Protein 7TRV (pdb70)

Nearest PDB structures (foldseek):
  7trv-assembly1_B  TM=1.006E+00  e=5.480E-13  Yersinia pestis CO92
  4ihs-assembly1_B  TM=8.352E-01  e=1.329E-05  Acinetobacter baylyi ADP1
  3fzv-assembly1_C  TM=8.743E-01  e=2.623E-04  Pseudomonas aeruginosa PAO1
  5ydw-assembly1_A-2  TM=8.391E-01  e=1.365E-03  Salmonella enterica subsp. enterica serovar Typhimurium
  2esn-assembly1_D  TM=8.215E-01  e=4.015E-03  Pseudomonas aeruginosa

B-factor: mean 32.83, std 7.2, range [18.84, 69.79]

InterPro domains:
  IPR000847 LysR, HTH, N-terminal domain [PF00126] (4-63)
  IPR000847 LysR, HTH, N-terminal domain [PS50931] (1-59)
  IPR005119 LysR, substrate-binding [PF03466] (88-295)
  IPR036388 Winged helix-like DNA-binding domain superfamily [G3DSA:1.10.10.10] (1-88)
  IPR036390 Winged helix DNA-binding domain superfamily [SSF46785] (3-83)
  IPR058163 LysR-type transcriptional regulator, proteobacterial-type [PTHR30537] (1-297)

Solvent-accessible surface area: 17957 Å² total

Radius of gyration: 26.77 Å; Cα contacts (8 Å, |Δi|>4): 425; chains: 4; bounding box: 44×93×49 Å

Organism: Yersinia pestis (NCBI:txid632)

Structure (mmCIF, N/CA/C/O backbone):
data_7TRV
#
_entry.id   7TRV
#
_cell.length_a   30.943
_cell.length_b   146.270
_cell.length_c   33.701
_cell.angle_alpha   90.000
_cell.angle_beta   90.205
_cell.angle_gamma   90.000
#
_symmetry.space_group_name_H-M   'P 1 21 1'
#
loop_
_entity.id
_entity.type
_entity.pdbx_description
1 polymer 'LysR-family transcriptional regulatory protein'
2 non-polymer 'SULFATE ION'
3 non-polymer 'CHLORIDE ION'
4 non-polymer GLYCEROL
5 non-polymer 'FORMIC ACID'
6 water water
#
loop_
_atom_site.group_PDB
_atom_site.id
_atom_site.type_symbol
_atom_site.label_atom_id
_atom_site.label_alt_id
_atom_site.label_comp_id
_atom_site.label_asym_id
_atom_site.label_entity_id
_atom_site.label_seq_id
_atom_site.pdbx_PDB_ins_code
_atom_site.Cartn_x
_atom_site.Cartn_y
_atom_site.Cartn_z
_atom_site.occupancy
_atom_site.B_iso_or_equiv
_atom_site.auth_seq_id
_atom_site.auth_comp_id
_atom_site.auth_asym_id
_atom_site.auth_atom_id
_atom_site.pdbx_PDB_model_num
ATOM 1 N N . SER A 1 1 ? -6.89154 -1.57674 2.61516 1.000 35.83949 -2 SER A N 1
ATOM 2 C CA . SER A 1 1 ? -5.81738 -0.97769 3.39758 1.000 36.46576 -2 SER A CA 1
ATOM 3 C C . SER A 1 1 ? -4.91668 -2.04497 4.01031 1.000 38.74983 -2 SER A C 1
ATOM 4 O O . SER A 1 1 ? -5.30723 -3.20611 4.13513 1.000 41.31502 -2 SER A O 1
ATOM 7 N N . ASN A 1 2 ? -3.70826 -1.64243 4.39674 1.000 35.30236 -1 ASN A N 1
ATOM 8 C CA . ASN A 1 2 ? -2.75522 -2.52923 5.05603 1.000 34.37087 -1 ASN A CA 1
ATOM 9 C C . ASN A 1 2 ? -2.23335 -1.83038 6.30304 1.000 33.37195 -1 ASN A C 1
ATOM 10 O O . ASN A 1 2 ? -1.40906 -0.91486 6.20762 1.000 31.57249 -1 ASN A O 1
ATOM 15 N N . ALA A 1 3 ? -2.70834 -2.26798 7.47060 1.000 32.01590 0 ALA A N 1
ATOM 16 C CA . ALA A 1 3 ? -2.26677 -1.69359 8.73454 1.000 30.53529 0 ALA A CA 1
ATOM 17 C C . ALA A 1 3 ? -0.78548 -1.91601 8.99913 1.000 33.61693 0 ALA A C 1
ATOM 18 O O . ALA A 1 3 ? -0.23488 -1.28089 9.90564 1.000 33.01737 0 ALA A O 1
ATOM 28 N N . HIS A 1 5 ? 1.81923 -1.46064 6.81273 1.000 29.86506 2 HIS A N 1
ATOM 29 C CA . HIS A 1 5 ? 2.66323 -0.88229 5.77067 1.000 32.77218 2 HIS A CA 1
ATOM 30 C C . HIS A 1 5 ? 3.99965 -0.41720 6.33618 1.000 31.48761 2 HIS A C 1
ATOM 31 O O . HIS A 1 5 ? 5.06335 -0.76575 5.81189 1.000 34.18383 2 HIS A O 1
ATOM 38 N N . ASP A 1 6 ? 3.96373 0.38003 7.40184 1.000 29.67082 3 ASP A N 1
ATOM 39 C CA . ASP A 1 6 ? 5.18679 0.85115 8.04790 1.000 29.52241 3 ASP A CA 1
ATOM 40 C C . ASP A 1 6 ? 4.79836 1.36618 9.42529 1.000 29.79360 3 ASP A C 1
ATOM 41 O O . ASP A 1 6 ? 4.13979 2.40490 9.53235 1.000 31.67966 3 ASP A O 1
ATOM 46 N N . LEU A 1 7 ? 5.20970 0.64624 10.46922 1.000 28.38663 4 LEU A N 1
ATOM 47 C CA . LEU A 1 7 ? 4.84593 1.03519 11.82473 1.000 27.82664 4 LEU A CA 1
ATOM 48 C C . LEU A 1 7 ? 5.56709 2.29176 12.28133 1.000 27.87975 4 LEU A C 1
ATOM 49 O O . LEU A 1 7 ? 5.07912 2.97263 13.18877 1.000 27.54393 4 LEU A O 1
ATOM 54 N N . ASN A 1 8 ? 6.71260 2.61304 11.67776 1.000 27.66599 5 ASN A N 1
ATOM 55 C CA . ASN A 1 8 ? 7.42234 3.82985 12.05280 1.000 28.80097 5 ASN A CA 1
ATOM 56 C C . ASN A 1 8 ? 6.61644 5.07629 11.71412 1.000 27.89435 5 ASN A C 1
ATOM 57 O O . ASN A 1 8 ? 6.70920 6.08292 12.42493 1.000 28.06147 5 ASN A O 1
ATOM 62 N N . ASP A 1 9 ? 5.81848 5.02803 10.64254 1.000 28.64990 6 ASP A N 1
ATOM 63 C CA . ASP A 1 9 ? 4.95688 6.15887 10.30750 1.000 27.77028 6 ASP A CA 1
ATOM 64 C C . ASP A 1 9 ? 4.02337 6.50337 11.46055 1.000 27.00704 6 ASP A C 1
ATOM 65 O O . ASP A 1 9 ? 3.82512 7.68179 11.77720 1.000 28.89103 6 ASP A O 1
ATOM 70 N N . LEU A 1 10 ? 3.43818 5.48974 12.10051 1.000 26.97942 7 LEU A N 1
ATOM 71 C CA . LEU A 1 10 ? 2.57881 5.74953 13.25161 1.000 29.47104 7 LEU A CA 1
ATOM 72 C C . LEU A 1 10 ? 3.37830 6.31624 14.41652 1.000 27.99665 7 LEU A C 1
ATOM 73 O O . LEU A 1 10 ? 2.87591 7.15345 15.17568 1.000 27.30542 7 LEU A O 1
ATOM 78 N N . TYR A 1 11 ? 4.62377 5.86833 14.57139 1.000 28.02981 8 TYR A N 1
ATOM 79 C CA . TYR A 1 11 ? 5.48544 6.39932 15.62080 1.000 29.16608 8 TYR A CA 1
ATOM 80 C C . TYR A 1 11 ? 5.77747 7.87669 15.38995 1.000 28.78622 8 TYR A C 1
ATOM 81 O O . TYR A 1 11 ? 5.62457 8.70302 16.29775 1.000 26.88245 8 TYR A O 1
ATOM 90 N N . TYR A 1 12 ? 6.18145 8.22916 14.16622 1.000 30.14605 9 TYR A N 1
ATOM 91 C CA . TYR A 1 12 ? 6.53745 9.61378 13.86796 1.000 29.78391 9 TYR A CA 1
ATOM 92 C C . TYR A 1 12 ? 5.33954 10.54088 14.02963 1.000 28.03778 9 TYR A C 1
ATOM 93 O O . TYR A 1 12 ? 5.45878 11.62511 14.61184 1.000 27.17362 9 TYR A O 1
ATOM 102 N N . TYR A 1 13 ? 4.17677 10.12999 13.51847 1.000 28.51682 10 TYR A N 1
ATOM 103 C CA . TYR A 1 13 ? 2.97994 10.95726 13.62534 1.000 27.13383 10 TYR A CA 1
ATOM 104 C C . TYR A 1 13 ? 2.64344 11.24999 15.08111 1.000 27.18630 10 TYR A C 1
ATOM 105 O O . TYR A 1 13 ? 2.40900 12.40352 15.45527 1.000 27.46258 10 TYR A O 1
ATOM 114 N N . ALA A 1 14 ? 2.62861 10.21503 15.92290 1.000 27.06182 11 ALA A N 1
ATOM 115 C CA . ALA A 1 14 ? 2.31283 10.42032 17.33183 1.000 27.23469 11 ALA A CA 1
ATOM 116 C C . ALA A 1 14 ? 3.35302 11.29045 18.02185 1.000 27.60566 11 ALA A C 1
ATOM 117 O O . ALA A 1 14 ? 3.02296 12.02655 18.95813 1.000 27.62424 11 ALA A O 1
ATOM 119 N N . GLU A 1 15 ? 4.60857 11.22681 17.57843 1.000 27.81577 12 GLU A N 1
ATOM 120 C CA . GLU A 1 15 ? 5.64193 12.03843 18.20895 1.000 27.76205 12 GLU A CA 1
ATOM 121 C C . GLU A 1 15 ? 5.56217 13.49664 17.76735 1.000 29.60459 12 GLU A C 1
ATOM 122 O O . GLU A 1 15 ? 5.73511 14.40204 18.59044 1.000 31.07112 12 GLU A O 1
ATOM 128 N N . VAL A 1 16 ? 5.29902 13.74647 16.48143 1.000 27.70745 13 VAL A N 1
ATOM 129 C CA . VAL A 1 16 ? 5.10831 15.12002 16.01882 1.000 28.07866 13 VAL A CA 1
ATOM 130 C C . VAL A 1 16 ? 3.93938 15.76620 16.75105 1.000 29.21486 13 VAL A C 1
ATOM 131 O O . VAL A 1 16 ? 4.00829 16.93266 17.15873 1.000 30.40767 13 VAL A O 1
ATOM 135 N N . VAL A 1 17 ? 2.85031 15.01574 16.93206 1.000 28.22203 14 VAL A N 1
ATOM 136 C CA . VAL A 1 17 ? 1.71161 15.51082 17.70148 1.000 29.76134 14 VAL A CA 1
ATOM 137 C C . VAL A 1 17 ? 2.12902 15.79769 19.13694 1.000 30.30733 14 VAL A C 1
ATOM 138 O O . VAL A 1 17 ? 1.86628 16.87833 19.67925 1.000 30.26941 14 VAL A O 1
ATOM 142 N N . GLU A 1 18 ? 2.79363 14.82877 19.76869 1.000 29.12957 15 GLU A N 1
ATOM 143 C CA . GLU A 1 18 ? 3.14887 14.94750 21.17750 1.000 30.32104 15 GLU A CA 1
ATOM 144 C C . GLU A 1 18 ? 4.03755 16.15746 21.44363 1.000 29.68568 15 GLU A C 1
ATOM 145 O O . GLU A 1 18 ? 3.95653 16.76026 22.51994 1.000 29.54201 15 GLU A O 1
ATOM 151 N N . HIS A 1 19 ? 4.87426 16.54259 20.47989 1.000 29.02927 16 HIS A N 1
ATOM 152 C CA . HIS A 1 19 ? 5.85233 17.60219 20.69145 1.000 29.47101 16 HIS A CA 1
ATOM 153 C C . HIS A 1 19 ? 5.54627 18.86333 19.88868 1.000 29.89325 16 HIS A C 1
ATOM 154 O O . HIS A 1 19 ? 6.44134 19.68525 19.66807 1.000 30.27145 16 HIS A O 1
ATOM 161 N N . GLY A 1 20 ? 4.30077 19.03431 19.45280 1.000 29.95502 17 GLY A N 1
ATOM 162 C CA . GLY A 1 20 ? 3.87272 20.30778 18.89714 1.000 30.55257 17 GLY A CA 1
ATOM 163 C C . GLY A 1 20 ? 4.53098 20.69659 17.59399 1.000 30.57676 17 GLY A C 1
ATOM 164 O O . GLY A 1 20 ? 4.75291 21.88879 17.35228 1.000 31.21224 17 GLY A O 1
ATOM 165 N N . GLY A 1 21 ? 4.85619 19.73015 16.74874 1.000 30.00147 18 GLY A N 1
ATOM 166 C CA . GLY A 1 21 ? 5.35078 20.01844 15.41967 1.000 30.07993 18 GLY A CA 1
ATOM 167 C C . GLY A 1 21 ? 6.68608 19.35801 15.15248 1.000 30.03482 18 GLY A C 1
ATOM 168 O O . GLY A 1 21 ? 7.17958 18.53772 15.93093 1.000 29.49035 18 GLY A O 1
ATOM 169 N N . PHE A 1 22 ? 7.28468 19.74380 14.02530 1.000 30.87998 19 PHE A N 1
ATOM 170 C CA . PHE A 1 22 ? 8.49978 19.10318 13.54237 1.000 31.75544 19 PHE A CA 1
ATOM 171 C C . PHE A 1 22 ? 9.76299 19.60270 14.22929 1.000 32.24945 19 PHE A C 1
ATOM 172 O O . PHE A 1 22 ? 10.79519 18.92940 14.15412 1.000 33.57200 19 PHE A O 1
ATOM 180 N N . SER A 1 23 ? 9.71595 20.75975 14.88795 1.000 32.11885 20 SER A N 1
ATOM 181 C CA . SER A 1 23 ? 10.93008 21.30823 15.48273 1.000 32.98113 20 SER A CA 1
ATOM 182 C C . SER A 1 23 ? 11.38558 20.47288 16.67172 1.000 31.31579 20 SER A C 1
ATOM 183 O O . SER A 1 23 ? 12.55198 20.06904 16.74935 1.000 31.53541 20 SER A O 1
ATOM 186 N N . ALA A 1 24 ? 10.47915 20.20702 17.61372 1.000 30.96352 21 ALA A N 1
ATOM 187 C CA . ALA A 1 24 ? 10.84037 19.37571 18.75566 1.000 30.76075 21 ALA A CA 1
ATOM 188 C C . ALA A 1 24 ? 10.94048 17.90957 18.35714 1.000 32.04096 21 ALA A C 1
ATOM 189 O O . ALA A 1 24 ? 11.84709 17.19921 18.80783 1.000 31.73791 21 ALA A O 1
ATOM 191 N N . ALA A 1 25 ? 10.02798 17.44529 17.49804 1.000 32.59778 22 ALA A N 1
ATOM 192 C CA . ALA A 1 25 ? 10.01481 16.03707 17.11278 1.000 31.20203 22 ALA A CA 1
ATOM 193 C C . ALA A 1 25 ? 11.30990 15.63432 16.41929 1.000 31.92103 22 ALA A C 1
ATOM 194 O O . ALA A 1 25 ? 11.81358 14.52416 16.62913 1.000 32.63828 22 ALA A O 1
ATOM 196 N N . ALA A 1 26 ? 11.85950 16.51865 15.58227 1.000 30.21210 23 ALA A N 1
ATOM 197 C CA . ALA A 1 26 ? 13.12772 16.21839 14.92721 1.000 30.22755 23 ALA A CA 1
ATOM 198 C C . ALA A 1 26 ? 14.22542 15.97907 15.95101 1.000 30.66934 23 ALA A C 1
ATOM 199 O O . ALA A 1 26 ? 15.03456 15.05668 15.80365 1.000 32.90509 23 ALA A O 1
ATOM 201 N N . ARG A 1 27 ? 14.25571 16.78742 17.00764 1.000 30.96756 24 ARG A N 1
ATOM 202 C CA . ARG A 1 27 ? 15.28124 16.63210 18.02770 1.000 31.81512 24 ARG A CA 1
ATOM 203 C C . ARG A 1 27 ? 14.93778 15.52892 19.01806 1.000 32.83795 24 ARG A C 1
ATOM 204 O O . ARG A 1 27 ? 15.84338 14.92015 19.59860 1.000 34.11725 24 ARG A O 1
ATOM 212 N N . VAL A 1 28 ? 13.64895 15.25336 19.21852 1.000 31.96859 25 VAL A N 1
ATOM 213 C CA . VAL A 1 28 ? 13.25765 14.12095 20.05018 1.000 32.27035 25 VAL A CA 1
ATOM 214 C C . VAL A 1 28 ? 13.59653 12.80898 19.35361 1.000 34.22838 25 VAL A C 1
ATOM 215 O O . VAL A 1 28 ? 14.09289 11.86513 19.98098 1.000 34.60358 25 VAL A O 1
ATOM 219 N N . LEU A 1 29 ? 13.35186 12.73323 18.04672 1.000 33.37089 26 LEU A N 1
ATOM 220 C CA . LEU A 1 29 ? 13.56100 11.50936 17.28661 1.000 33.16589 26 LEU A CA 1
ATOM 221 C C . LEU A 1 29 ? 14.94694 11.41320 16.66478 1.000 31.64603 26 LEU A C 1
ATOM 222 O O . LEU A 1 29 ? 15.29237 10.35446 16.12905 1.000 31.45231 26 LEU A O 1
ATOM 227 N N . GLY A 1 30 ? 15.74260 12.47605 16.71977 1.000 31.79659 27 GLY A N 1
ATOM 228 C CA . GLY A 1 30 ? 17.03912 12.45072 16.06362 1.000 31.50560 27 GLY A CA 1
ATOM 229 C C . GLY A 1 30 ? 16.93759 12.26252 14.56698 1.000 31.93387 27 GLY A C 1
ATOM 230 O O . GLY A 1 30 ? 17.74317 11.53302 13.97552 1.000 31.91702 27 GLY A O 1
ATOM 231 N N . LEU A 1 31 ? 15.95765 12.89698 13.94140 1.000 30.92557 28 LEU A N 1
ATOM 232 C CA . LEU A 1 31 ? 15.68900 12.78969 12.51925 1.000 32.56604 28 LEU A CA 1
ATOM 233 C C . LEU A 1 31 ? 15.52610 14.18409 11.93951 1.000 33.82587 28 LEU A C 1
ATOM 234 O O . LEU A 1 31 ? 15.25484 15.13888 12.67502 1.000 35.14317 28 LEU A O 1
ATOM 239 N N . PRO A 1 32 ? 15.69427 14.34324 10.63019 1.000 31.92442 29 PRO A N 1
ATOM 240 C CA . PRO A 1 32 ? 15.49254 15.66055 10.02517 1.000 32.38150 29 PRO A CA 1
ATOM 241 C C . PRO A 1 32 ? 14.01768 15.99563 9.88642 1.000 31.55681 29 PRO A C 1
ATOM 242 O O . PRO A 1 32 ? 13.16660 15.12002 9.71772 1.000 30.31324 29 PRO A O 1
ATOM 246 N N . LYS A 1 33 ? 13.72560 17.29591 9.97007 1.000 32.00673 30 LYS A N 1
ATOM 247 C CA . LYS A 1 33 ? 12.36879 17.76854 9.71619 1.000 30.85155 30 LYS A CA 1
ATOM 248 C C . LYS A 1 33 ? 11.90036 17.36438 8.32518 1.000 30.72540 30 LYS A C 1
ATOM 249 O O . LYS A 1 33 ? 10.72425 17.03790 8.12674 1.000 32.44331 30 LYS A O 1
ATOM 255 N N . SER A 1 34 ? 12.81340 17.37024 7.35220 1.000 31.29625 31 SER A N 1
ATOM 256 C CA . SER A 1 34 ? 12.45546 17.01659 5.98308 1.000 31.30543 31 SER A CA 1
ATOM 257 C C . SER A 1 34 ? 11.88291 15.60574 5.90619 1.000 30.60349 31 SER A C 1
ATOM 258 O O . SER A 1 34 ? 10.85444 15.37595 5.25864 1.000 30.92241 31 SER A O 1
ATOM 261 N N . LYS A 1 35 ? 12.53406 14.64363 6.56597 1.000 31.65736 32 LYS A N 1
ATOM 262 C CA . LYS A 1 35 ? 12.02017 13.27717 6.55154 1.000 31.19893 32 LYS A CA 1
ATOM 263 C C . LYS A 1 35 ? 10.70988 13.17138 7.31984 1.000 30.23074 32 LYS A C 1
ATOM 264 O O . LYS A 1 35 ? 9.76287 12.52941 6.85294 1.000 30.55180 32 LYS A O 1
ATOM 270 N N . LEU A 1 36 ? 10.63856 13.78975 8.50127 1.000 29.11468 33 LEU A N 1
ATOM 271 C CA . LEU A 1 36 ? 9.41072 13.74200 9.28837 1.000 29.50468 33 LEU A CA 1
ATOM 272 C C . LEU A 1 36 ? 8.24389 14.35927 8.53108 1.000 28.59187 33 LEU A C 1
ATOM 273 O O . LEU A 1 36 ? 7.11935 13.84801 8.58366 1.000 28.23910 33 LEU A O 1
ATOM 278 N N . SER A 1 37 ? 8.49139 15.45930 7.81955 1.000 29.09124 34 SER A N 1
ATOM 279 C CA . SER A 1 37 ? 7.41777 16.10430 7.07448 1.000 29.23428 34 SER A CA 1
ATOM 280 C C . SER A 1 37 ? 6.97636 15.24911 5.89445 1.000 29.22059 34 SER A C 1
ATOM 281 O O . SER A 1 37 ? 5.77780 15.14569 5.61038 1.000 30.94025 34 SER A O 1
ATOM 284 N N . ARG A 1 38 ? 7.92703 14.62100 5.20138 1.000 29.24360 35 ARG A N 1
ATOM 285 C CA . ARG A 1 38 ? 7.57428 13.79145 4.05459 1.000 29.22497 35 ARG A CA 1
ATOM 286 C C . ARG A 1 38 ? 6.78151 12.56130 4.48238 1.000 29.87896 35 ARG A C 1
ATOM 287 O O . ARG A 1 38 ? 5.77307 12.21731 3.85419 1.000 30.53576 35 ARG A O 1
ATOM 295 N N . ARG A 1 39 ? 7.21250 11.89168 5.55474 1.000 28.86189 36 ARG A N 1
ATOM 296 C CA . ARG A 1 39 ? 6.53349 10.67083 5.97932 1.000 30.03995 36 ARG A CA 1
ATOM 297 C C . ARG A 1 39 ? 5.10134 10.95476 6.41358 1.000 28.91924 36 ARG A C 1
ATOM 298 O O . ARG A 1 39 ? 4.18481 10.19182 6.08785 1.000 27.66406 36 ARG A O 1
ATOM 306 N N . LEU A 1 40 ? 4.88618 12.04839 7.14669 1.000 28.81463 37 LEU A N 1
ATOM 307 C CA . LEU A 1 40 ? 3.53432 12.37551 7.58946 1.000 28.01032 37 LEU A CA 1
ATOM 308 C C . LEU A 1 40 ? 2.62969 12.70049 6.40756 1.000 28.12811 37 LEU A C 1
ATOM 309 O O . LEU A 1 40 ? 1.45091 12.32598 6.40026 1.000 28.16501 37 LEU A O 1
ATOM 314 N N . ALA A 1 41 ? 3.16335 13.38556 5.39414 1.000 28.47075 38 ALA A N 1
ATOM 315 C CA . ALA A 1 41 ? 2.37371 13.65296 4.19676 1.000 29.87297 38 ALA A CA 1
ATOM 316 C C . ALA A 1 41 ? 2.10260 12.37218 3.41835 1.000 29.33581 38 ALA A C 1
ATOM 317 O O . ALA A 1 41 ? 1.00916 12.19181 2.87046 1.000 28.97586 38 ALA A O 1
ATOM 319 N N . LEU A 1 42 ? 3.08786 11.47353 3.35275 1.000 30.30261 39 LEU A N 1
ATOM 320 C CA . LEU A 1 42 ? 2.87250 10.19439 2.68606 1.000 30.10834 39 LEU A CA 1
ATOM 321 C C . LEU A 1 42 ? 1.93500 9.29606 3.48289 1.000 28.19639 39 LEU A C 1
ATOM 322 O O . LEU A 1 42 ? 1.17410 8.52070 2.89296 1.000 28.34299 39 LEU A O 1
ATOM 327 N N . LEU A 1 43 ? 1.97924 9.37925 4.81553 1.000 29.20552 40 LEU A N 1
ATOM 328 C CA . LEU A 1 43 ? 1.03310 8.62921 5.63505 1.000 28.15720 40 LEU A CA 1
ATOM 329 C C . LEU A 1 43 ? -0.38958 9.12748 5.42168 1.000 28.39051 40 LEU A C 1
ATOM 330 O O . LEU A 1 43 ? -1.32904 8.32722 5.34572 1.000 29.40291 40 LEU A O 1
ATOM 335 N N . GLU A 1 44 ? -0.56641 10.44822 5.33029 1.000 28.77720 41 GLU A N 1
ATOM 336 C CA . GLU A 1 44 ? -1.87840 11.00090 5.01250 1.000 30.64315 41 GLU A CA 1
ATOM 337 C C . GLU A 1 44 ? -2.38155 10.48387 3.67286 1.000 31.54695 41 GLU A C 1
ATOM 338 O O . GLU A 1 44 ? -3.56565 10.15725 3.52801 1.000 31.98119 41 GLU A O 1
ATOM 344 N N . GLU A 1 45 ? -1.49152 10.39065 2.68393 1.000 30.16548 42 GLU A N 1
ATOM 345 C CA . GLU A 1 45 ? -1.91191 9.97604 1.35180 1.000 30.97894 42 GLU A CA 1
ATOM 346 C C . GLU A 1 45 ? -2.26305 8.49244 1.30371 1.000 32.33434 42 GLU A C 1
ATOM 347 O O . GLU A 1 45 ? -3.15800 8.09453 0.54880 1.000 32.83150 42 GLU A O 1
ATOM 353 N N . ARG A 1 46 ? -1.58119 7.65911 2.09398 1.000 32.23097 43 ARG A N 1
ATOM 354 C CA . ARG A 1 46 ? -1.93775 6.24348 2.13748 1.000 30.70940 43 ARG A CA 1
ATOM 355 C C . ARG A 1 46 ? -3.27172 6.03877 2.84517 1.000 31.23113 43 ARG A C 1
ATOM 356 O O . ARG A 1 46 ? -4.14416 5.31474 2.35115 1.000 29.69683 43 ARG A O 1
ATOM 364 N N . LEU A 1 47 ? -3.44849 6.67013 4.00840 1.000 30.86443 44 LEU A N 1
ATOM 365 C CA . LEU A 1 47 ? -4.71412 6.56527 4.72290 1.000 31.42082 44 LEU A CA 1
ATOM 366 C C . LEU A 1 47 ? -5.85978 7.21945 3.96378 1.000 35.50375 44 LEU A C 1
ATOM 367 O O . LEU A 1 47 ? -7.02072 6.86659 4.19514 1.000 32.86162 44 LEU A O 1
ATOM 372 N N . GLY A 1 48 ? -5.56292 8.15620 3.06653 1.000 34.08302 45 GLY A N 1
ATOM 373 C CA . GLY A 1 48 ? -6.60620 8.81289 2.30291 1.000 36.42728 45 GLY A CA 1
ATOM 374 C C . GLY A 1 48 ? -7.47631 9.74984 3.11013 1.000 38.10298 45 GLY A C 1
ATOM 375 O O . GLY A 1 48 ? -8.64580 9.95194 2.76591 1.000 38.63554 45 GLY A O 1
ATOM 376 N N . VAL A 1 49 ? -6.93975 10.32467 4.18403 1.000 34.71552 46 VAL A N 1
ATOM 377 C CA . VAL A 1 49 ? -7.66335 11.25155 5.03503 1.000 34.98934 46 VAL A CA 1
ATOM 378 C C . VAL A 1 49 ? -6.78447 12.47416 5.27814 1.000 31.71983 46 VAL A C 1
ATOM 379 O O . VAL A 1 49 ? -5.63530 12.53626 4.84525 1.000 33.12888 46 VAL A O 1
ATOM 383 N N . ARG A 1 50 ? -7.34594 13.45199 5.97591 1.000 31.87859 47 ARG A N 1
ATOM 384 C CA . ARG A 1 50 ? -6.64369 14.67546 6.34800 1.000 31.82207 47 ARG A CA 1
ATOM 385 C C . ARG A 1 50 ? -6.43945 14.63727 7.85753 1.000 31.49008 47 ARG A C 1
ATOM 386 O O . ARG A 1 50 ? -7.38117 14.84413 8.62777 1.000 32.06326 47 ARG A O 1
ATOM 394 N N . LEU A 1 51 ? -5.20813 14.35694 8.27579 1.000 30.66781 48 LEU A N 1
ATOM 395 C CA . LEU A 1 51 ? -4.89219 14.28097 9.69425 1.000 30.35333 48 LEU A CA 1
ATOM 396 C C . LEU A 1 51 ? -4.48832 15.62418 10.27891 1.000 30.60535 48 LEU A C 1
ATOM 397 O O . LEU A 1 51 ? -4.68751 15.85619 11.47644 1.000 30.84335 48 LEU A O 1
ATOM 402 N N . ILE A 1 52 ? -3.93339 16.51302 9.46147 1.000 31.71926 49 ILE A N 1
ATOM 403 C CA . ILE A 1 52 ? -3.25439 17.71282 9.93081 1.000 32.69320 49 ILE A CA 1
ATOM 404 C C . ILE A 1 52 ? -3.90802 18.93120 9.30416 1.000 32.24206 49 ILE A C 1
ATOM 405 O O . ILE A 1 52 ? -4.24798 18.92427 8.11457 1.000 32.18491 49 ILE A O 1
ATOM 410 N N A GLN A 1 53 ? -4.08537 19.97985 10.10500 0.252 34.50255 50 GLN A N 1
ATOM 411 N N B GLN A 1 53 ? -4.08856 19.97680 10.10468 0.748 34.50967 50 GLN A N 1
ATOM 412 C CA A GLN A 1 53 ? -4.60573 21.25320 9.62217 0.252 36.38466 50 GLN A CA 1
ATOM 413 C CA B GLN A 1 53 ? -4.60435 21.25134 9.62046 0.748 36.57533 50 GLN A CA 1
ATOM 414 C C A GLN A 1 53 ? -3.44301 22.07466 9.07694 0.252 37.86383 50 GLN A C 1
ATOM 415 C C B GLN A 1 53 ? -3.43899 22.06939 9.07689 0.748 38.51030 50 GLN A C 1
ATOM 416 O O A GLN A 1 53 ? -2.64157 22.61475 9.84559 0.252 38.78454 50 GLN A O 1
ATOM 417 O O B GLN A 1 53 ? -2.63252 22.60193 9.84597 0.748 38.77821 50 GLN A O 1
ATOM 428 N N . ARG A 1 54 ? -3.34908 22.16771 7.75090 1.000 39.46037 51 ARG A N 1
ATOM 429 C CA . ARG A 1 54 ? -2.29224 22.94270 7.11334 1.000 39.44208 51 ARG A CA 1
ATOM 430 C C . ARG A 1 54 ? -2.53054 24.44542 7.18648 1.000 46.48359 51 ARG A C 1
ATOM 431 O O . ARG A 1 54 ? -1.65346 25.21601 6.77997 1.000 46.40294 51 ARG A O 1
ATOM 439 N N . SER A 1 55 ? -3.68632 24.87597 7.69208 1.000 48.24313 52 SER A N 1
ATOM 440 C CA . SER A 1 55 ? -4.05311 26.28446 7.70476 1.000 50.89341 52 SER A CA 1
ATOM 441 C C . SER A 1 55 ? -3.68690 26.99396 9.00020 1.000 50.23582 52 SER A C 1
ATOM 442 O O . SER A 1 55 ? -3.65025 28.22866 9.02255 1.000 51.36747 52 SER A O 1
ATOM 445 N N . THR A 1 56 ? -3.41929 26.25608 10.07192 1.000 48.67188 53 THR A N 1
ATOM 446 C CA . THR A 1 56 ? -3.11820 26.88403 11.34677 1.000 45.69628 53 THR A CA 1
ATOM 447 C C . THR A 1 56 ? -1.67917 27.38887 11.37483 1.000 48.26588 53 THR A C 1
ATOM 448 O O . THR A 1 56 ? -0.80341 26.89570 10.65824 1.000 46.26946 53 THR A O 1
ATOM 452 N N . ARG A 1 57 ? -1.44563 28.39717 12.21900 1.000 48.08831 54 ARG A N 1
ATOM 453 C CA . ARG A 1 57 ? -0.09212 28.91097 12.40363 1.000 47.20013 54 ARG A CA 1
ATOM 454 C C . ARG A 1 57 ? 0.82918 27.83372 12.96266 1.000 46.55140 54 ARG A C 1
ATOM 455 O O . ARG A 1 57 ? 1.94794 27.64010 12.47368 1.000 48.66052 54 ARG A O 1
ATOM 463 N N . ARG A 1 58 ? 0.37688 27.12514 13.99093 1.000 44.37466 55 ARG A N 1
ATOM 464 C CA . ARG A 1 58 ? 1.12902 26.02723 14.57960 1.000 41.56108 55 ARG A CA 1
ATOM 465 C C . ARG A 1 58 ? 0.55427 24.68319 14.13591 1.000 41.56181 55 ARG A C 1
ATOM 466 O O . ARG A 1 58 ? -0.46044 24.60698 13.43694 1.000 41.13526 55 ARG A O 1
ATOM 474 N N . PHE A 1 59 ? 1.22336 23.61079 14.55925 1.000 38.04116 56 PHE A N 1
ATOM 475 C CA . PHE A 1 59 ? 0.78913 22.26613 14.20422 1.000 36.63628 56 PHE A CA 1
ATOM 476 C C . PHE A 1 59 ? -0.52093 21.93132 14.90836 1.000 36.23073 56 PHE A C 1
ATOM 477 O O . PHE A 1 59 ? -0.67371 22.17865 16.10815 1.000 38.62570 56 PHE A O 1
ATOM 485 N N . ALA A 1 60 ? -1.46766 21.36706 14.16027 1.000 36.03732 57 ALA A N 1
ATOM 486 C CA . ALA A 1 60 ? -2.77854 21.03901 14.70158 1.000 34.62211 57 ALA A CA 1
ATOM 487 C C . ALA A 1 60 ? -3.37287 19.88419 13.91165 1.000 34.18582 57 ALA A C 1
ATOM 488 O O . ALA A 1 60 ? -3.17030 19.77021 12.69928 1.000 33.35837 57 ALA A O 1
ATOM 490 N N . VAL A 1 61 ? -4.11768 19.03554 14.61131 1.000 31.93442 58 VAL A N 1
ATOM 491 C CA . VAL A 1 61 ? -4.70246 17.83986 14.02256 1.000 31.93929 58 VAL A CA 1
ATOM 492 C C . VAL A 1 61 ? -6.19773 18.04810 13.84221 1.000 32.56606 58 VAL A C 1
ATOM 493 O O . VAL A 1 61 ? -6.83296 18.83884 14.55009 1.000 33.39793 58 VAL A O 1
ATOM 497 N N . THR A 1 62 ? -6.75788 17.32887 12.87511 1.000 32.54816 59 THR A N 1
ATOM 498 C CA . THR A 1 62 ? -8.19389 17.31464 12.65792 1.000 33.50281 59 THR A CA 1
ATOM 499 C C . THR A 1 62 ? -8.86632 16.42931 13.70526 1.000 33.61515 59 THR A C 1
ATOM 500 O O . THR A 1 62 ? -8.20854 15.78281 14.52838 1.000 32.90231 59 THR A O 1
ATOM 504 N N . ASP A 1 63 ? -10.20206 16.40404 13.67958 1.000 32.95955 60 ASP A N 1
ATOM 505 C CA . ASP A 1 63 ? -10.93884 15.51377 14.57089 1.000 32.14993 60 ASP A CA 1
ATOM 506 C C . ASP A 1 63 ? -10.56055 14.06135 14.31412 1.000 31.65832 60 ASP A C 1
ATOM 507 O O . ASP A 1 63 ? -10.31807 13.29329 15.25263 1.000 32.48477 60 ASP A O 1
ATOM 512 N N . VAL A 1 64 ? -10.49968 13.66942 13.03960 1.000 30.88381 61 VAL A N 1
ATOM 513 C CA . VAL A 1 64 ? -9.99422 12.34419 12.69366 1.000 30.17595 61 VAL A CA 1
ATOM 514 C C . VAL A 1 64 ? -8.55120 12.19437 13.15214 1.000 30.77555 61 VAL A C 1
ATOM 515 O O . VAL A 1 64 ? -8.15665 11.14768 13.68140 1.000 32.39470 61 VAL A O 1
ATOM 519 N N . GLY A 1 65 ? -7.74474 13.24305 12.96881 1.000 31.56143 62 GLY A N 1
ATOM 520 C CA . GLY A 1 65 ? -6.35426 13.18184 13.38073 1.000 30.91243 62 GLY A CA 1
ATOM 521 C C . GLY A 1 65 ? -6.18023 12.91386 14.86242 1.000 31.53503 62 GLY A C 1
ATOM 522 O O . GLY A 1 65 ? -5.22627 12.24477 15.26671 1.000 32.45151 62 GLY A O 1
ATOM 523 N N A ARG A 1 66 ? -7.08611 13.44197 15.68863 0.367 30.96057 63 ARG A N 1
ATOM 524 N N B ARG A 1 66 ? -7.09613 13.41774 15.69039 0.633 30.93157 63 ARG A N 1
ATOM 525 C CA A ARG A 1 66 ? -7.01403 13.19606 17.12533 0.367 31.84731 63 ARG A CA 1
ATOM 526 C CA B ARG A 1 66 ? -6.98295 13.18148 17.12556 0.633 31.80684 63 ARG A CA 1
ATOM 527 C C A ARG A 1 66 ? -7.31654 11.73945 17.45093 0.367 32.84548 63 ARG A C 1
ATOM 528 C C B ARG A 1 66 ? -7.33269 11.74061 17.47667 0.633 32.85618 63 ARG A C 1
ATOM 529 O O A ARG A 1 66 ? -6.63064 11.12571 18.27729 0.367 32.37434 63 ARG A O 1
ATOM 530 O O B ARG A 1 66 ? -6.69373 11.13659 18.34599 0.633 32.30269 63 ARG A O 1
ATOM 545 N N . THR A 1 67 ? -8.34096 11.17089 16.81113 1.000 32.26974 64 THR A N 1
ATOM 546 C CA . THR A 1 67 ? -8.68381 9.77251 17.05282 1.000 32.45619 64 THR A CA 1
ATOM 547 C C . THR A 1 67 ? -7.55835 8.84723 16.60549 1.000 32.48444 64 THR A C 1
ATOM 548 O O . THR A 1 67 ? -7.18266 7.91640 17.32784 1.000 31.29937 64 THR A O 1
ATOM 552 N N . TYR A 1 68 ? -6.99704 9.10030 15.42195 1.000 31.78870 65 TYR A N 1
ATOM 553 C CA . TYR A 1 68 ? -5.90621 8.26953 14.92589 1.000 31.67021 65 TYR A CA 1
ATOM 554 C C . TYR A 1 68 ? -4.69049 8.34995 15.83874 1.000 29.56044 65 TYR A C 1
ATOM 555 O O . TYR A 1 68 ? -4.02292 7.33917 16.08346 1.000 30.49281 65 TYR A O 1
ATOM 564 N N . TYR A 1 69 ? -4.39298 9.54200 16.35974 1.000 29.14261 66 TYR A N 1
ATOM 565 C CA . TYR A 1 69 ? -3.23128 9.69969 17.22933 1.000 30.86982 66 TYR A CA 1
ATOM 566 C C . TYR A 1 69 ? -3.36889 8.86196 18.49317 1.000 30.68682 66 TYR A C 1
ATOM 567 O O . TYR A 1 69 ? -2.41591 8.19877 18.91764 1.000 31.89592 66 TYR A O 1
ATOM 576 N N . GLU A 1 70 ? -4.54638 8.89604 19.12149 1.000 29.45302 67 GLU A N 1
ATOM 577 C CA . GLU A 1 70 ? -4.73770 8.14623 20.35810 1.000 30.99136 67 GLU A CA 1
ATOM 578 C C . GLU A 1 70 ? -4.51483 6.65549 20.13385 1.000 29.92064 67 GLU A C 1
ATOM 579 O O . GLU A 1 70 ? -3.95030 5.96783 20.99286 1.000 28.43751 67 GLU A O 1
ATOM 585 N N . HIS A 1 71 ? -4.93495 6.14315 18.97460 1.000 29.72481 68 HIS A N 1
ATOM 586 C CA . HIS A 1 71 ? -4.60807 4.76869 18.61108 1.000 29.45243 68 HIS A CA 1
ATOM 587 C C . HIS A 1 71 ? -3.10725 4.59473 18.42750 1.000 29.53061 68 HIS A C 1
ATOM 588 O O . HIS A 1 71 ? -2.53550 3.58004 18.84419 1.000 30.65322 68 HIS A O 1
ATOM 595 N N . CYS A 1 72 ? -2.45331 5.57165 17.79411 1.000 30.39021 69 CYS A N 1
ATOM 596 C CA . CYS A 1 72 ? -1.00560 5.50563 17.63610 1.000 27.58894 69 CYS A CA 1
ATOM 597 C C . CYS A 1 72 ? -0.31028 5.51226 18.98901 1.000 28.59876 69 CYS A C 1
ATOM 598 O O . CYS A 1 72 ? 0.67452 4.79271 19.19471 1.000 28.66854 69 CYS A O 1
ATOM 601 N N . LYS A 1 73 ? -0.81560 6.31372 19.92809 1.000 27.52922 70 LYS A N 1
ATOM 602 C CA . LYS A 1 73 ? -0.20725 6.37154 21.25174 1.000 31.11990 70 LYS A CA 1
ATOM 603 C C . LYS A 1 73 ? -0.33287 5.03530 21.96980 1.000 29.86753 70 LYS A C 1
ATOM 604 O O . LYS A 1 73 ? 0.57746 4.62353 22.69852 1.000 28.75887 70 LYS A O 1
ATOM 610 N N . ALA A 1 74 ? -1.45209 4.33875 21.76797 1.000 29.68250 71 ALA A N 1
ATOM 611 C CA . ALA A 1 74 ? -1.61993 3.02032 22.36876 1.000 30.18301 71 ALA A CA 1
ATOM 612 C C . ALA A 1 74 ? -0.57947 2.04100 21.83986 1.000 30.62542 71 ALA A C 1
ATOM 613 O O . ALA A 1 74 ? 0.0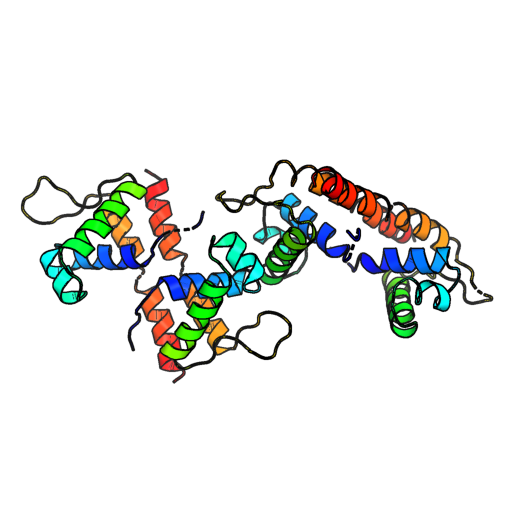4043 1.30007 22.61150 1.000 28.91841 71 ALA A O 1
ATOM 623 N N . ILE A 1 76 ? 2.32642 2.65792 20.61483 1.000 27.74033 73 ILE A N 1
ATOM 624 C CA . ILE A 1 76 ? 3.63715 3.02778 21.13953 1.000 27.44887 73 ILE A CA 1
ATOM 625 C C . ILE A 1 76 ? 3.80558 2.51668 22.56219 1.000 30.26474 73 ILE A C 1
ATOM 626 O O . ILE A 1 76 ? 4.86651 1.99512 22.92754 1.000 32.07310 73 ILE A O 1
ATOM 631 N N . GLU A 1 77 ? 2.76321 2.64949 23.38575 1.000 29.10619 74 GLU A N 1
ATOM 632 C CA . GLU A 1 77 ? 2.85381 2.17606 24.76243 1.000 30.01489 74 GLU A CA 1
ATOM 633 C C . GLU A 1 77 ? 3.15236 0.68284 24.81322 1.000 29.28795 74 GLU A C 1
ATOM 634 O O . GLU A 1 77 ? 3.91521 0.22327 25.67114 1.000 29.11346 74 GLU A O 1
ATOM 640 N N . GLU A 1 78 ? 2.57467 -0.08912 23.88991 1.000 28.61040 75 GLU A N 1
ATOM 641 C CA . GLU A 1 78 ? 2.86592 -1.51848 23.83866 1.000 30.53031 75 GLU A CA 1
ATOM 642 C C . GLU A 1 78 ? 4.31138 -1.77184 23.43150 1.000 29.85484 75 GLU A C 1
ATOM 643 O O . GLU A 1 78 ? 4.99248 -2.61463 24.02746 1.000 28.07774 75 GLU A O 1
ATOM 649 N N . ALA A 1 79 ? 4.79589 -1.05337 22.41641 1.000 28.93265 76 ALA A N 1
ATOM 650 C CA . ALA A 1 79 ? 6.17613 -1.23187 21.98378 1.000 28.26873 76 ALA A CA 1
ATOM 651 C C . ALA A 1 79 ? 7.15878 -0.87795 23.09178 1.000 29.83321 76 ALA A C 1
ATOM 652 O O . ALA A 1 79 ? 8.23820 -1.47508 23.17850 1.000 30.67404 76 ALA A O 1
ATOM 654 N N . ARG A 1 80 ? 6.80889 0.08334 23.94918 1.000 30.74278 77 ARG A N 1
ATOM 655 C CA . ARG A 1 80 ? 7.67403 0.38326 25.08348 1.000 31.81842 77 ARG A CA 1
ATOM 656 C C . ARG A 1 80 ? 7.58721 -0.70153 26.14678 1.000 29.93695 77 ARG A C 1
ATOM 657 O O . ARG A 1 80 ? 8.58372 -0.99002 26.81978 1.000 30.76934 77 ARG A O 1
ATOM 665 N N . ALA A 1 81 ? 6.40902 -1.30635 26.31915 1.000 30.14229 78 ALA A N 1
ATOM 666 C CA . ALA A 1 81 ? 6.29390 -2.42192 27.25025 1.000 31.76877 78 ALA A CA 1
ATOM 667 C C . ALA A 1 81 ? 7.12090 -3.61314 26.78497 1.000 31.80072 78 ALA A C 1
ATOM 668 O O . ALA A 1 81 ? 7.65823 -4.35818 27.61211 1.000 31.21831 78 ALA A O 1
ATOM 670 N N . ALA A 1 82 ? 7.23564 -3.80498 25.46865 1.000 29.34311 79 ALA A N 1
ATOM 671 C CA . ALA A 1 82 ? 8.09801 -4.85453 24.94021 1.000 30.68472 79 ALA A CA 1
ATOM 672 C C . ALA A 1 82 ? 9.55273 -4.59336 25.30284 1.000 33.20318 79 ALA A C 1
ATOM 673 O O . ALA A 1 82 ? 10.25456 -5.48630 25.79118 1.000 32.36610 79 ALA A O 1
ATOM 675 N N . GLN A 1 83 ? 10.02313 -3.36635 25.07001 1.000 32.40090 80 GLN A N 1
ATOM 676 C CA . GLN A 1 83 ? 11.39009 -3.02224 25.43690 1.000 32.57742 80 GLN A CA 1
ATOM 677 C C . GLN A 1 83 ? 11.59222 -3.07842 26.94564 1.000 36.01657 80 GLN A C 1
ATOM 678 O O . GLN A 1 83 ? 12.66792 -3.46648 27.41399 1.000 38.70217 80 GLN A O 1
ATOM 684 N N . GLU A 1 84 ? 10.57302 -2.70496 27.72309 1.000 35.33821 81 GLU A N 1
ATOM 685 C CA . GLU A 1 84 ? 10.73772 -2.66738 29.17158 1.000 38.01784 81 GLU A CA 1
ATOM 686 C C . GLU A 1 84 ? 10.85023 -4.06275 29.76653 1.000 39.23433 81 GLU A C 1
ATOM 687 O O . GLU A 1 84 ? 11.47444 -4.23168 30.81913 1.000 41.79328 81 GLU A O 1
ATOM 693 N N . SER A 1 85 ? 10.26040 -5.07119 29.12044 1.000 36.97065 82 SER A N 1
ATOM 694 C CA . SER A 1 85 ? 10.43218 -6.43474 29.60445 1.000 40.15374 82 SER A CA 1
ATOM 695 C C . SER A 1 85 ? 11.86550 -6.92065 29.43303 1.000 40.66037 82 SER A C 1
ATOM 696 O O . SER A 1 85 ? 12.27789 -7.85292 30.12977 1.000 40.99064 82 SER A O 1
ATOM 699 N N . ILE A 1 86 ? 12.63111 -6.30237 28.53763 1.000 40.04492 83 ILE A N 1
ATOM 700 C CA . ILE A 1 86 ? 14.04293 -6.63192 28.37238 1.000 42.73405 83 ILE A CA 1
ATOM 701 C C . ILE A 1 86 ? 14.90882 -5.86278 29.36038 1.000 48.36677 83 ILE A C 1
ATOM 702 O O . ILE A 1 86 ? 15.87540 -6.40660 29.90069 1.000 48.64216 83 ILE A O 1
ATOM 707 N N . ASP A 1 87 ? 14.56825 -4.59585 29.61354 1.000 45.90578 84 ASP A N 1
ATOM 708 C CA . ASP A 1 87 ? 15.34608 -3.75553 30.51654 1.000 49.07291 84 ASP A CA 1
ATOM 709 C C . ASP A 1 87 ? 15.39637 -4.30120 31.93755 1.000 55.38431 84 ASP A C 1
ATOM 710 O O . ASP A 1 87 ? 16.21764 -3.83284 32.73358 1.000 55.46316 84 ASP A O 1
ATOM 715 N N . LEU A 1 88 ? 14.54656 -5.27203 32.27596 1.000 56.99702 85 LEU A N 1
ATOM 716 C CA . LEU A 1 88 ? 14.62099 -5.91882 33.57868 1.000 58.63828 85 LEU A CA 1
ATOM 717 C C . LEU A 1 88 ? 15.77812 -6.90448 33.67835 1.000 60.40832 85 LEU A C 1
ATOM 718 O O . LEU A 1 88 ? 16.03406 -7.42362 34.77010 1.000 59.39167 85 LEU A O 1
ATOM 723 N N . THR A 1 89 ? 16.47650 -7.17258 32.57907 1.000 61.81375 86 THR A N 1
ATOM 724 C CA . THR A 1 89 ? 17.60240 -8.10009 32.58815 1.000 64.18762 86 THR A CA 1
ATOM 725 C C . THR A 1 89 ? 18.93276 -7.35285 32.54735 1.000 65.18921 86 THR A C 1
ATOM 726 O O . THR A 1 89 ? 19.22445 -6.53298 33.41874 1.000 64.56911 86 THR A O 1
ATOM 730 N N . ALA B 1 3 ? 14.92286 7.67949 21.92239 1.000 37.50538 0 ALA B N 1
ATOM 731 C CA . ALA B 1 3 ? 14.05687 7.35119 20.79466 1.000 42.46041 0 ALA B CA 1
ATOM 732 C C . ALA B 1 3 ? 13.95238 5.84265 20.59748 1.000 42.94617 0 ALA B C 1
ATOM 733 O O . ALA B 1 3 ? 14.68965 5.07130 21.21291 1.000 43.40415 0 ALA B O 1
ATOM 743 N N . HIS B 1 5 ? 13.63236 2.28727 18.00031 1.000 33.44371 2 HIS B N 1
ATOM 744 C CA . HIS B 1 5 ? 14.27093 1.72500 16.82178 1.000 33.07571 2 HIS B CA 1
ATOM 745 C C . HIS B 1 5 ? 13.19088 1.34067 15.80871 1.000 31.04916 2 HIS B C 1
ATOM 746 O O . HIS B 1 5 ? 12.07825 1.87229 15.84258 1.000 32.43020 2 HIS B O 1
ATOM 753 N N . ASP B 1 6 ? 13.50081 0.42040 14.89991 1.000 30.42325 3 ASP B N 1
ATOM 754 C CA . ASP B 1 6 ? 12.56208 0.04562 13.84845 1.000 28.31908 3 ASP B CA 1
ATOM 755 C C . ASP B 1 6 ? 11.43099 -0.78144 14.44519 1.000 29.46201 3 ASP B C 1
ATOM 756 O O . ASP B 1 6 ? 11.64571 -1.91606 14.88385 1.000 30.77323 3 ASP B O 1
ATOM 761 N N . LEU B 1 7 ? 10.21996 -0.21774 14.45336 1.000 28.61755 4 LEU B N 1
ATOM 762 C CA . LEU B 1 7 ? 9.07203 -0.92942 15.00260 1.000 28.57250 4 LEU B CA 1
ATOM 763 C C . LEU B 1 7 ? 8.66618 -2.12427 14.15063 1.000 28.34715 4 LEU B C 1
ATOM 764 O O . LEU B 1 7 ? 8.04321 -3.05633 14.67070 1.000 28.12380 4 LEU B O 1
ATOM 769 N N . ASN B 1 8 ? 9.00948 -2.12540 12.86079 1.000 28.48320 5 ASN B N 1
ATOM 770 C CA . ASN B 1 8 ? 8.63859 -3.24164 12.00033 1.000 28.38286 5 ASN B CA 1
ATOM 771 C C . ASN B 1 8 ? 9.31755 -4.54199 12.40983 1.000 27.64348 5 ASN B C 1
ATOM 772 O O . ASN B 1 8 ? 8.81769 -5.61808 12.06812 1.000 27.53743 5 ASN B O 1
ATOM 777 N N . ASP B 1 9 ? 10.44060 -4.47053 13.13096 1.000 27.55698 6 ASP B N 1
ATOM 778 C CA . ASP B 1 9 ? 11.12247 -5.68889 13.55841 1.000 27.49761 6 ASP B CA 1
ATOM 779 C C . ASP B 1 9 ? 10.29861 -6.44992 14.58822 1.000 28.96920 6 ASP B C 1
ATOM 780 O O . ASP B 1 9 ? 10.30181 -7.68638 14.60197 1.000 29.24580 6 ASP B O 1
ATOM 785 N N . LEU B 1 10 ? 9.59467 -5.72994 15.46598 1.000 27.56190 7 LEU B N 1
ATOM 786 C CA . LEU B 1 10 ? 8.72542 -6.39447 16.43011 1.000 27.93662 7 LEU B CA 1
ATOM 787 C C . LEU B 1 10 ? 7.57191 -7.09856 15.73085 1.000 29.04688 7 LEU B C 1
ATOM 788 O O . LEU B 1 10 ? 7.08883 -8.13286 16.20800 1.000 27.26380 7 LEU B O 1
ATOM 793 N N . TYR B 1 11 ? 7.12394 -6.55300 14.59865 1.000 28.11808 8 TYR B N 1
ATOM 794 C CA . TYR B 1 11 ? 6.11844 -7.22623 13.78489 1.000 27.84130 8 TYR B CA 1
ATOM 795 C C . TYR B 1 11 ? 6.71467 -8.42445 13.05670 1.000 27.40466 8 TYR B C 1
ATOM 796 O O . TYR B 1 11 ? 6.07430 -9.47762 12.95307 1.000 27.30029 8 TYR B O 1
ATOM 805 N N . TYR B 1 12 ? 7.94122 -8.28290 12.54735 1.000 28.33053 9 TYR B N 1
ATOM 806 C CA . TYR B 1 12 ? 8.62581 -9.42069 11.94256 1.000 26.78630 9 TYR B CA 1
ATOM 807 C C . TYR B 1 12 ? 8.81594 -10.54329 12.95226 1.000 26.26295 9 TYR B C 1
ATOM 808 O O . TYR B 1 12 ? 8.59487 -11.71811 12.63617 1.000 26.22149 9 TYR B O 1
ATOM 817 N N . TYR B 1 13 ? 9.22245 -10.19689 14.17608 1.000 26.01810 10 TYR B N 1
ATOM 818 C CA . TYR B 1 13 ? 9.46561 -11.21091 15.19588 1.000 27.09018 10 TYR B CA 1
ATOM 819 C C . TYR B 1 13 ? 8.20058 -11.99473 15.51686 1.000 28.13854 10 TYR B C 1
ATOM 820 O O . TYR B 1 13 ? 8.24489 -13.22055 15.67695 1.000 27.71955 10 TYR B O 1
ATOM 829 N N . ALA B 1 14 ? 7.06304 -11.30614 15.62100 1.000 27.61846 11 ALA B N 1
ATOM 830 C CA . ALA B 1 14 ? 5.81560 -12.00040 15.91647 1.000 26.80293 11 ALA B CA 1
ATOM 831 C C . ALA B 1 14 ? 5.46207 -12.98984 14.81326 1.000 27.46574 11 ALA B C 1
ATOM 832 O O . ALA B 1 14 ? 5.00318 -14.10210 15.09376 1.000 29.57813 11 ALA B O 1
ATOM 834 N N . GLU B 1 15 ? 5.68507 -12.61125 13.55180 1.000 26.83265 12 GLU B N 1
ATOM 835 C CA . GLU B 1 15 ? 5.37130 -13.51412 12.44901 1.000 27.17906 12 GLU B CA 1
ATOM 836 C C . GLU B 1 15 ? 6.29491 -14.72553 12.44314 1.000 28.17034 12 GLU B C 1
ATOM 837 O O . GLU B 1 15 ? 5.85539 -15.84421 12.15433 1.000 28.62163 12 GLU B O 1
ATOM 843 N N . VAL B 1 16 ? 7.57703 -14.52520 12.75454 1.000 27.52455 13 VAL B N 1
ATOM 844 C CA . VAL B 1 16 ? 8.49463 -15.65564 12.85979 1.000 28.40065 13 VAL B CA 1
ATOM 845 C C . VAL B 1 16 ? 8.02160 -16.62180 13.93678 1.000 29.90016 13 VAL B C 1
ATOM 846 O O . VAL B 1 16 ? 8.07579 -17.84539 13.76279 1.000 31.97051 13 VAL B O 1
ATOM 850 N N . VAL B 1 17 ? 7.53671 -16.08879 15.05948 1.000 28.54869 14 VAL B N 1
ATOM 851 C CA . VAL B 1 17 ? 7.09673 -16.93916 16.16148 1.000 29.72513 14 VAL B CA 1
ATOM 852 C C . VAL B 1 17 ? 5.81792 -17.67834 15.78944 1.000 31.45548 14 VAL B C 1
ATOM 853 O O . VAL B 1 17 ? 5.71913 -18.90134 15.94644 1.000 31.39163 14 VAL B O 1
ATOM 857 N N . GLU B 1 18 ? 4.81955 -16.94815 15.28893 1.000 30.24843 15 GLU B N 1
ATOM 858 C CA . GLU B 1 18 ? 3.54262 -17.57347 14.96340 1.000 30.20685 15 GLU B CA 1
ATOM 859 C C . GLU B 1 18 ? 3.67541 -18.57552 13.82441 1.000 30.27795 15 GLU B C 1
ATOM 860 O O . GLU B 1 18 ? 2.97305 -19.59183 13.81246 1.000 33.39937 15 GLU B O 1
ATOM 866 N N . HIS B 1 19 ? 4.56497 -18.31735 12.86707 1.000 30.63349 16 HIS B N 1
ATOM 867 C CA . HIS B 1 19 ? 4.77462 -19.26009 11.77678 1.000 32.02234 16 HIS B CA 1
ATOM 868 C C . HIS B 1 19 ? 5.75128 -20.36844 12.13364 1.000 31.26018 16 HIS B C 1
ATOM 869 O O . HIS B 1 19 ? 5.79437 -21.38526 11.43456 1.000 32.41603 16 HIS B O 1
ATOM 876 N N . GLY B 1 20 ? 6.53142 -20.19742 13.19321 1.000 32.12800 17 GLY B N 1
ATOM 877 C CA . GLY B 1 20 ? 7.45022 -21.23812 13.61552 1.000 33.34522 17 GLY B CA 1
ATOM 878 C C . GLY B 1 20 ? 8.67855 -21.39251 12.74526 1.000 34.25846 17 GLY B C 1
ATOM 879 O O . GLY B 1 20 ? 9.10095 -22.52249 12.47410 1.000 32.73055 17 GLY B O 1
ATOM 880 N N . GLY B 1 21 ? 9.26139 -20.29618 12.30245 1.000 34.46232 18 GLY B N 1
ATOM 881 C CA . GLY B 1 21 ? 10.48637 -20.36225 11.53174 1.000 34.51788 18 GLY B CA 1
ATOM 882 C C . GLY B 1 21 ? 10.59151 -19.21994 10.54782 1.000 31.30499 18 GLY B C 1
ATOM 883 O O . GLY B 1 21 ? 9.61740 -18.55414 10.20457 1.000 32.00083 18 GLY B O 1
ATOM 884 N N . PHE B 1 22 ? 11.81981 -18.99904 10.07512 1.000 31.90914 19 PHE B N 1
ATOM 885 C CA . PHE B 1 22 ? 12.07763 -17.90232 9.15005 1.000 31.35076 19 PHE B CA 1
ATOM 886 C C . PHE B 1 22 ? 11.46111 -18.16803 7.78312 1.000 33.06637 19 PHE B C 1
ATOM 887 O O . PHE B 1 22 ? 10.95088 -17.24379 7.13993 1.000 34.76217 19 PHE B O 1
ATOM 895 N N . SER B 1 23 ? 11.49811 -19.42186 7.32404 1.000 33.32384 20 SER B N 1
ATOM 896 C CA . SER B 1 23 ? 11.02992 -19.73725 5.97709 1.000 35.19886 20 SER B CA 1
ATOM 897 C C . SER B 1 23 ? 9.55786 -19.38392 5.80807 1.000 37.61259 20 SER B C 1
ATOM 898 O O . SER B 1 23 ? 9.18138 -18.67285 4.86951 1.000 39.76960 20 SER B O 1
ATOM 901 N N . ALA B 1 24 ? 8.70964 -19.86802 6.71632 1.000 37.65302 21 ALA B N 1
ATOM 902 C CA . ALA B 1 24 ? 7.28014 -19.59818 6.61251 1.000 38.37910 21 ALA B CA 1
ATOM 903 C C . ALA B 1 24 ? 6.99376 -18.10796 6.73693 1.000 39.49976 21 ALA B C 1
ATOM 904 O O . ALA B 1 24 ? 6.27504 -17.53098 5.91304 1.000 40.26614 21 ALA B O 1
ATOM 906 N N . ALA B 1 25 ? 7.56006 -17.46504 7.76123 1.000 35.73593 22 ALA B N 1
ATOM 907 C CA . ALA B 1 25 ? 7.32269 -16.04103 7.96454 1.000 35.24567 22 ALA B CA 1
ATOM 908 C C . ALA B 1 25 ? 7.80010 -15.21512 6.77848 1.000 39.43553 22 ALA B C 1
ATOM 909 O O . ALA B 1 25 ? 7.19381 -14.18867 6.45563 1.000 41.40466 22 ALA B O 1
ATOM 911 N N . ALA B 1 26 ? 8.87180 -15.64798 6.11107 1.000 39.99152 23 ALA B N 1
ATOM 912 C CA . ALA B 1 26 ? 9.37428 -14.90068 4.96360 1.000 41.03912 23 ALA B CA 1
ATOM 913 C C . ALA B 1 26 ? 8.40681 -14.94917 3.78858 1.000 44.75887 23 ALA B C 1
ATOM 914 O O . ALA B 1 26 ? 8.37652 -14.01906 2.97491 1.000 47.41064 23 ALA B O 1
ATOM 916 N N A ARG B 1 27 ? 7.60522 -16.00985 3.68503 0.326 43.81612 24 ARG B N 1
ATOM 917 N N B ARG B 1 27 ? 7.61701 -16.01941 3.68051 0.674 43.80285 24 ARG B N 1
ATOM 918 C CA A ARG B 1 27 ? 6.67726 -16.12995 2.56558 0.326 44.15110 24 ARG B CA 1
ATOM 919 C CA B ARG B 1 27 ? 6.67303 -16.13862 2.57372 0.674 44.25219 24 ARG B CA 1
ATOM 920 C C A ARG B 1 27 ? 5.48047 -15.19803 2.72531 0.326 45.56299 24 ARG B C 1
ATOM 921 C C B ARG B 1 27 ? 5.50581 -15.17254 2.73900 0.674 45.59034 24 ARG B C 1
ATOM 922 O O A ARG B 1 27 ? 5.11079 -14.48528 1.78565 0.326 45.72085 24 ARG B O 1
ATOM 923 O O B ARG B 1 27 ? 5.18184 -14.41000 1.82074 0.674 45.73690 24 ARG B O 1
ATOM 938 N N . VAL B 1 28 ? 4.86292 -15.18702 3.90922 1.000 43.66385 25 VAL B N 1
ATOM 939 C CA . VAL B 1 28 ? 3.69261 -14.34430 4.12252 1.000 47.29585 25 VAL B CA 1
ATOM 940 C C . VAL B 1 28 ? 4.05977 -12.87037 4.23062 1.000 48.87954 25 VAL B C 1
ATOM 941 O O . VAL B 1 28 ? 3.20421 -12.00578 4.00749 1.000 52.75093 25 VAL B O 1
ATOM 945 N N . LEU B 1 29 ? 5.30779 -12.55482 4.56752 1.000 46.06297 26 LEU B N 1
ATOM 946 C CA . LEU B 1 29 ? 5.74933 -11.17027 4.63580 1.000 46.79324 26 LEU B CA 1
ATOM 947 C C . LEU B 1 29 ? 6.28709 -10.65457 3.30825 1.000 50.69224 26 LEU B C 1
ATOM 948 O O . LEU B 1 29 ? 6.52528 -9.44832 3.18120 1.000 51.46580 26 LEU B O 1
ATOM 953 N N . GLY B 1 30 ? 6.47593 -11.52893 2.32255 1.000 50.20955 27 GLY B N 1
ATOM 954 C CA . GLY B 1 30 ? 7.04546 -11.11417 1.05477 1.000 50.23043 27 GLY B CA 1
ATOM 955 C C . GLY B 1 30 ? 8.50036 -10.71453 1.13231 1.000 49.61243 27 GLY B C 1
ATOM 956 O O . GLY B 1 30 ? 8.95785 -9.90429 0.32094 1.000 51.90085 27 GLY B O 1
ATOM 957 N N . LEU B 1 31 ? 9.24324 -11.26505 2.09026 1.000 48.20362 28 LEU B N 1
ATOM 958 C CA . LEU B 1 31 ? 10.63555 -10.92796 2.32331 1.000 44.66815 28 LEU B CA 1
ATOM 959 C C . LEU B 1 31 ? 11.52676 -12.13747 2.07206 1.000 44.12019 28 LEU B C 1
ATOM 960 O O . LEU B 1 31 ? 11.07817 -13.28086 2.19966 1.000 42.94017 28 LEU B O 1
ATOM 965 N N . PRO B 1 32 ? 12.78730 -11.92115 1.70639 1.000 43.29230 29 PRO B N 1
ATOM 966 C CA . PRO B 1 32 ? 13.74459 -13.02919 1.68917 1.000 36.21762 29 PRO B CA 1
ATOM 967 C C . PRO B 1 32 ? 14.14220 -13.42148 3.10348 1.000 35.25147 29 PRO B C 1
ATOM 968 O O . PRO B 1 32 ? 14.05960 -12.63128 4.04650 1.000 35.97253 29 PRO B O 1
ATOM 972 N N . LYS B 1 33 ? 14.57118 -14.67842 3.24192 1.000 34.65675 30 LYS B N 1
ATOM 973 C CA . LYS B 1 33 ? 14.97881 -15.17912 4.55166 1.000 33.88071 30 LYS B CA 1
ATOM 974 C C . LYS B 1 33 ? 16.18585 -14.41713 5.08296 1.000 32.36086 30 LYS B C 1
ATOM 975 O O . LYS B 1 33 ? 16.29157 -14.16916 6.29023 1.000 30.41429 30 LYS B O 1
ATOM 981 N N . SER B 1 34 ? 17.10326 -14.03414 4.19225 1.000 32.56239 31 SER B N 1
ATOM 982 C CA . SER B 1 34 ? 18.29916 -13.30792 4.60706 1.000 32.78648 31 SER B CA 1
ATOM 983 C C . SER B 1 34 ? 17.93857 -11.99128 5.28533 1.000 30.79750 31 SER B C 1
ATOM 984 O O . SER B 1 34 ? 18.45115 -11.67568 6.36495 1.000 30.05027 31 SER B O 1
ATOM 987 N N . LYS B 1 35 ? 17.05736 -11.20627 4.66109 1.000 30.41181 32 LYS B N 1
ATOM 988 C CA . LYS B 1 35 ? 16.60193 -9.96477 5.27864 1.000 32.10874 32 LYS B CA 1
ATOM 989 C C . LYS B 1 35 ? 15.93661 -10.23617 6.62010 1.000 31.18082 32 LYS B C 1
ATOM 990 O O . LYS B 1 35 ? 16.22702 -9.56656 7.61867 1.000 29.92529 32 LYS B O 1
ATOM 996 N N . LEU B 1 36 ? 15.04137 -11.22595 6.65959 1.000 29.32666 33 LEU B N 1
ATOM 997 C CA . LEU B 1 36 ? 14.36186 -11.56944 7.90370 1.000 29.59095 33 LEU B CA 1
ATOM 998 C C . LEU B 1 36 ? 15.35497 -12.00684 8.97343 1.000 30.68304 33 LEU B C 1
ATOM 999 O O . LEU B 1 36 ? 15.24785 -11.60088 10.13681 1.000 29.89714 33 LEU B O 1
ATOM 1004 N N . SER B 1 37 ? 16.33148 -12.83432 8.59787 1.000 28.35103 34 SER B N 1
ATOM 1005 C CA . SER B 1 37 ? 17.35644 -13.24261 9.55095 1.000 30.44244 34 SER B CA 1
ATOM 1006 C C . SER B 1 37 ? 18.25114 -12.07628 9.95090 1.000 30.90093 34 SER B C 1
ATOM 1007 O O . SER B 1 37 ? 18.72573 -12.02507 11.09137 1.000 31.45709 34 SER B O 1
ATOM 1010 N N . ARG B 1 38 ? 18.49655 -11.13823 9.03239 1.000 30.37308 35 ARG B N 1
ATOM 1011 C CA . ARG B 1 38 ? 19.32503 -9.98296 9.35997 1.000 28.76387 35 ARG B CA 1
ATOM 1012 C C . ARG B 1 38 ? 18.66061 -9.11252 10.41629 1.000 30.43889 35 ARG B C 1
ATOM 1013 O O . ARG B 1 38 ? 19.32814 -8.60831 11.32768 1.000 29.34493 35 ARG B O 1
ATOM 1021 N N . ARG B 1 39 ? 17.34292 -8.93034 10.31345 1.000 27.75896 36 ARG B N 1
ATOM 1022 C CA . ARG B 1 39 ? 16.64442 -8.03743 11.23020 1.000 27.64494 36 ARG B CA 1
ATOM 1023 C C . ARG B 1 39 ? 16.61729 -8.60301 12.64418 1.000 28.94314 36 ARG B C 1
ATOM 1024 O O . ARG B 1 39 ? 16.86914 -7.88196 13.61720 1.000 28.79053 36 ARG B O 1
ATOM 1032 N N . LEU B 1 40 ? 16.30333 -9.89260 12.78070 1.000 28.65122 37 LEU B N 1
ATOM 1033 C CA . LEU B 1 40 ? 16.20330 -10.47597 14.11368 1.000 28.76965 37 LEU B CA 1
ATOM 1034 C C . LEU B 1 40 ? 17.57037 -10.61032 14.76685 1.000 27.56526 37 LEU B C 1
ATOM 1035 O O . LEU B 1 40 ? 17.68471 -10.49350 15.99279 1.000 26.15718 37 LEU B O 1
ATOM 1040 N N . ALA B 1 41 ? 18.61198 -10.85080 13.97041 1.000 28.99097 38 ALA B N 1
ATOM 1041 C CA . ALA B 1 41 ? 19.96764 -10.83351 14.50358 1.000 28.25144 38 ALA B CA 1
ATOM 1042 C C . ALA B 1 41 ? 20.27434 -9.48963 15.14872 1.000 29.09098 38 ALA B C 1
ATOM 1043 O O . ALA B 1 41 ? 20.72557 -9.42725 16.29834 1.000 29.21103 38 ALA B O 1
ATOM 1045 N N . LEU B 1 42 ? 20.01761 -8.39754 14.42257 1.000 27.06206 39 LEU B N 1
ATOM 1046 C CA . LEU B 1 42 ? 20.18286 -7.06849 14.99981 1.000 28.50261 39 LEU B CA 1
ATOM 1047 C C . LEU B 1 42 ? 19.28269 -6.87073 16.21232 1.000 29.92850 39 LEU B C 1
ATOM 1048 O O . LEU B 1 42 ? 19.67135 -6.18787 17.16719 1.000 27.89290 39 LEU B O 1
ATOM 1053 N N . LEU B 1 43 ? 18.08349 -7.46047 16.19523 1.000 27.76901 40 LEU B N 1
ATOM 1054 C CA . LEU B 1 43 ? 17.15528 -7.29292 17.30769 1.000 27.07862 40 LEU B CA 1
ATOM 1055 C C . LEU B 1 43 ? 17.69133 -7.95417 18.56961 1.000 27.66526 40 LEU B C 1
ATOM 1056 O O . LEU B 1 43 ? 17.76481 -7.32069 19.62856 1.000 26.36101 40 LEU B O 1
ATOM 1061 N N . GLU B 1 44 ? 18.07039 -9.23199 18.47606 1.000 27.82266 41 GLU B N 1
ATOM 1062 C CA . GLU B 1 44 ? 18.64654 -9.91365 19.62989 1.000 29.84526 41 GLU B CA 1
ATOM 1063 C C . GLU B 1 44 ? 19.89721 -9.20477 20.12861 1.000 28.50655 41 GLU B C 1
ATOM 1064 O O . GLU B 1 44 ? 20.14590 -9.16160 21.33898 1.000 27.67351 41 GLU B O 1
ATOM 1070 N N . GLU B 1 45 ? 20.68770 -8.63689 19.21642 1.000 28.31731 42 GLU B N 1
ATOM 1071 C CA . GLU B 1 45 ? 21.91456 -7.95985 19.61967 1.000 30.11958 42 GLU B CA 1
ATOM 1072 C C . GLU B 1 45 ? 21.61313 -6.71108 20.43760 1.000 30.11032 42 GLU B C 1
ATOM 1073 O O . GLU B 1 45 ? 22.15983 -6.53091 21.53157 1.000 33.94483 42 GLU B O 1
ATOM 1079 N N . ARG B 1 46 ? 20.74376 -5.83366 19.92941 1.000 28.36562 43 ARG B N 1
ATOM 1080 C CA . ARG B 1 46 ? 20.46743 -4.60554 20.66620 1.000 30.03303 43 ARG B CA 1
ATOM 1081 C C . ARG B 1 46 ? 19.71660 -4.88982 21.96051 1.000 29.53695 43 ARG B C 1
ATOM 1082 O O . ARG B 1 46 ? 19.90620 -4.17679 22.95191 1.000 31.04396 43 ARG B O 1
ATOM 1090 N N . LEU B 1 47 ? 18.88235 -5.93228 21.98073 1.000 29.48182 44 LEU B N 1
ATOM 1091 C CA . LEU B 1 47 ? 18.20520 -6.30666 23.21653 1.000 29.92629 44 LEU B CA 1
ATOM 1092 C C . LEU B 1 47 ? 19.16927 -6.93198 24.21445 1.000 28.27714 44 LEU B C 1
ATOM 1093 O O . LEU B 1 47 ? 18.97403 -6.80452 25.42813 1.000 27.62661 44 LEU B O 1
ATOM 1098 N N . GLY B 1 48 ? 20.21204 -7.59902 23.72975 1.000 31.62454 45 GLY B N 1
ATOM 1099 C CA . GLY B 1 48 ? 21.13229 -8.28331 24.60963 1.000 32.07589 45 GLY B CA 1
ATOM 1100 C C . GLY B 1 48 ? 20.61436 -9.58331 25.17299 1.000 32.06674 45 GLY B C 1
ATOM 1101 O O . GLY B 1 48 ? 21.18688 -10.09290 26.14187 1.000 32.48210 45 GLY B O 1
ATOM 1102 N N . VAL B 1 49 ? 19.53964 -10.13105 24.60643 1.000 31.96755 46 VAL B N 1
ATOM 1103 C CA . VAL B 1 49 ? 18.97473 -11.39943 25.04123 1.000 32.32713 46 VAL B CA 1
ATOM 1104 C C . VAL B 1 49 ? 18.73724 -12.26643 23.81416 1.000 31.73215 46 VAL B C 1
ATOM 1105 O O . VAL B 1 49 ? 18.57721 -11.77318 22.69580 1.000 31.68929 46 VAL B O 1
ATOM 1109 N N . ARG B 1 50 ? 18.72144 -13.57671 24.03499 1.000 32.09497 47 ARG B N 1
ATOM 1110 C CA . ARG B 1 50 ? 18.39297 -14.52457 22.98032 1.000 32.20770 47 ARG B CA 1
ATOM 1111 C C . ARG B 1 50 ? 16.88584 -14.74692 22.97684 1.000 33.17256 47 ARG B C 1
ATOM 1112 O O . ARG B 1 50 ? 16.30124 -15.10536 24.00560 1.000 34.69871 47 ARG B O 1
ATOM 1120 N N . LEU B 1 51 ? 16.25972 -14.52334 21.82366 1.000 33.20335 48 LEU B N 1
ATOM 1121 C CA . LEU B 1 51 ? 14.81897 -14.68105 21.67812 1.000 31.32990 48 LEU B CA 1
ATOM 1122 C C . LEU B 1 51 ? 14.43907 -16.07548 21.19530 1.000 31.77046 48 LEU B C 1
ATOM 1123 O O . LEU B 1 51 ? 13.55140 -16.71272 21.76743 1.000 32.48259 48 LEU B O 1
ATOM 1128 N N . ILE B 1 52 ? 15.10470 -16.56008 20.15736 1.000 32.13481 49 ILE B N 1
ATOM 1129 C CA . ILE B 1 52 ? 14.79831 -17.84788 19.54883 1.000 32.94702 49 ILE B CA 1
ATOM 1130 C C . ILE B 1 52 ? 15.84522 -18.86234 19.97675 1.000 35.14305 49 ILE B C 1
ATOM 1131 O O . ILE B 1 52 ? 17.04511 -18.56037 20.00809 1.000 34.51387 49 ILE B O 1
ATOM 1136 N N . GLN B 1 53 ? 15.39432 -20.06884 20.30565 1.000 36.25087 50 GLN B N 1
ATOM 1137 C CA . GLN B 1 53 ? 16.32159 -21.13787 20.63549 1.000 37.66687 50 GLN B CA 1
ATOM 1138 C C . GLN B 1 53 ? 17.05467 -21.61976 19.38828 1.000 39.47420 50 GLN B C 1
ATOM 1139 O O . GLN B 1 53 ? 16.51895 -21.60708 18.27598 1.000 41.94023 50 GLN B O 1
ATOM 1145 N N . ARG B 1 54 ? 18.30183 -22.04380 19.58698 1.000 41.43178 51 ARG B N 1
ATOM 1146 C CA . ARG B 1 54 ? 19.10436 -22.63068 18.52623 1.000 43.66346 51 ARG B CA 1
ATOM 1147 C C . ARG B 1 54 ? 19.38609 -24.10753 18.74474 1.000 50.18995 51 ARG B C 1
ATOM 1148 O O . ARG B 1 54 ? 19.97162 -24.74592 17.86442 1.000 52.84622 51 ARG B O 1
ATOM 1156 N N . SER B 1 55 ? 18.97303 -24.66866 19.88119 1.000 57.31837 52 SER B N 1
ATOM 1157 C CA . SER B 1 55 ? 19.25194 -26.07309 20.15386 1.000 58.52689 52 SER B CA 1
ATOM 1158 C C . SER B 1 55 ? 18.46136 -26.99008 19.22596 1.000 66.26540 52 SER B C 1
ATOM 1159 O O . SER B 1 55 ? 19.01012 -27.95697 18.68313 1.000 69.79478 52 SER B O 1
ATOM 1162 N N . THR B 1 56 ? 17.17764 -26.70490 19.03127 0.812 58.66317 53 THR B N 1
ATOM 1163 C CA . THR B 1 56 ? 16.32273 -27.52759 18.18125 0.812 61.09431 53 THR B CA 1
ATOM 1164 C C . THR B 1 56 ? 15.70621 -26.70025 17.05594 0.812 61.83281 53 THR B C 1
ATOM 1165 O O . THR B 1 56 ? 16.07199 -25.54221 16.85090 0.812 57.78369 53 THR B O 1
ATOM 1169 N N . PHE B 1 59 ? 12.15255 -25.28913 15.50026 1.000 56.35514 56 PHE B N 1
ATOM 1170 C CA . PHE B 1 59 ? 11.97884 -23.91078 15.94960 1.000 45.21956 56 PHE B CA 1
ATOM 1171 C C . PHE B 1 59 ? 11.42722 -23.86039 17.36592 1.000 42.06597 56 PHE B C 1
ATOM 1172 O O . PHE B 1 59 ? 10.46532 -24.55234 17.69613 1.000 44.59189 56 PHE B O 1
ATOM 1180 N N . ALA B 1 60 ? 12.03790 -23.02316 18.19731 1.000 42.22555 57 ALA B N 1
ATOM 1181 C CA . ALA B 1 60 ? 11.60262 -22.86215 19.57373 1.000 39.00459 57 ALA B CA 1
ATOM 1182 C C . ALA B 1 60 ? 12.02922 -21.48955 20.05933 1.000 38.00000 57 ALA B C 1
ATOM 1183 O O . ALA B 1 60 ? 13.10338 -21.00028 19.70198 1.000 37.18139 57 ALA B O 1
ATOM 1185 N N . VAL B 1 61 ? 11.18654 -20.88122 20.86305 1.000 34.35611 58 VAL B N 1
ATOM 1186 C CA . VAL B 1 61 ? 11.44334 -19.55415 21.39558 1.000 36.22352 58 VAL B CA 1
ATOM 1187 C C . VAL B 1 61 ? 11.89897 -19.69142 22.84183 1.000 34.64845 58 VAL B C 1
ATOM 1188 O O . VAL B 1 61 ? 11.53944 -20.64284 23.54720 1.000 33.98942 58 VAL B O 1
ATOM 1192 N N . THR B 1 62 ? 12.72770 -18.74902 23.27862 1.000 33.55509 59 THR B N 1
ATOM 1193 C CA . THR B 1 62 ? 13.22383 -18.74535 24.64360 1.000 33.20357 59 THR B CA 1
ATOM 1194 C C . THR B 1 62 ? 12.15579 -18.20210 25.59085 1.000 32.97050 59 THR B C 1
ATOM 1195 O O . THR B 1 62 ? 11.12896 -17.66581 25.16871 1.000 32.51513 59 THR B O 1
ATOM 1199 N N A ASP B 1 63 ? 12.40956 -18.34035 26.89475 0.582 33.37983 60 ASP B N 1
ATOM 1200 N N B ASP B 1 63 ? 12.40852 -18.36522 26.89253 0.418 33.39206 60 ASP B N 1
ATOM 1201 C CA A ASP B 1 63 ? 11.44365 -17.87386 27.88689 0.582 33.36056 60 ASP B CA 1
ATOM 1202 C CA B ASP B 1 63 ? 11.47330 -17.87841 27.90279 0.418 33.36966 60 ASP B CA 1
ATOM 1203 C C A ASP B 1 63 ? 11.22940 -16.36778 27.78666 0.582 32.62120 60 ASP B C 1
ATOM 1204 C C B ASP B 1 63 ? 11.23888 -16.38069 27.75458 0.418 32.61689 60 ASP B C 1
ATOM 1205 O O A ASP B 1 63 ? 10.08854 -15.89264 27.74707 0.582 32.35388 60 ASP B O 1
ATOM 1206 O O B ASP B 1 63 ? 10.09432 -15.92523 27.64727 0.418 32.33402 60 ASP B O 1
ATOM 1215 N N . VAL B 1 64 ? 12.31846 -15.59512 27.74643 1.000 32.50499 61 VAL B N 1
ATOM 1216 C CA . VAL B 1 64 ? 12.17974 -14.15675 27.57853 1.000 31.79988 61 VAL B CA 1
ATOM 1217 C C . VAL B 1 64 ? 11.73095 -13.82468 26.16128 1.000 31.23533 61 VAL B C 1
ATOM 1218 O O . VAL B 1 64 ? 11.10739 -12.78256 25.93649 1.000 31.23812 61 VAL B O 1
ATOM 1222 N N . GLY B 1 65 ? 12.00664 -14.70447 25.19752 1.000 31.32751 62 GLY B N 1
ATOM 1223 C CA . GLY B 1 65 ? 11.50558 -14.48913 23.85108 1.000 30.93093 62 GLY B CA 1
ATOM 1224 C C . GLY B 1 65 ? 9.99823 -14.63266 23.76133 1.000 31.88957 62 GLY B C 1
ATOM 1225 O O . GLY B 1 65 ? 9.33905 -13.89512 23.02327 1.000 30.38316 62 GLY B O 1
ATOM 1226 N N . ARG B 1 66 ? 9.43130 -15.58686 24.50455 1.000 31.79901 63 ARG B N 1
ATOM 1227 C CA . ARG B 1 66 ? 7.97878 -15.72222 24.54465 1.000 31.32121 63 ARG B CA 1
ATOM 1228 C C . ARG B 1 66 ? 7.33614 -14.52037 25.22505 1.000 31.56587 63 ARG B C 1
ATOM 1229 O O . ARG B 1 66 ? 6.31780 -14.00214 24.75256 1.000 30.70075 63 ARG B O 1
ATOM 1237 N N . THR B 1 67 ? 7.92009 -14.06485 26.33613 1.000 32.22537 64 THR B N 1
ATOM 1238 C CA . THR B 1 67 ? 7.40315 -12.88617 27.02338 1.000 31.02726 64 THR B CA 1
ATOM 1239 C C . THR B 1 67 ? 7.46263 -11.65634 26.12512 1.000 31.29326 64 THR B C 1
ATOM 1240 O O . THR B 1 67 ? 6.52341 -10.85263 26.09357 1.000 30.98532 64 THR B O 1
ATOM 1244 N N . TYR B 1 68 ? 8.55817 -11.49990 25.37973 1.000 30.92061 65 TYR B N 1
ATOM 1245 C CA . TYR B 1 68 ? 8.68863 -10.36897 24.46690 1.000 29.71539 65 TYR B CA 1
ATOM 1246 C C . TYR B 1 68 ? 7.66727 -10.44808 23.33894 1.000 29.42299 65 TYR B C 1
ATOM 1247 O O . TYR B 1 68 ? 7.14521 -9.41933 22.89385 1.000 29.13724 65 TYR B O 1
ATOM 1256 N N . TYR B 1 69 ? 7.36745 -11.66069 22.86592 1.000 31.17081 66 TYR B N 1
ATOM 1257 C CA . TYR B 1 69 ? 6.37548 -11.81563 21.80654 1.000 29.41729 66 TYR B CA 1
ATOM 1258 C C . TYR B 1 69 ? 4.99996 -11.35202 22.26416 1.000 29.97379 66 TYR B C 1
ATOM 1259 O O . TYR B 1 69 ? 4.24632 -10.75981 21.48227 1.000 29.10480 66 TYR B O 1
ATOM 1268 N N . GLU B 1 70 ? 4.65263 -11.62367 23.52600 1.000 30.28635 67 GLU B N 1
ATOM 1269 C CA . GLU B 1 70 ? 3.33836 -11.24775 24.03806 1.000 29.93402 67 GLU B CA 1
ATOM 1270 C C . GLU B 1 70 ? 3.08063 -9.75612 23.86612 1.000 31.24122 67 GLU B C 1
ATOM 1271 O O . GLU B 1 70 ? 1.94992 -9.34040 23.58466 1.000 29.43009 67 GLU B O 1
ATOM 1277 N N . HIS B 1 71 ? 4.11797 -8.93483 24.02152 1.000 29.34984 68 HIS B N 1
ATOM 1278 C CA . HIS B 1 71 ? 3.95103 -7.50229 23.81765 1.000 29.16080 68 HIS B CA 1
ATOM 1279 C C . HIS B 1 71 ? 3.91574 -7.14467 22.33666 1.000 28.76622 68 HIS B C 1
ATOM 1280 O O . HIS B 1 71 ? 3.16816 -6.24724 21.93335 1.000 28.66529 68 HIS B O 1
ATOM 1287 N N . CYS B 1 72 ? 4.72353 -7.82289 21.51594 1.000 28.70803 69 CYS B N 1
ATOM 1288 C CA . CYS B 1 72 ? 4.68032 -7.58650 20.07552 1.000 28.40556 69 CYS B CA 1
ATOM 1289 C C . CYS B 1 72 ? 3.30200 -7.89693 19.51370 1.000 28.37139 69 CYS B C 1
ATOM 1290 O O . CYS B 1 72 ? 2.81863 -7.20380 18.61130 1.000 28.22625 69 CYS B O 1
ATOM 1293 N N . LYS B 1 73 ? 2.65999 -8.94538 20.03208 1.000 28.58931 70 LYS B N 1
ATOM 1294 C CA . LYS B 1 73 ? 1.30185 -9.26816 19.61493 1.000 28.66136 70 LYS B CA 1
ATOM 1295 C C . LYS B 1 73 ? 0.34405 -8.13434 19.95133 1.000 28.60903 70 LYS B C 1
ATOM 1296 O O . LYS B 1 73 ? -0.47231 -7.73337 19.11446 1.000 28.97568 70 LYS B O 1
ATOM 1302 N N . ALA B 1 74 ? 0.44098 -7.59539 21.16958 1.000 28.75987 71 ALA B N 1
ATOM 1303 C CA . ALA B 1 74 ? -0.40673 -6.47334 21.55763 1.000 29.89196 71 ALA B CA 1
ATOM 1304 C C . ALA B 1 74 ? -0.11171 -5.23639 20.71721 1.000 29.77050 71 ALA B C 1
ATOM 1305 O O . ALA B 1 74 ? -1.02707 -4.47484 20.38597 1.000 29.15697 71 ALA B O 1
ATOM 1323 N N . ILE B 1 76 ? 0.89239 -5.16346 17.60722 1.000 28.11876 73 ILE B N 1
ATOM 1324 C CA . ILE B 1 76 ? 0.29977 -5.35502 16.28784 1.000 30.61643 73 ILE B CA 1
ATOM 1325 C C . ILE B 1 76 ? -1.20559 -5.12578 16.33974 1.000 31.05447 73 ILE B C 1
ATOM 1326 O O . ILE B 1 76 ? -1.79255 -4.53991 15.42104 1.000 30.87452 73 ILE B O 1
ATOM 1331 N N . GLU B 1 77 ? -1.85319 -5.57899 17.41444 1.000 28.31476 74 GLU B N 1
ATOM 1332 C CA . GLU B 1 77 ? -3.29203 -5.38434 17.54557 1.000 29.53000 74 GLU B CA 1
ATOM 1333 C C . GLU B 1 77 ? -3.64667 -3.90427 17.60188 1.000 29.26174 74 GLU B C 1
ATOM 1334 O O . GLU B 1 77 ? -4.61984 -3.46708 16.97586 1.000 29.72156 74 GLU B O 1
ATOM 1340 N N . GLU B 1 78 ? -2.86639 -3.11488 18.34318 1.000 29.56473 75 GLU B N 1
ATOM 1341 C CA . GLU B 1 78 ? -3.13151 -1.68330 18.40828 1.000 29.62447 75 GLU B CA 1
ATOM 1342 C C . GLU B 1 78 ? -2.83715 -1.00165 17.08021 1.000 28.71687 75 GLU B C 1
ATOM 1343 O O . GLU B 1 78 ? -3.51577 -0.03540 16.71605 1.000 30.60901 75 GLU B O 1
ATOM 1349 N N . ALA B 1 79 ? -1.83677 -1.48312 16.34391 1.000 28.47972 76 ALA B N 1
ATOM 1350 C CA . ALA B 1 79 ? -1.60642 -0.95352 15.00568 1.000 30.08529 76 ALA B CA 1
ATOM 1351 C C . ALA B 1 79 ? -2.77561 -1.28065 14.08680 1.000 28.53402 76 ALA B C 1
ATOM 1352 O O . ALA B 1 79 ? -3.17726 -0.45178 13.26228 1.000 28.72577 76 ALA B O 1
ATOM 1354 N N . ARG B 1 80 ? -3.34045 -2.48188 14.22216 1.000 28.44163 77 ARG B N 1
ATOM 1355 C CA . ARG B 1 80 ? -4.52332 -2.83321 13.44412 1.000 28.90763 77 ARG B CA 1
ATOM 1356 C C . ARG B 1 80 ? -5.71910 -1.97990 13.84772 1.000 28.78831 77 ARG B C 1
ATOM 1357 O O . ARG B 1 80 ? -6.52412 -1.58630 12.99614 1.000 28.96793 77 ARG B O 1
ATOM 1365 N N . ALA B 1 81 ? -5.84516 -1.67405 15.14074 1.000 28.87431 78 ALA B N 1
ATOM 1366 C CA . ALA B 1 81 ? -6.93375 -0.81594 15.59210 1.000 29.22066 78 ALA B CA 1
ATOM 1367 C C . ALA B 1 81 ? -6.78707 0.60395 15.06205 1.000 29.42452 78 ALA B C 1
ATOM 1368 O O . ALA B 1 81 ? -7.79283 1.27013 14.79284 1.000 29.75051 78 ALA B O 1
ATOM 1370 N N . ALA B 1 82 ? -5.55149 1.08184 14.90366 1.000 29.32831 79 ALA B N 1
ATOM 1371 C CA . ALA B 1 82 ? -5.33836 2.42192 14.36802 1.000 29.64825 79 ALA B CA 1
ATOM 1372 C C . ALA B 1 82 ? -5.84442 2.52646 12.93552 1.000 29.72835 79 ALA B C 1
ATOM 1373 O O . ALA B 1 82 ? -6.54074 3.48365 12.57813 1.000 30.22499 79 ALA B O 1
ATOM 1375 N N . GLN B 1 83 ? -5.49732 1.54791 12.09709 1.000 29.44286 80 GLN B N 1
ATOM 1376 C CA . GLN B 1 83 ? -5.96631 1.55501 10.71581 1.000 29.61424 80 GLN B CA 1
ATOM 1377 C C . GLN B 1 83 ? -7.48294 1.43528 10.64811 1.000 30.56619 80 GLN B C 1
ATOM 1378 O O . GLN B 1 83 ? -8.12457 2.04740 9.78553 1.000 32.49157 80 GLN B O 1
ATOM 1384 N N . GLU B 1 84 ? -8.07544 0.64966 11.55004 1.000 29.81015 81 GLU B N 1
ATOM 1385 C CA . GLU B 1 84 ? -9.52731 0.50841 11.55494 1.000 30.66875 81 GLU B CA 1
ATOM 1386 C C . GLU B 1 84 ? -10.20820 1.84307 11.82241 1.000 30.93956 81 GLU B C 1
ATOM 1387 O O . GLU B 1 84 ? -11.24415 2.14999 11.22101 1.000 32.27779 81 GLU B O 1
ATOM 1393 N N . SER B 1 85 ? -9.63209 2.65976 12.70845 1.000 31.88619 82 SER B N 1
ATOM 1394 C CA . SER B 1 85 ? -10.19009 3.98408 12.95268 1.000 30.97556 82 SER B CA 1
ATOM 1395 C C . SER B 1 85 ? -10.16579 4.85225 11.70119 1.000 31.95173 82 SER B C 1
ATOM 1396 O O . SER B 1 85 ? -10.94038 5.81099 11.61247 1.000 37.77363 82 SER B O 1
ATOM 1399 N N . ILE B 1 86 ? -9.30331 4.53895 10.73802 1.000 31.89878 83 ILE B N 1
ATOM 1400 C CA . ILE B 1 86 ? -9.31996 5.20923 9.44153 1.000 33.38564 83 ILE B CA 1
ATOM 1401 C C . ILE B 1 86 ? -10.32526 4.56087 8.50041 1.000 38.49079 83 ILE B C 1
ATOM 1402 O O . ILE B 1 86 ? -11.10442 5.24897 7.83494 1.000 37.47747 83 ILE B O 1
ATOM 1407 N N . ASP B 1 87 ? -10.31884 3.22536 8.43239 1.000 35.00412 84 ASP B N 1
ATOM 1408 C CA . ASP B 1 87 ? -11.24940 2.52347 7.55570 1.000 36.00468 84 ASP B CA 1
ATOM 1409 C C . ASP B 1 87 ? -12.69436 2.79931 7.94211 1.000 37.32597 84 ASP B C 1
ATOM 1410 O O . ASP B 1 87 ? -13.56831 2.86218 7.07071 1.000 41.37470 84 ASP B O 1
ATOM 1415 N N . LEU B 1 88 ? -12.96434 2.96940 9.23825 1.000 35.60670 85 LEU B N 1
ATOM 1416 C CA . LEU B 1 88 ? -14.30964 3.32899 9.67350 1.000 36.94272 85 LEU B CA 1
ATOM 1417 C C . LEU B 1 88 ? -14.68338 4.72892 9.20244 1.000 40.40385 85 LEU B C 1
ATOM 1418 O O . LEU B 1 88 ? -15.82653 4.96900 8.79697 1.000 42.39612 85 LEU B O 1
ATOM 1423 N N . THR B 1 89 ? -13.73126 5.66433 9.24336 1.000 40.51704 86 THR B N 1
ATOM 1424 C CA . THR B 1 89 ? -13.99526 7.01543 8.75781 1.000 42.37361 86 THR B CA 1
ATOM 1425 C C . THR B 1 89 ? -14.19052 7.03836 7.24601 1.000 47.04405 86 THR B C 1
ATOM 1426 O O . THR B 1 89 ? -14.91051 7.89798 6.72498 1.000 44.18578 86 THR B O 1
ATOM 1430 N N . ARG B 1 90 ? -13.57739 6.10325 6.52999 1.000 58.83946 87 ARG B N 1
ATOM 1431 C CA . ARG B 1 90 ? -13.71252 6.05573 5.08086 1.000 60.27808 87 ARG B CA 1
ATOM 1432 C C . ARG B 1 90 ? -14.46121 4.80459 4.63652 1.000 58.87142 87 ARG B C 1
ATOM 1433 O O . ARG B 1 90 ? -15.47332 4.89317 3.94139 1.000 60.34228 87 ARG B O 1
ATOM 1441 N N . SER C 1 1 ? 22.54729 39.10805 -14.07727 1.000 52.87312 -2 SER C N 1
ATOM 1442 C CA . SER C 1 1 ? 21.55511 38.37863 -13.29694 1.000 46.50811 -2 SER C CA 1
ATOM 1443 C C . SER C 1 1 ? 20.41225 39.29455 -12.86630 1.000 44.63364 -2 SER C C 1
ATOM 1444 O O . SER C 1 1 ? 20.55526 40.51738 -12.85263 1.000 48.03646 -2 SER C O 1
ATOM 1447 N N . ASN C 1 2 ? 19.27520 38.69234 -12.51650 1.000 41.65112 -1 ASN C N 1
ATOM 1448 C CA . ASN C 1 2 ? 18.09263 39.41653 -12.04746 1.000 38.39880 -1 ASN C CA 1
ATOM 1449 C C . ASN C 1 2 ? 17.65873 38.78185 -10.73000 1.000 36.50208 -1 ASN C C 1
ATOM 1450 O O . ASN C 1 2 ? 16.91312 37.79885 -10.71683 1.000 34.18872 -1 ASN C O 1
ATOM 1455 N N . ALA C 1 3 ? 18.12878 39.35243 -9.61972 1.000 37.90227 0 ALA C N 1
ATOM 1456 C CA . ALA C 1 3 ? 17.76664 38.83852 -8.30582 1.000 36.76433 0 ALA C CA 1
ATOM 1457 C C . ALA C 1 3 ? 16.29734 39.06316 -7.97985 1.000 39.23826 0 ALA C C 1
ATOM 1458 O O . ALA C 1 3 ? 15.75809 38.37760 -7.10433 1.000 38.73127 0 ALA C O 1
ATOM 1468 N N . HIS C 1 5 ? 13.62584 38.62070 -9.93532 1.000 32.25439 2 HIS C N 1
ATOM 1469 C CA . HIS C 1 5 ? 12.77549 37.99120 -10.94043 1.000 31.08760 2 HIS C CA 1
ATOM 1470 C C . HIS C 1 5 ? 11.42327 37.57433 -10.37465 1.000 28.78478 2 HIS C C 1
ATOM 1471 O O . HIS C 1 5 ? 10.38919 38.13024 -10.75622 1.000 31.52224 2 HIS C O 1
ATOM 1478 N N . ASP C 1 6 ? 11.41781 36.58781 -9.47828 1.000 27.45216 3 ASP C N 1
ATOM 1479 C CA . ASP C 1 6 ? 10.17839 36.10871 -8.86671 1.000 24.66163 3 ASP C CA 1
ATOM 1480 C C . ASP C 1 6 ? 10.55220 35.52676 -7.50748 1.000 24.79514 3 ASP C C 1
ATOM 1481 O O . ASP C 1 6 ? 11.02481 34.38991 -7.42709 1.000 24.86715 3 ASP C O 1
ATOM 1486 N N . LEU C 1 7 ? 10.33174 36.30927 -6.44995 1.000 24.91587 4 LEU C N 1
ATOM 1487 C CA . LEU C 1 7 ? 10.72432 35.88471 -5.11174 1.000 23.72458 4 LEU C CA 1
ATOM 1488 C C . LEU C 1 7 ? 9.97462 34.64739 -4.64774 1.000 23.56859 4 LEU C C 1
ATOM 1489 O O . LEU C 1 7 ? 10.46589 33.93660 -3.76452 1.000 23.33082 4 LEU C O 1
ATOM 1494 N N . ASN C 1 8 ? 8.79961 34.37409 -5.21827 1.000 24.56279 5 ASN C N 1
ATOM 1495 C CA . ASN C 1 8 ? 8.04627 33.19037 -4.82051 1.000 24.71846 5 ASN C CA 1
ATOM 1496 C C . ASN C 1 8 ? 8.78611 31.90740 -5.17528 1.000 24.19829 5 ASN C C 1
ATOM 1497 O O . ASN C 1 8 ? 8.66773 30.90793 -4.45804 1.000 24.43375 5 ASN C O 1
ATOM 1502 N N . ASP C 1 9 ? 9.55313 31.91495 -6.26974 1.000 24.55483 6 ASP C N 1
ATOM 1503 C CA . ASP C 1 9 ? 10.39911 30.76877 -6.58994 1.000 24.08297 6 ASP C CA 1
ATOM 1504 C C . ASP C 1 9 ? 11.32816 30.43155 -5.43218 1.000 23.00900 6 ASP C C 1
ATOM 1505 O O . ASP C 1 9 ? 11.54916 29.25475 -5.12419 1.000 25.22709 6 ASP C O 1
ATOM 1510 N N . LEU C 1 10 ? 11.88223 31.45318 -4.77853 1.000 23.39834 7 LEU C N 1
ATOM 1511 C CA . LEU C 1 10 ? 12.78654 31.21047 -3.65992 1.000 24.70518 7 LEU C CA 1
ATOM 1512 C C . LEU C 1 10 ? 12.03272 30.66727 -2.45259 1.000 23.74524 7 LEU C C 1
ATOM 1513 O O . LEU C 1 10 ? 12.55856 29.83140 -1.70821 1.000 21.85267 7 LEU C O 1
ATOM 1518 N N . TYR C 1 11 ? 10.80009 31.13196 -2.24387 1.000 23.03841 8 TYR C N 1
ATOM 1519 C CA . TYR C 1 11 ? 9.98559 30.61536 -1.15024 1.000 23.52295 8 TYR C CA 1
ATOM 1520 C C . TYR C 1 11 ? 9.55001 29.18082 -1.41792 1.000 24.95895 8 TYR C C 1
ATOM 1521 O O . TYR C 1 11 ? 9.49069 28.36021 -0.49389 1.000 23.45364 8 TYR C O 1
ATOM 1530 N N . TYR C 1 12 ? 9.24406 28.85936 -2.67660 1.000 24.02961 9 TYR C N 1
ATOM 1531 C CA . TYR C 1 12 ? 8.85049 27.49628 -3.01791 1.000 23.59988 9 TYR C CA 1
ATOM 1532 C C . TYR C 1 12 ? 10.02358 26.53726 -2.86421 1.000 24.64278 9 TYR C C 1
ATOM 1533 O O . TYR C 1 12 ? 9.88294 25.45612 -2.28133 1.000 22.95858 9 TYR C O 1
ATOM 1542 N N . TYR C 1 13 ? 11.19407 26.92484 -3.37638 1.000 22.52387 10 TYR C N 1
ATOM 1543 C CA . TYR C 1 13 ? 12.36753 26.06096 -3.30018 1.000 23.81026 10 TYR C CA 1
ATOM 1544 C C . TYR C 1 13 ? 12.71630 25.72729 -1.85557 1.000 22.16823 10 TYR C C 1
ATOM 1545 O O . TYR C 1 13 ? 12.97035 24.56595 -1.51955 1.000 21.53949 10 TYR C O 1
ATOM 1554 N N . ALA C 1 14 ? 12.72343 26.73551 -0.98208 1.000 23.13042 11 ALA C N 1
ATOM 1555 C CA . ALA C 1 14 ? 13.10891 26.50176 0.40521 1.000 22.39314 11 ALA C CA 1
ATOM 1556 C C . ALA C 1 14 ? 12.15757 25.53052 1.09152 1.000 23.95125 11 ALA C C 1
ATOM 1557 O O . ALA C 1 14 ? 12.59122 24.65963 1.85506 1.000 23.69827 11 ALA C O 1
ATOM 1559 N N . GLU C 1 15 ? 10.85626 25.65340 0.82392 1.000 24.01552 12 GLU C N 1
ATOM 1560 C CA . GLU C 1 15 ? 9.89232 24.80331 1.51254 1.000 23.20286 12 GLU C CA 1
ATOM 1561 C C . GLU C 1 15 ? 9.91990 23.36979 0.99572 1.000 25.42439 12 GLU C C 1
ATOM 1562 O O . GLU C 1 15 ? 9.66987 22.43647 1.76607 1.000 25.62449 12 GLU C O 1
ATOM 1568 N N . VAL C 1 16 ? 10.21342 23.16793 -0.29127 1.000 22.88048 13 VAL C N 1
ATOM 1569 C CA . VAL C 1 16 ? 10.41329 21.80869 -0.78761 1.000 24.70336 13 VAL C CA 1
ATOM 1570 C C . VAL C 1 16 ? 11.59334 21.15977 -0.07660 1.000 24.36105 13 VAL C C 1
ATOM 1571 O O . VAL C 1 16 ? 11.53170 19.99158 0.32661 1.000 25.34800 13 VAL C O 1
ATOM 1575 N N . VAL C 1 17 ? 12.68015 21.91269 0.10214 1.000 23.75045 14 VAL C N 1
ATOM 1576 C CA . VAL C 1 17 ? 13.85193 21.38300 0.79158 1.000 25.30110 14 VAL C CA 1
ATOM 1577 C C . VAL C 1 17 ? 13.54413 21.13835 2.26267 1.000 26.91154 14 VAL C C 1
ATOM 1578 O O . VAL C 1 17 ? 13.94285 20.11600 2.83439 1.000 27.57702 14 VAL C O 1
ATOM 1582 N N . GLU C 1 18 ? 12.83296 22.06998 2.89897 1.000 25.45893 15 GLU C N 1
ATOM 1583 C CA . GLU C 1 18 ? 12.58789 21.96085 4.33153 1.000 27.29791 15 GLU C CA 1
ATOM 1584 C C . GLU C 1 18 ? 11.66297 20.79565 4.66197 1.000 27.08961 15 GLU C C 1
ATOM 1585 O O . GLU C 1 18 ? 11.75369 20.22697 5.75585 1.000 28.27607 15 GLU C O 1
ATOM 1591 N N . HIS C 1 19 ? 10.78551 20.41127 3.73483 1.000 27.23119 16 HIS C N 1
ATOM 1592 C CA . HIS C 1 19 ? 9.79811 19.37059 3.99127 1.000 28.21338 16 HIS C CA 1
ATOM 1593 C C . HIS C 1 19 ? 10.07323 18.09269 3.20445 1.000 28.82066 16 HIS C C 1
ATOM 1594 O O . HIS C 1 19 ? 9.17480 17.26242 3.03864 1.000 26.70254 16 HIS C O 1
ATOM 1601 N N . GLY C 1 20 ? 11.30032 17.91791 2.72190 1.000 27.25835 17 GLY C N 1
ATOM 1602 C CA . GLY C 1 20 ? 11.72473 16.63361 2.20421 1.000 27.98836 17 GLY C CA 1
ATOM 1603 C C . GLY C 1 20 ? 11.17081 16.23809 0.85728 1.000 30.81988 17 GLY C C 1
ATOM 1604 O O . GLY C 1 20 ? 11.11638 15.04393 0.55233 1.000 32.26431 17 GLY C O 1
ATOM 1605 N N . GLY C 1 21 ? 10.76357 17.19602 0.03450 1.000 29.93854 18 GLY C N 1
ATOM 1606 C CA . GLY C 1 21 ? 10.30917 16.89340 -1.30213 1.000 29.76411 18 GLY C CA 1
ATOM 1607 C C . GLY C 1 21 ? 9.01610 17.60053 -1.61855 1.000 30.19442 18 GLY C C 1
ATOM 1608 O O . GLY C 1 21 ? 8.52537 18.43480 -0.85117 1.000 28.39721 18 GLY C O 1
ATOM 1609 N N . PHE C 1 22 ? 8.44713 17.25350 -2.77266 1.000 29.67971 19 PHE C N 1
ATOM 1610 C CA . PHE C 1 22 ? 7.23972 17.90233 -3.26201 1.000 32.55931 19 PHE C CA 1
ATOM 1611 C C . PHE C 1 22 ? 5.96444 17.35580 -2.63580 1.000 35.18317 19 PHE C C 1
ATOM 1612 O O . PHE C 1 22 ? 4.90014 17.95430 -2.82501 1.000 37.50919 19 PHE C O 1
ATOM 1620 N N . SER C 1 23 ? 6.03778 16.24664 -1.89969 1.000 37.98224 20 SER C N 1
ATOM 1621 C CA . SER C 1 23 ? 4.83763 15.69358 -1.28081 1.000 39.84102 20 SER C CA 1
ATOM 1622 C C . SER C 1 23 ? 4.33858 16.59388 -0.15786 1.000 38.47773 20 SER C C 1
ATOM 1623 O O . SER C 1 23 ? 3.22434 17.12683 -0.21940 1.000 38.62629 20 SER C O 1
ATOM 1626 N N . ALA C 1 24 ? 5.1539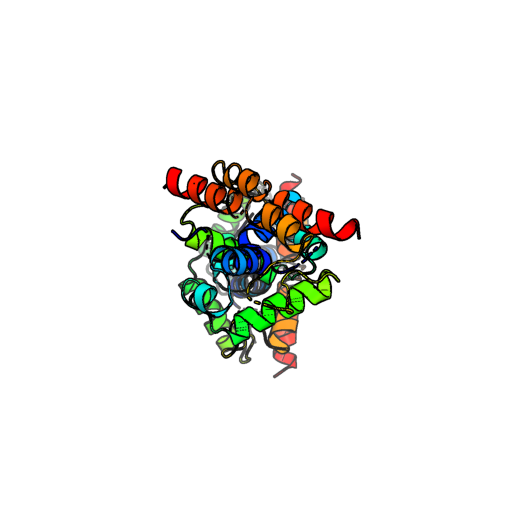7 16.77242 0.88413 1.000 33.96909 21 ALA C N 1
ATOM 1627 C CA . ALA C 1 24 ? 4.74250 17.61258 2.00230 1.000 33.85254 21 ALA C CA 1
ATOM 1628 C C . ALA C 1 24 ? 4.69063 19.08156 1.60968 1.000 34.71378 21 ALA C C 1
ATOM 1629 O O . ALA C 1 24 ? 3.87752 19.83821 2.15442 1.000 33.64916 21 ALA C O 1
ATOM 1631 N N . ALA C 1 25 ? 5.54360 19.50030 0.67078 1.000 32.57399 22 ALA C N 1
ATOM 1632 C CA . ALA C 1 25 ? 5.53302 20.89003 0.22817 1.000 31.26034 22 ALA C CA 1
ATOM 1633 C C . ALA C 1 25 ? 4.18578 21.26699 -0.37344 1.000 31.19855 22 ALA C C 1
ATOM 1634 O O . ALA C 1 25 ? 3.66170 22.35455 -0.10757 1.000 31.47840 22 ALA C O 1
ATOM 1636 N N . ALA C 1 26 ? 3.60736 20.37802 -1.18365 1.000 32.25946 23 ALA C N 1
ATOM 1637 C CA . ALA C 1 26 ? 2.30048 20.65520 -1.76824 1.000 31.64584 23 ALA C CA 1
ATOM 1638 C C . ALA C 1 26 ? 1.23774 20.81621 -0.68923 1.000 30.75145 23 ALA C C 1
ATOM 1639 O O . ALA C 1 26 ? 0.40738 21.72951 -0.75749 1.000 31.70689 23 ALA C O 1
ATOM 1641 N N . ARG C 1 27 ? 1.25567 19.94520 0.32271 1.000 29.23776 24 ARG C N 1
ATOM 1642 C CA . ARG C 1 27 ? 0.26472 20.03030 1.39118 1.000 31.97795 24 ARG C CA 1
ATOM 1643 C C . ARG C 1 27 ? 0.43964 21.30298 2.20952 1.000 32.34523 24 ARG C C 1
ATOM 1644 O O . ARG C 1 27 ? -0.54661 21.92447 2.62239 1.000 35.59610 24 ARG C O 1
ATOM 1652 N N . VAL C 1 28 ? 1.68508 21.70931 2.45089 1.000 30.95714 25 VAL C N 1
ATOM 1653 C CA . VAL C 1 28 ? 1.93220 22.88536 3.27841 1.000 30.36418 25 VAL C CA 1
ATOM 1654 C C . VAL C 1 28 ? 1.63392 24.16128 2.49925 1.000 32.71542 25 VAL C C 1
ATOM 1655 O O . VAL C 1 28 ? 0.95439 25.06828 2.99532 1.000 33.89799 25 VAL C O 1
ATOM 1659 N N . LEU C 1 29 ? 2.12778 24.24667 1.26467 1.000 31.19371 26 LEU C N 1
ATOM 1660 C CA . LEU C 1 29 ? 2.01244 25.46628 0.47545 1.000 30.84393 26 LEU C CA 1
ATOM 1661 C C . LEU C 1 29 ? 0.65131 25.63258 -0.18497 1.000 30.47774 26 LEU C C 1
ATOM 1662 O O . LEU C 1 29 ? 0.35559 26.72540 -0.68219 1.000 31.23749 26 LEU C O 1
ATOM 1667 N N . GLY C 1 30 ? -0.17746 24.59401 -0.20355 1.000 30.18209 27 GLY C N 1
ATOM 1668 C CA . GLY C 1 30 ? -1.44169 24.68510 -0.91446 1.000 27.92291 27 GLY C CA 1
ATOM 1669 C C . GLY C 1 30 ? -1.26064 24.88157 -2.40289 1.000 29.42175 27 GLY C C 1
ATOM 1670 O O . GLY C 1 30 ? -1.97476 25.68559 -3.01489 1.000 29.06852 27 GLY C O 1
ATOM 1671 N N . LEU C 1 31 ? -0.30662 24.16758 -2.99999 1.000 27.96267 28 LEU C N 1
ATOM 1672 C CA . LEU C 1 31 ? 0.01479 24.28240 -4.41226 1.000 28.98846 28 LEU C CA 1
ATOM 1673 C C . LEU C 1 31 ? 0.28263 22.89600 -4.97909 1.000 29.11730 28 LEU C C 1
ATOM 1674 O O . LEU C 1 31 ? 0.95723 22.08313 -4.33038 1.000 28.56784 28 LEU C O 1
ATOM 1679 N N . PRO C 1 32 ? -0.21125 22.60371 -6.18199 1.000 27.83690 29 PRO C N 1
ATOM 1680 C CA . PRO C 1 32 ? -0.00645 21.26886 -6.75353 1.000 28.13979 29 PRO C CA 1
ATOM 1681 C C . PRO C 1 32 ? 1.46787 20.98448 -6.99124 1.000 26.28140 29 PRO C C 1
ATOM 1682 O O . PRO C 1 32 ? 2.26548 21.88994 -7.24210 1.000 27.01184 29 PRO C O 1
ATOM 1686 N N . LYS C 1 33 ? 1.82200 19.69952 -6.89989 1.000 25.61408 30 LYS C N 1
ATOM 1687 C CA . LYS C 1 33 ? 3.20096 19.28530 -7.13915 1.000 25.24811 30 LYS C CA 1
ATOM 1688 C C . LYS C 1 33 ? 3.67342 19.70291 -8.52508 1.000 25.11429 30 LYS C C 1
ATOM 1689 O O . LYS C 1 33 ? 4.83474 20.08988 -8.70219 1.000 26.60910 30 LYS C O 1
ATOM 1695 N N . SER C 1 34 ? 2.78443 19.63223 -9.51934 1.000 25.00140 31 SER C N 1
ATOM 1696 C CA . SER C 1 34 ? 3.16321 19.97378 -10.88640 1.000 26.10808 31 SER C CA 1
ATOM 1697 C C . SER C 1 34 ? 3.69488 21.39743 -10.97757 1.000 25.73427 31 SER C C 1
ATOM 1698 O O . SER C 1 34 ? 4.71179 21.64669 -11.63582 1.000 28.02417 31 SER C O 1
ATOM 1701 N N . LYS C 1 35 ? 3.02509 22.34640 -10.31968 1.000 26.32672 32 LYS C N 1
ATOM 1702 C CA . LYS C 1 35 ? 3.50557 23.72407 -10.34229 1.000 25.58953 32 LYS C CA 1
ATOM 1703 C C . LYS C 1 35 ? 4.80524 23.86710 -9.56292 1.000 24.01568 32 LYS C C 1
ATOM 1704 O O . LYS C 1 35 ? 5.74012 24.53074 -10.02362 1.000 25.38021 32 LYS C O 1
ATOM 1710 N N . LEU C 1 36 ? 4.88003 23.25834 -8.37778 1.000 23.46423 33 LEU C N 1
ATOM 1711 C CA . LEU C 1 36 ? 6.10162 23.32900 -7.58215 1.000 25.10550 33 LEU C CA 1
ATOM 1712 C C . LEU C 1 36 ? 7.28311 22.73680 -8.33665 1.000 24.82702 33 LEU C C 1
ATOM 1713 O O . LEU C 1 36 ? 8.37240 23.32120 -8.36789 1.000 23.52784 33 LEU C O 1
ATOM 1718 N N . SER C 1 37 ? 7.08497 21.57263 -8.95490 1.000 24.20387 34 SER C N 1
ATOM 1719 C CA . SER C 1 37 ? 8.17399 20.94611 -9.69308 1.000 25.58483 34 SER C CA 1
ATOM 1720 C C . SER C 1 37 ? 8.57122 21.78385 -10.90091 1.000 25.77376 34 SER C C 1
ATOM 1721 O O . SER C 1 37 ? 9.76014 21.89685 -11.22044 1.000 27.47586 34 SER C O 1
ATOM 1724 N N . ARG C 1 38 ? 7.59348 22.38728 -11.57834 1.000 25.09254 35 ARG C N 1
ATOM 1725 C CA . ARG C 1 38 ? 7.91122 23.23071 -12.72469 1.000 26.27502 35 ARG C CA 1
ATOM 1726 C C . ARG C 1 38 ? 8.70707 24.46123 -12.30396 1.000 26.55210 35 ARG C C 1
ATOM 1727 O O . ARG C 1 38 ? 9.65730 24.85536 -12.99051 1.000 26.07019 35 ARG C O 1
ATOM 1735 N N . ARG C 1 39 ? 8.34592 25.07467 -11.17386 1.000 25.46731 36 ARG C N 1
ATOM 1736 C CA . ARG C 1 39 ? 9.02332 26.29829 -10.75429 1.000 25.67832 36 ARG C CA 1
ATOM 1737 C C . ARG C 1 39 ? 10.47958 26.02928 -10.39513 1.000 24.85092 36 ARG C C 1
ATOM 1738 O O . ARG C 1 39 ? 11.37892 26.76107 -10.82476 1.000 25.30493 36 ARG C O 1
ATOM 1746 N N . LEU C 1 40 ? 10.73413 24.98338 -9.60571 1.000 24.56557 37 LEU C N 1
ATOM 1747 C CA . LEU C 1 40 ? 12.11141 24.65857 -9.24907 1.000 24.11684 37 LEU C CA 1
ATOM 1748 C C . LEU C 1 40 ? 12.92286 24.26314 -10.47423 1.000 25.10058 37 LEU C C 1
ATOM 1749 O O . LEU C 1 40 ? 14.14149 24.46664 -10.50365 1.000 25.77495 37 LEU C O 1
ATOM 1754 N N . ALA C 1 41 ? 12.26820 23.71047 -11.49629 1.000 24.47436 38 ALA C N 1
ATOM 1755 C CA . ALA C 1 41 ? 12.96447 23.40393 -12.74064 1.000 27.13888 38 ALA C CA 1
ATOM 1756 C C . ALA C 1 41 ? 13.37097 24.67826 -13.46875 1.000 28.10580 38 ALA C C 1
ATOM 1757 O O . ALA C 1 41 ? 14.53641 24.84681 -13.84638 1.000 26.19262 38 ALA C O 1
ATOM 1759 N N . LEU C 1 42 ? 12.41682 25.58801 -13.67723 1.000 27.33613 39 LEU C N 1
ATOM 1760 C CA . LEU C 1 42 ? 12.72166 26.84515 -14.35018 1.000 27.43649 39 LEU C CA 1
ATOM 1761 C C . LEU C 1 42 ? 13.64737 27.72246 -13.51656 1.000 26.84268 39 LEU C C 1
ATOM 1762 O O . LEU C 1 42 ? 14.37691 28.55244 -14.07155 1.000 24.73004 39 LEU C O 1
ATOM 1767 N N . LEU C 1 43 ? 13.63090 27.55781 -12.19147 1.000 25.65345 40 LEU C N 1
ATOM 1768 C CA . LEU C 1 43 ? 14.53442 28.32205 -11.33809 1.000 23.78178 40 LEU C CA 1
ATOM 1769 C C . LEU C 1 43 ? 15.98572 27.94626 -11.60633 1.000 24.78713 40 LEU C C 1
ATOM 1770 O O . LEU C 1 43 ? 16.82594 28.81854 -11.85502 1.000 25.86458 40 LEU C O 1
ATOM 1775 N N . GLU C 1 44 ? 16.29869 26.64795 -11.56074 1.000 25.25017 41 GLU C N 1
ATOM 1776 C CA . GLU C 1 44 ? 17.65031 26.20008 -11.88483 1.000 26.59102 41 GLU C CA 1
ATOM 1777 C C . GLU C 1 44 ? 18.05244 26.63663 -13.28674 1.000 26.83356 41 GLU C C 1
ATOM 1778 O O . GLU C 1 44 ? 19.20909 27.00591 -13.52197 1.000 27.69020 41 GLU C O 1
ATOM 1784 N N . GLU C 1 45 ? 17.11165 26.59377 -14.23419 1.000 26.42235 42 GLU C N 1
ATOM 1785 C CA . GLU C 1 45 ? 17.40944 27.05690 -15.58512 1.000 27.33855 42 GLU C CA 1
ATOM 1786 C C . GLU C 1 45 ? 17.75899 28.53957 -15.59296 1.000 28.31090 42 GLU C C 1
ATOM 1787 O O . GLU C 1 45 ? 18.71232 28.95649 -16.26111 1.000 27.33365 42 GLU C O 1
ATOM 1793 N N . ARG C 1 46 ? 16.99815 29.35312 -14.85610 1.000 27.06304 43 ARG C N 1
ATOM 1794 C CA . ARG C 1 46 ? 17.31736 30.77375 -14.76921 1.000 26.89875 43 ARG C CA 1
ATOM 1795 C C . ARG C 1 46 ? 18.62046 30.99912 -14.01236 1.000 26.63088 43 ARG C C 1
ATOM 1796 O O . ARG C 1 46 ? 19.42436 31.85861 -14.39129 1.000 27.17345 43 ARG C O 1
ATOM 1804 N N . LEU C 1 47 ? 18.84995 30.23423 -12.94226 1.000 26.83838 44 LEU C N 1
ATOM 1805 C CA . LEU C 1 47 ? 20.08015 30.39213 -12.17451 1.000 26.78998 44 LEU C CA 1
ATOM 1806 C C . LEU C 1 47 ? 21.29280 29.86718 -12.93264 1.000 27.70788 44 LEU C C 1
ATOM 1807 O O . LEU C 1 47 ? 22.38990 30.42242 -12.80389 1.000 27.15044 44 LEU C O 1
ATOM 1812 N N . GLY C 1 48 ? 21.12177 28.80843 -13.72061 1.000 27.92147 45 GLY C N 1
ATOM 1813 C CA . GLY C 1 48 ? 22.23511 28.23955 -14.45224 1.000 27.18398 45 GLY C CA 1
ATOM 1814 C C . GLY C 1 48 ? 23.07705 27.25707 -13.67328 1.000 28.88090 45 GLY C C 1
ATOM 1815 O O . GLY C 1 48 ? 24.21316 26.97986 -14.07061 1.000 30.63078 45 GLY C O 1
ATOM 1816 N N . VAL C 1 49 ? 22.56110 26.72734 -12.56393 1.000 29.03153 46 VAL C N 1
ATOM 1817 C CA . VAL C 1 49 ? 23.25552 25.73351 -11.75516 1.000 27.84526 46 VAL C CA 1
ATOM 1818 C C . VAL C 1 49 ? 22.25726 24.65272 -11.36033 1.000 26.23880 46 VAL C C 1
ATOM 1819 O O . VAL C 1 49 ? 21.04482 24.80169 -11.52311 1.000 25.48231 46 VAL C O 1
ATOM 1823 N N . ARG C 1 50 ? 22.78357 23.55352 -10.83200 1.000 26.67486 47 ARG C N 1
ATOM 1824 C CA . ARG C 1 50 ? 21.96262 22.46732 -10.31778 1.000 26.39586 47 ARG C CA 1
ATOM 1825 C C . ARG C 1 50 ? 21.80293 22.63879 -8.81289 1.000 25.56913 47 ARG C C 1
ATOM 1826 O O . ARG C 1 50 ? 22.78690 22.58127 -8.06785 1.000 26.44833 47 ARG C O 1
ATOM 1834 N N . LEU C 1 51 ? 20.56771 22.85630 -8.37277 1.000 25.49243 48 LEU C N 1
ATOM 1835 C CA . LEU C 1 51 ? 20.26995 22.92683 -6.95002 1.000 26.98965 48 LEU C CA 1
ATOM 1836 C C . LEU C 1 51 ? 19.87785 21.57644 -6.37433 1.000 27.10180 48 LEU C C 1
ATOM 1837 O O . LEU C 1 51 ? 20.06086 21.34458 -5.17405 1.000 26.94838 48 LEU C O 1
ATOM 1842 N N . ILE C 1 52 ? 19.34588 20.68365 -7.20446 1.000 27.35233 49 ILE C N 1
ATOM 1843 C CA . ILE C 1 52 ? 18.76137 19.42654 -6.75927 1.000 27.54056 49 ILE C CA 1
ATOM 1844 C C . ILE C 1 52 ? 19.47527 18.27841 -7.45309 1.000 30.03792 49 ILE C C 1
ATOM 1845 O O . ILE C 1 52 ? 19.79779 18.36276 -8.64330 1.000 30.97320 49 ILE C O 1
ATOM 1850 N N . GLN C 1 53 ? 19.71138 17.20331 -6.70887 1.000 28.73087 50 GLN C N 1
ATOM 1851 C CA . GLN C 1 53 ? 20.22101 15.97422 -7.29475 1.000 32.61763 50 GLN C CA 1
ATOM 1852 C C . GLN C 1 53 ? 19.06829 15.20545 -7.92616 1.000 34.80910 50 GLN C C 1
ATOM 1853 O O . GLN C 1 53 ? 18.05453 14.94223 -7.27167 1.000 35.42417 50 GLN C O 1
ATOM 1859 N N . ARG C 1 54 ? 19.21996 14.85401 -9.19953 1.000 34.58852 51 ARG C N 1
ATOM 1860 C CA . ARG C 1 54 ? 18.17021 14.18509 -9.95497 1.000 37.82279 51 ARG C CA 1
ATOM 1861 C C . ARG C 1 54 ? 18.30255 12.66586 -9.94181 1.000 41.92997 51 ARG C C 1
ATOM 1862 O O . ARG C 1 54 ? 17.57214 11.98603 -10.67038 1.000 43.44645 51 ARG C O 1
ATOM 1870 N N . SER C 1 55 ? 19.20644 12.11861 -9.12879 1.000 41.18410 52 SER C N 1
ATOM 1871 C CA . SER C 1 55 ? 19.46129 10.68694 -9.10885 1.000 44.02966 52 SER C CA 1
ATOM 1872 C C . SER C 1 55 ? 19.15932 10.01847 -7.77643 1.000 42.14310 52 SER C C 1
ATOM 1873 O O . SER C 1 55 ? 19.11719 8.78462 -7.72432 1.000 42.97528 52 SER C O 1
ATOM 1876 N N . THR C 1 56 ? 18.94765 10.77972 -6.70848 1.000 43.59314 53 THR C N 1
ATOM 1877 C CA . THR C 1 56 ?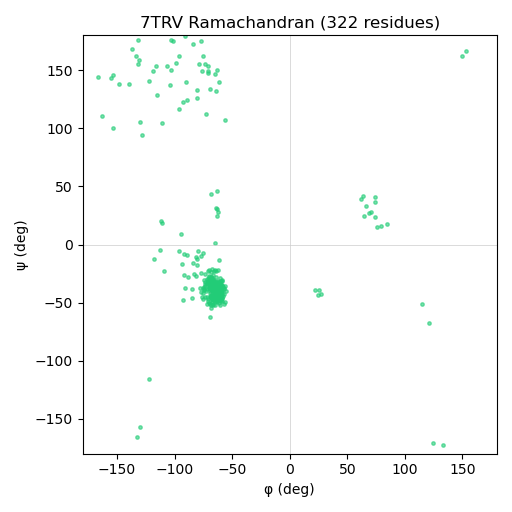 18.72842 10.18541 -5.40071 1.000 45.44516 53 THR C CA 1
ATOM 1878 C C . THR C 1 56 ? 17.32584 9.59035 -5.29913 1.000 47.82891 53 THR C C 1
ATOM 1879 O O . THR C 1 56 ? 16.42766 9.90018 -6.08690 1.000 45.73413 53 THR C O 1
ATOM 1883 N N . ARG C 1 57 ? 17.15043 8.71396 -4.30692 1.000 54.20150 54 ARG C N 1
ATOM 1884 C CA . ARG C 1 57 ? 15.83634 8.13118 -4.05722 1.000 51.31197 54 ARG C CA 1
ATOM 1885 C C . ARG C 1 57 ? 14.86399 9.18357 -3.54118 1.000 55.21514 54 ARG C C 1
ATOM 1886 O O . ARG C 1 57 ? 13.78235 9.37566 -4.10912 1.000 58.59721 54 ARG C O 1
ATOM 1894 N N . ARG C 1 58 ? 15.23010 9.87239 -2.46399 1.000 48.99295 55 ARG C N 1
ATOM 1895 C CA . ARG C 1 58 ? 14.42622 10.95482 -1.91804 1.000 42.24938 55 ARG C CA 1
ATOM 1896 C C . ARG C 1 58 ? 15.00574 12.30369 -2.33571 1.000 40.81601 55 ARG C C 1
ATOM 1897 O O . ARG C 1 58 ? 16.06320 12.38994 -2.96507 1.000 39.97319 55 ARG C O 1
ATOM 1905 N N . PHE C 1 59 ? 14.28751 13.36739 -1.98070 1.000 35.46815 56 PHE C N 1
ATOM 1906 C CA . PHE C 1 59 ? 14.69413 14.70987 -2.37630 1.000 35.25852 56 PHE C CA 1
ATOM 1907 C C . PHE C 1 59 ? 16.02677 15.07590 -1.73494 1.000 32.94040 56 PHE C C 1
ATOM 1908 O O . PHE C 1 59 ? 16.22213 14.89249 -0.53019 1.000 32.71220 56 PHE C O 1
ATOM 1916 N N . ALA C 1 60 ? 16.94642 15.59437 -2.54625 1.000 31.79802 57 ALA C N 1
ATOM 1917 C CA . ALA C 1 60 ? 18.28056 15.92935 -2.07026 1.000 31.80258 57 ALA C CA 1
ATOM 1918 C C . ALA C 1 60 ? 18.81472 17.11820 -2.85282 1.000 30.05274 57 ALA C C 1
ATOM 1919 O O . ALA C 1 60 ? 18.65321 17.19197 -4.07360 1.000 30.63522 57 ALA C O 1
ATOM 1921 N N . VAL C 1 61 ? 19.45596 18.03819 -2.14569 1.000 26.65553 58 VAL C N 1
ATOM 1922 C CA . VAL C 1 61 ? 20.00522 19.23228 -2.75656 1.000 27.41141 58 VAL C CA 1
ATOM 1923 C C . VAL C 1 61 ? 21.47788 19.00630 -3.06411 1.000 29.41233 58 VAL C C 1
ATOM 1924 O O . VAL C 1 61 ? 22.12586 18.10024 -2.53299 1.000 30.35279 58 VAL C O 1
ATOM 1928 N N . THR C 1 62 ? 22.01294 19.84282 -3.94625 1.000 28.03081 59 THR C N 1
ATOM 1929 C CA . THR C 1 62 ? 23.44366 19.87427 -4.18455 1.000 28.67239 59 THR C CA 1
ATOM 1930 C C . THR C 1 62 ? 24.12662 20.75945 -3.14453 1.000 28.94843 59 THR C C 1
ATOM 1931 O O . THR C 1 62 ? 23.47957 21.43027 -2.33552 1.000 27.97747 59 THR C O 1
ATOM 1935 N N . ASP C 1 63 ? 25.46143 20.75014 -3.16851 1.000 31.27076 60 ASP C N 1
ATOM 1936 C CA . ASP C 1 63 ? 26.21617 21.65377 -2.30664 1.000 31.28830 60 ASP C CA 1
ATOM 1937 C C . ASP C 1 63 ? 25.87150 23.10519 -2.61026 1.000 29.99817 60 ASP C C 1
ATOM 1938 O O . ASP C 1 63 ? 25.68276 23.91376 -1.69331 1.000 29.80632 60 ASP C O 1
ATOM 1943 N N . VAL C 1 64 ? 25.77813 23.45026 -3.89591 1.000 29.32378 61 VAL C N 1
ATOM 1944 C CA . VAL C 1 64 ? 25.29022 24.77016 -4.28058 1.000 28.31188 61 VAL C CA 1
ATOM 1945 C C . VAL C 1 64 ? 23.84529 24.94712 -3.83548 1.000 28.63952 61 VAL C C 1
ATOM 1946 O O . VAL C 1 64 ? 23.45753 26.01131 -3.33718 1.000 27.40457 61 VAL C O 1
ATOM 1950 N N . GLY C 1 65 ? 23.02915 23.90306 -3.99688 1.000 28.55615 62 GLY C N 1
ATOM 1951 C CA . GLY C 1 65 ? 21.64777 23.98045 -3.55922 1.000 27.94083 62 GLY C CA 1
ATOM 1952 C C . GLY C 1 65 ? 21.50791 24.22793 -2.07121 1.000 28.25450 62 GLY C C 1
ATOM 1953 O O . GLY C 1 65 ? 20.56183 24.88951 -1.63552 1.000 27.76064 62 GLY C O 1
ATOM 1954 N N . ARG C 1 66 ? 22.44470 23.71051 -1.27323 1.000 29.00385 63 ARG C N 1
ATOM 1955 C CA . ARG C 1 66 ? 22.38883 23.92043 0.16937 1.000 29.63057 63 ARG C CA 1
ATOM 1956 C C . ARG C 1 66 ? 22.63217 25.38364 0.51848 1.000 30.62148 63 ARG C C 1
ATOM 1957 O O . ARG C 1 66 ? 21.89475 25.97394 1.31718 1.000 28.71181 63 ARG C O 1
ATOM 1965 N N . THR C 1 67 ? 23.66977 25.98369 -0.07052 1.000 29.12245 64 THR C N 1
ATOM 1966 C CA . THR C 1 67 ? 23.95958 27.39359 0.17778 1.000 29.65734 64 THR C CA 1
ATOM 1967 C C . THR C 1 67 ? 22.78929 28.27573 -0.24209 1.000 27.98277 64 THR C C 1
ATOM 1968 O O . THR C 1 67 ? 22.36734 29.16669 0.50376 1.000 26.48982 64 THR C O 1
ATOM 1972 N N . TYR C 1 68 ? 22.24673 28.03219 -1.43668 1.000 27.22129 65 TYR C N 1
ATOM 1973 C CA . TYR C 1 68 ? 21.12051 28.82249 -1.92064 1.000 28.17928 65 TYR C CA 1
ATOM 1974 C C . TYR C 1 68 ? 19.90266 28.65323 -1.02129 1.000 27.49732 65 TYR C C 1
ATOM 1975 O O . TYR C 1 68 ? 19.15449 29.60964 -0.78708 1.000 27.89990 65 TYR C O 1
ATOM 1984 N N . TYR C 1 69 ? 19.69547 27.44288 -0.50007 1.000 26.78027 66 TYR C N 1
ATOM 1985 C CA . TYR C 1 69 ? 18.55434 27.19114 0.37309 1.000 27.46373 66 TYR C CA 1
ATOM 1986 C C . TYR C 1 69 ? 18.66699 27.97210 1.67561 1.000 28.20672 66 TYR C C 1
ATOM 1987 O O . TYR C 1 69 ? 17.66525 28.48712 2.18441 1.000 28.80352 66 TYR C O 1
ATOM 1996 N N . GLU C 1 70 ? 19.87518 28.07486 2.23035 1.000 28.04781 67 GLU C N 1
ATOM 1997 C CA . GLU C 1 70 ? 20.03761 28.79960 3.48466 1.000 27.93632 67 GLU C CA 1
ATOM 1998 C C . GLU C 1 70 ? 19.85098 30.29980 3.29345 1.000 29.20631 67 GLU C C 1
ATOM 1999 O O . GLU C 1 70 ? 19.44524 30.99547 4.23084 1.000 28.47009 67 GLU C O 1
ATOM 2005 N N . HIS C 1 71 ? 20.12794 30.81365 2.09213 1.000 27.96041 68 HIS C N 1
ATOM 2006 C CA . HIS C 1 71 ? 19.83105 32.21354 1.80474 1.000 27.22576 68 HIS C CA 1
ATOM 2007 C C . HIS C 1 71 ? 18.33561 32.42527 1.60346 1.000 28.98381 68 HIS C C 1
ATOM 2008 O O . HIS C 1 71 ? 17.78476 33.44781 2.02997 1.000 29.44643 68 HIS C O 1
ATOM 2015 N N . CYS C 1 72 ? 17.66475 31.47503 0.94572 1.000 27.52700 69 CYS C N 1
ATOM 2016 C CA . CYS C 1 72 ? 16.21568 31.56166 0.80015 1.000 26.18292 69 CYS C CA 1
ATOM 2017 C C . CYS C 1 72 ? 15.53271 31.61002 2.15882 1.000 28.60487 69 CYS C C 1
ATOM 2018 O O . CYS C 1 72 ? 14.60313 32.39831 2.36815 1.000 29.46320 69 CYS C O 1
ATOM 2021 N N . LYS C 1 73 ? 15.98890 30.77796 3.09710 1.000 28.30630 70 LYS C N 1
ATOM 2022 C CA . LYS C 1 73 ? 15.42757 30.79176 4.44352 1.000 29.56934 70 LYS C CA 1
ATOM 2023 C C . LYS C 1 73 ? 15.59172 32.15675 5.09872 1.000 29.72385 70 LYS C C 1
ATOM 2024 O O . LYS C 1 73 ? 14.66194 32.66339 5.73663 1.000 30.90763 70 LYS C O 1
ATOM 2030 N N . ALA C 1 74 ? 16.76616 32.77121 4.94653 1.000 29.46063 71 ALA C N 1
ATOM 2031 C CA . ALA C 1 74 ? 16.98744 34.09493 5.51991 1.000 30.15151 71 ALA C CA 1
ATOM 2032 C C . ALA C 1 74 ? 16.04141 35.12601 4.91874 1.000 30.22890 71 ALA C C 1
ATOM 2033 O O . ALA C 1 74 ? 15.58908 36.04296 5.61360 1.000 30.32156 71 ALA C O 1
ATOM 2043 N N . ILE C 1 76 ? 13.01970 34.40294 3.72000 1.000 29.08529 73 ILE C N 1
ATOM 2044 C CA . ILE C 1 76 ? 11.68734 34.06636 4.21244 1.000 28.68891 73 ILE C CA 1
ATOM 2045 C C . ILE C 1 76 ? 11.48812 34.59689 5.62516 1.000 30.62812 73 ILE C C 1
ATOM 2046 O O . ILE C 1 76 ? 10.43947 35.16897 5.94491 1.000 31.69847 73 ILE C O 1
ATOM 2051 N N . GLU C 1 77 ? 12.49281 34.42846 6.48941 1.000 31.24998 74 GLU C N 1
ATOM 2052 C CA . GLU C 1 77 ? 12.38064 34.92546 7.85718 1.000 31.27727 74 GLU C CA 1
ATOM 2053 C C . GLU C 1 77 ? 12.13318 36.42802 7.89089 1.000 28.93876 74 GLU C C 1
ATOM 2054 O O . GLU C 1 77 ? 11.47691 36.92755 8.81161 1.000 29.50587 74 GLU C O 1
ATOM 2060 N N . GLU C 1 78 ? 12.63861 37.16225 6.89685 1.000 28.43488 75 GLU C N 1
ATOM 2061 C CA . GLU C 1 78 ? 12.34535 38.58947 6.81663 1.000 31.22773 75 GLU C CA 1
ATOM 2062 C C . GLU C 1 78 ? 10.91735 38.83312 6.34814 1.000 28.58641 75 GLU C C 1
ATOM 2063 O O . GLU C 1 78 ? 10.26017 39.77161 6.81070 1.000 28.78816 75 GLU C O 1
ATOM 2069 N N . ALA C 1 79 ? 10.42021 38.00167 5.42981 1.000 29.07891 76 ALA C N 1
ATOM 2070 C CA . ALA C 1 79 ? 9.02591 38.11434 5.02018 1.000 28.33508 76 ALA C CA 1
ATOM 2071 C C . ALA C 1 79 ? 8.08152 37.73190 6.15123 1.000 28.89555 76 ALA C C 1
ATOM 2072 O O . ALA C 1 79 ? 6.96299 38.25343 6.22497 1.000 31.65034 76 ALA C O 1
ATOM 2074 N N . ARG C 1 80 ? 8.50943 36.83035 7.03863 1.000 29.02645 77 ARG C N 1
ATOM 2075 C CA . ARG C 1 80 ? 7.69384 36.48892 8.19821 1.000 31.45854 77 ARG C CA 1
ATOM 2076 C C . ARG C 1 80 ? 7.74082 37.59073 9.24836 1.000 29.35122 77 ARG C C 1
ATOM 2077 O O . ARG C 1 80 ? 6.73377 37.86507 9.90969 1.000 30.47643 77 ARG C O 1
ATOM 2085 N N . ALA C 1 81 ? 8.90453 38.22411 9.42173 1.000 30.69636 78 ALA C N 1
ATOM 2086 C CA . ALA C 1 81 ? 9.00891 39.33605 10.35967 1.000 28.86268 78 ALA C CA 1
ATOM 2087 C C . ALA C 1 81 ? 8.19816 40.53840 9.89340 1.000 30.50749 78 ALA C C 1
ATOM 2088 O O . ALA C 1 81 ? 7.70192 41.30866 10.72344 1.000 29.62718 78 ALA C O 1
ATOM 2090 N N . ALA C 1 82 ? 8.05852 40.71728 8.57713 1.000 29.60239 79 ALA C N 1
ATOM 2091 C CA . ALA C 1 82 ? 7.20639 41.77958 8.05395 1.000 27.33491 79 ALA C CA 1
ATOM 2092 C C . ALA C 1 82 ? 5.74965 41.54056 8.42619 1.000 30.41634 79 ALA C C 1
ATOM 2093 O O . ALA C 1 82 ? 5.04713 42.45844 8.86555 1.000 31.66212 79 ALA C O 1
ATOM 2095 N N . GLN C 1 83 ? 5.27782 40.30468 8.25496 1.000 31.86326 80 GLN C N 1
ATOM 2096 C CA . GLN C 1 83 ? 3.91041 39.97997 8.64001 1.000 32.08484 80 GLN C CA 1
ATOM 2097 C C . GLN C 1 83 ? 3.72676 40.04200 10.15135 1.000 35.02581 80 GLN C C 1
ATOM 2098 O O . GLN C 1 83 ? 2.64271 40.39785 10.62800 1.000 36.89136 80 GLN C O 1
ATOM 2104 N N . GLU C 1 84 ? 4.77085 39.71492 10.91773 1.000 35.15600 81 GLU C N 1
ATOM 2105 C CA . GLU C 1 84 ? 4.65105 39.73708 12.37137 1.000 36.26940 81 GLU C CA 1
ATOM 2106 C C . GLU C 1 84 ? 4.44995 41.15332 12.88805 1.000 38.83414 81 GLU C C 1
ATOM 2107 O O . GLU C 1 84 ? 3.70677 41.36259 13.85460 1.000 41.25511 81 GLU C O 1
ATOM 2113 N N . SER C 1 85 ? 5.10015 42.13925 12.26006 1.000 35.20989 82 SER C N 1
ATOM 2114 C CA . SER C 1 85 ? 4.89508 43.52123 12.67878 1.000 38.30947 82 SER C CA 1
ATOM 2115 C C . SER C 1 85 ? 3.44049 43.93917 12.50943 1.000 39.14061 82 SER C C 1
ATOM 2116 O O . SER C 1 85 ? 2.93090 44.74571 13.29328 1.000 42.69359 82 SER C O 1
ATOM 2119 N N . ILE C 1 86 ? 2.75384 43.39948 11.50428 1.000 37.94887 83 ILE C N 1
ATOM 2120 C CA . ILE C 1 86 ? 1.34653 43.73004 11.31808 1.000 40.51804 83 ILE C CA 1
ATOM 2121 C C . ILE C 1 86 ? 0.48369 42.99628 12.33445 1.000 43.71104 83 ILE C C 1
ATOM 2122 O O . ILE C 1 86 ? -0.39683 43.59514 12.95871 1.000 44.61624 83 ILE C O 1
ATOM 2127 N N . ASP C 1 87 ? 0.73839 41.70127 12.53983 1.000 43.31700 84 ASP C N 1
ATOM 2128 C CA . ASP C 1 87 ? -0.01425 40.90121 13.49745 1.000 43.85915 84 ASP C CA 1
ATOM 2129 C C . ASP C 1 87 ? 0.18690 41.35896 14.93733 1.000 51.61911 84 ASP C C 1
ATOM 2130 O O 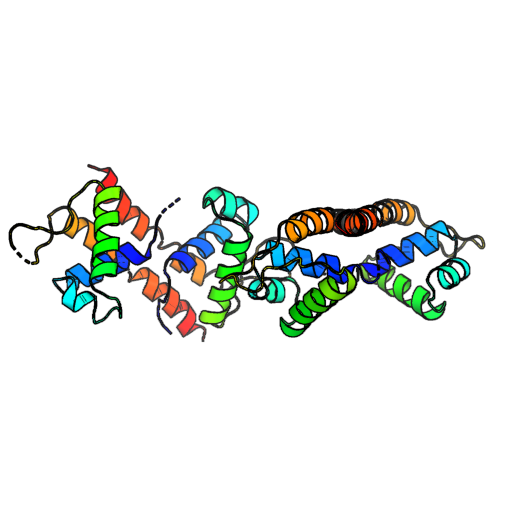. ASP C 1 87 ? -0.37205 40.73826 15.84799 1.000 54.27407 84 ASP C O 1
ATOM 2135 N N . LEU C 1 88 ? 0.96727 42.41251 15.18015 1.000 57.05795 85 LEU C N 1
ATOM 2136 C CA . LEU C 1 88 ? 1.01303 43.03611 16.49349 1.000 61.31782 85 LEU C CA 1
ATOM 2137 C C . LEU C 1 88 ? 0.09226 44.24472 16.60372 1.000 61.64239 85 LEU C C 1
ATOM 2138 O O . LEU C 1 88 ? -0.04242 44.80477 17.69555 1.000 64.40799 85 LEU C O 1
ATOM 2143 N N . THR C 1 89 ? -0.53673 44.65946 15.50852 1.000 55.04485 86 THR C N 1
ATOM 2144 C CA . THR C 1 89 ? -1.44087 45.80496 15.53068 1.000 54.77127 86 THR C CA 1
ATOM 2145 C C . THR C 1 89 ? -2.77045 45.44408 16.18286 1.000 54.25144 86 THR C C 1
ATOM 2146 O O . THR C 1 89 ? -3.83806 45.65831 15.60220 1.000 55.23970 86 THR C O 1
ATOM 2150 N N . ASN D 1 2 ? -0.03819 31.62834 8.47673 1.000 50.42757 -1 ASN D N 1
ATOM 2151 C CA . ASN D 1 2 ? 0.18327 30.30062 7.91601 1.000 47.43449 -1 ASN D CA 1
ATOM 2152 C C . ASN D 1 2 ? 0.98813 30.37739 6.62256 1.000 46.31418 -1 ASN D C 1
ATOM 2153 O O . ASN D 1 2 ? 2.20936 30.51954 6.65022 1.000 45.50015 -1 ASN D O 1
ATOM 2158 N N . ALA D 1 3 ? 0.29741 30.28739 5.48922 1.000 46.94792 0 ALA D N 1
ATOM 2159 C CA . ALA D 1 3 ? 0.94014 30.29867 4.18040 1.000 47.37741 0 ALA D CA 1
ATOM 2160 C C . ALA D 1 3 ? 1.01643 31.73929 3.69057 1.000 45.03623 0 ALA D C 1
ATOM 2161 O O . ALA D 1 3 ? -0.00710 32.34389 3.35396 1.000 45.54837 0 ALA D O 1
ATOM 2171 N N . HIS D 1 5 ? 1.73268 35.15357 1.48551 1.000 33.36711 2 HIS D N 1
ATOM 2172 C CA . HIS D 1 5 ? 1.13646 35.52334 0.21672 1.000 31.91505 2 HIS D CA 1
ATOM 2173 C C . HIS D 1 5 ? 2.21844 35.99098 -0.75321 1.000 28.77082 2 HIS D C 1
ATOM 2174 O O . HIS D 1 5 ? 3.41351 35.78024 -0.53100 1.000 31.49427 2 HIS D O 1
ATOM 2181 N N . ASP D 1 6 ? 1.79633 36.62955 -1.84519 1.000 26.60566 3 ASP D N 1
ATOM 2182 C CA . ASP D 1 6 ? 2.69793 37.02647 -2.92114 1.000 27.05872 3 ASP D CA 1
ATOM 2183 C C . ASP D 1 6 ? 3.83667 37.89712 -2.40129 1.000 27.10630 3 ASP D C 1
ATOM 2184 O O . ASP D 1 6 ? 3.63176 39.06652 -2.06132 1.000 28.20702 3 ASP D O 1
ATOM 2189 N N . LEU D 1 7 ? 5.04489 37.33102 -2.34514 1.000 27.66944 4 LEU D N 1
ATOM 2190 C CA . LEU D 1 7 ? 6.18313 38.04059 -1.77277 1.000 26.64023 4 LEU D CA 1
ATOM 2191 C C . LEU D 1 7 ? 6.65418 39.19681 -2.64365 1.000 26.23594 4 LEU D C 1
ATOM 2192 O O . LEU D 1 7 ? 7.30354 40.11417 -2.13054 1.000 25.30996 4 LEU D O 1
ATOM 2197 N N . ASN D 1 8 ? 6.34493 39.17525 -3.94258 1.000 27.42845 5 ASN D N 1
ATOM 2198 C CA . ASN D 1 8 ? 6.72524 40.28380 -4.81097 1.000 26.02002 5 ASN D CA 1
ATOM 2199 C C . ASN D 1 8 ? 6.10308 41.59549 -4.35512 1.000 26.26398 5 ASN D C 1
ATOM 2200 O O . ASN D 1 8 ? 6.67519 42.66507 -4.59076 1.000 27.31240 5 ASN D O 1
ATOM 2205 N N . ASP D 1 9 ? 4.93544 41.53535 -3.70658 1.000 26.67620 6 ASP D N 1
ATOM 2206 C CA . ASP D 1 9 ? 4.27395 42.75410 -3.25364 1.000 26.71697 6 ASP D CA 1
ATOM 2207 C C . ASP D 1 9 ? 5.10107 43.48529 -2.20674 1.000 26.91650 6 ASP D C 1
ATOM 2208 O O . ASP D 1 9 ? 5.07000 44.71915 -2.14376 1.000 28.49862 6 ASP D O 1
ATOM 2213 N N . LEU D 1 10 ? 5.83971 42.74967 -1.37422 1.000 26.36630 7 LEU D N 1
ATOM 2214 C CA . LEU D 1 10 ? 6.73294 43.40505 -0.42677 1.000 25.56429 7 LEU D CA 1
ATOM 2215 C C . LEU D 1 10 ? 7.87666 44.10495 -1.14610 1.000 27.55460 7 LEU D C 1
ATOM 2216 O O . LEU D 1 10 ? 8.39894 45.11006 -0.65360 1.000 25.92853 7 LEU D O 1
ATOM 2221 N N . TYR D 1 11 ? 8.27076 43.59336 -2.31221 1.000 27.44820 8 TYR D N 1
ATOM 2222 C CA . TYR D 1 11 ? 9.30187 44.25201 -3.10513 1.000 26.51057 8 TYR D CA 1
ATOM 2223 C C . TYR D 1 11 ? 8.74743 45.48531 -3.80601 1.000 27.25166 8 TYR D C 1
ATOM 2224 O O . TYR D 1 11 ? 9.40787 46.53077 -3.85291 1.000 27.10521 8 TYR D O 1
ATOM 2233 N N . TYR D 1 12 ? 7.53459 45.38326 -4.35421 1.000 25.64379 9 TYR D N 1
ATOM 2234 C CA . TYR D 1 12 ? 6.92116 46.53526 -5.00504 1.000 26.43049 9 TYR D CA 1
ATOM 2235 C C . TYR D 1 12 ? 6.65551 47.65150 -4.00419 1.000 26.38370 9 TYR D C 1
ATOM 2236 O O . TYR D 1 12 ? 6.83674 48.83375 -4.31793 1.000 26.04325 9 TYR D O 1
ATOM 2245 N N . TYR D 1 13 ? 6.22693 47.29376 -2.79178 1.000 26.51721 10 TYR D N 1
ATOM 2246 C CA . TYR D 1 13 ? 5.95981 48.30052 -1.77024 1.000 25.53459 10 TYR D CA 1
ATOM 2247 C C . TYR D 1 13 ? 7.21752 49.09113 -1.43583 1.000 26.72981 10 TYR D C 1
ATOM 2248 O O . TYR D 1 13 ? 7.19319 50.32644 -1.37890 1.000 27.62665 10 TYR D O 1
ATOM 2257 N N . ALA D 1 14 ? 8.33191 48.39194 -1.21343 1.000 27.89571 11 ALA D N 1
ATOM 2258 C CA . ALA D 1 14 ? 9.57366 49.07795 -0.87515 1.000 25.33872 11 ALA D CA 1
ATOM 2259 C C . ALA D 1 14 ? 9.99314 50.03753 -1.98093 1.000 25.97072 11 ALA D C 1
ATOM 2260 O O . ALA D 1 14 ? 10.47009 51.14262 -1.70278 1.000 27.47509 11 ALA D O 1
ATOM 2262 N N . GLU D 1 15 ? 9.80631 49.64339 -3.24270 1.000 24.53037 12 GLU D N 1
ATOM 2263 C CA . GLU D 1 15 ? 10.17913 50.52526 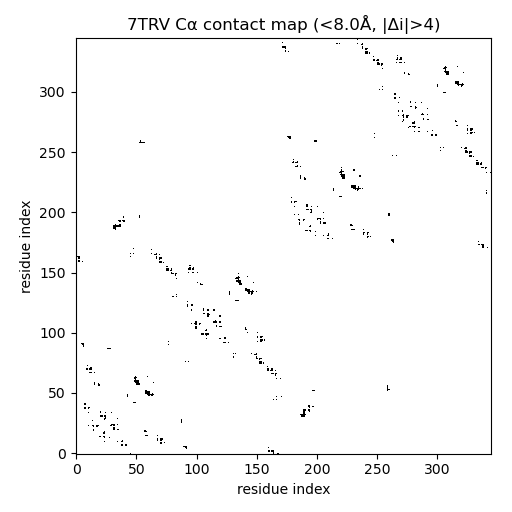-4.34381 1.000 26.94007 12 GLU D CA 1
ATOM 2264 C C . GLU D 1 15 ? 9.26700 51.74408 -4.41558 1.000 26.65239 12 GLU D C 1
ATOM 2265 O O . GLU D 1 15 ? 9.71889 52.84359 -4.75588 1.000 28.59938 12 GLU D O 1
ATOM 2271 N N . VAL D 1 16 ? 7.98142 51.57213 -4.10406 1.000 25.68946 13 VAL D N 1
ATOM 2272 C CA . VAL D 1 16 ? 7.08229 52.72008 -4.04218 1.000 26.86784 13 VAL D CA 1
ATOM 2273 C C . VAL D 1 16 ? 7.51963 53.67249 -2.93795 1.000 28.59029 13 VAL D C 1
ATOM 2274 O O . VAL D 1 16 ? 7.53888 54.89544 -3.12381 1.000 29.77423 13 VAL D O 1
ATOM 2278 N N . VAL D 1 17 ? 7.89159 53.12774 -1.77769 1.000 25.90174 14 VAL D N 1
ATOM 2279 C CA . VAL D 1 17 ? 8.33142 53.96525 -0.66518 1.000 27.74472 14 VAL D CA 1
ATOM 2280 C C . VAL D 1 17 ? 9.64767 54.65392 -1.00267 1.000 28.30709 14 VAL D C 1
ATOM 2281 O O . VAL D 1 17 ? 9.80607 55.86383 -0.79613 1.000 29.38698 14 VAL D O 1
ATOM 2285 N N . GLU D 1 18 ? 10.61294 53.89453 -1.52449 1.000 26.77856 15 GLU D N 1
ATOM 2286 C CA . GLU D 1 18 ? 11.91792 54.46702 -1.83664 1.000 26.24514 15 GLU D CA 1
ATOM 2287 C C . GLU D 1 18 ? 11.80708 55.52466 -2.92785 1.000 27.50327 15 GLU D C 1
ATOM 2288 O O . GLU D 1 18 ? 12.36221 56.62229 -2.80357 1.000 33.55696 15 GLU D O 1
ATOM 2294 N N . HIS D 1 19 ? 11.08393 55.21829 -4.00274 1.000 28.31860 16 HIS D N 1
ATOM 2295 C CA . HIS D 1 19 ? 10.90134 56.19082 -5.07047 1.000 29.27985 16 HIS D CA 1
ATOM 2296 C C . HIS D 1 19 ? 9.87904 57.26387 -4.72907 1.000 29.59171 16 HIS D C 1
ATOM 2297 O O . HIS D 1 19 ? 9.76913 58.24652 -5.46947 1.000 31.23111 16 HIS D O 1
ATOM 2304 N N . GLY D 1 20 ? 9.13655 57.10313 -3.64020 1.000 29.82343 17 GLY D N 1
ATOM 2305 C CA . GLY D 1 20 ? 8.23612 58.14773 -3.18673 1.000 31.44590 17 GLY D CA 1
ATOM 2306 C C . GLY D 1 20 ? 6.98174 58.32192 -4.01399 1.000 30.78926 17 GLY D C 1
ATOM 2307 O O . GLY D 1 20 ? 6.52444 59.45540 -4.20466 1.000 32.31572 17 GLY D O 1
ATOM 2308 N N . GLY D 1 21 ? 6.41214 57.23828 -4.50670 1.000 29.66266 18 GLY D N 1
ATOM 2309 C CA . GLY D 1 21 ? 5.16387 57.32937 -5.23823 1.000 33.23370 18 GLY D CA 1
ATOM 2310 C C . GLY D 1 21 ? 5.01805 56.19211 -6.22337 1.000 31.25958 18 GLY D C 1
ATOM 2311 O O . GLY D 1 21 ? 5.96224 55.46731 -6.52989 1.000 34.27826 18 GLY D O 1
ATOM 2312 N N . PHE D 1 22 ? 3.79056 56.05437 -6.72802 1.000 35.46232 19 PHE D N 1
ATOM 2313 C CA . PHE D 1 22 ? 3.48242 54.98849 -7.67462 1.000 35.25125 19 PHE D CA 1
ATOM 2314 C C . PHE D 1 22 ? 4.11408 55.25719 -9.03475 1.000 35.44206 19 PHE D C 1
ATOM 2315 O O . PHE D 1 22 ? 4.70618 54.35724 -9.64065 1.000 35.13405 19 PHE D O 1
ATOM 2323 N N . SER D 1 23 ? 3.99539 56.49336 -9.53080 1.000 35.47396 20 SER D N 1
ATOM 2324 C CA . SER D 1 23 ? 4.50970 56.81663 -10.85945 1.000 36.88172 20 SER D CA 1
ATOM 2325 C C . SER D 1 23 ? 6.01159 56.58520 -10.94618 1.000 36.02052 20 SER D C 1
ATOM 2326 O O . SER D 1 23 ? 6.51042 56.06650 -11.95166 1.000 36.58220 20 SER D O 1
ATOM 2329 N N . ALA D 1 24 ? 6.74916 56.96489 -9.90270 1.000 34.97720 21 ALA D N 1
ATOM 2330 C CA . ALA D 1 24 ? 8.19701 56.79940 -9.92598 1.000 35.49061 21 ALA D CA 1
ATOM 2331 C C . ALA D 1 24 ? 8.57861 55.32538 -9.89972 1.000 36.58862 21 ALA D C 1
ATOM 2332 O O . ALA D 1 24 ? 9.37869 54.86519 -10.72261 1.000 37.65656 21 ALA D O 1
ATOM 2334 N N . ALA D 1 25 ? 8.00436 54.56502 -8.96594 1.000 35.31948 22 ALA D N 1
ATOM 2335 C CA . ALA D 1 25 ? 8.32942 53.14793 -8.87110 1.000 34.48720 22 ALA D CA 1
ATOM 2336 C C . ALA D 1 25 ? 7.83160 52.37150 -10.08258 1.000 38.34454 22 ALA D C 1
ATOM 2337 O O . ALA D 1 25 ? 8.44274 51.36702 -10.46243 1.000 39.91857 22 ALA D O 1
ATOM 2339 N N . ALA D 1 26 ? 6.73665 52.81892 -10.70380 1.000 37.08244 23 ALA D N 1
ATOM 2340 C CA . ALA D 1 26 ? 6.18659 52.09130 -11.84373 1.000 37.84696 23 ALA D CA 1
ATOM 2341 C C . ALA D 1 26 ? 7.16540 52.06446 -13.00889 1.000 40.52197 23 ALA D C 1
ATOM 2342 O O . ALA D 1 26 ? 7.28511 51.04946 -13.70466 1.000 42.83456 23 ALA D O 1
ATOM 2344 N N . ARG D 1 27 ? 7.87464 53.17023 -13.23892 1.000 40.57775 24 ARG D N 1
ATOM 2345 C CA . ARG D 1 27 ? 8.85017 53.20627 -14.32343 1.000 43.02208 24 ARG D CA 1
ATOM 2346 C C . ARG D 1 27 ? 10.03188 52.29309 -14.02756 1.000 44.64088 24 ARG D C 1
ATOM 2347 O O . ARG D 1 27 ? 10.47596 51.53166 -14.89490 1.000 45.14521 24 ARG D O 1
ATOM 2355 N N . VAL D 1 28 ? 10.55141 52.35420 -12.80106 1.000 48.22578 25 VAL D N 1
ATOM 2356 C CA . VAL D 1 28 ? 11.73120 51.56932 -12.44948 1.000 51.09068 25 VAL D CA 1
ATOM 2357 C C . VAL D 1 28 ? 11.41256 50.07861 -12.47168 1.000 51.00803 25 VAL D C 1
ATOM 2358 O O . VAL D 1 28 ? 12.22187 49.26097 -12.92909 1.000 56.33473 25 VAL D O 1
ATOM 2362 N N . LEU D 1 29 ? 10.22343 49.70440 -12.00442 1.000 42.60671 26 LEU D N 1
ATOM 2363 C CA . LEU D 1 29 ? 9.82391 48.30587 -11.92530 1.000 40.73514 26 LEU D CA 1
ATOM 2364 C C . LEU D 1 29 ? 9.35314 47.73418 -13.25694 1.000 43.69543 26 LEU D C 1
ATOM 2365 O O . LEU D 1 29 ? 9.08856 46.52932 -13.33158 1.000 44.81372 26 LEU D O 1
ATOM 2370 N N . GLY D 1 30 ? 9.24555 48.55111 -14.30219 1.000 43.87890 27 GLY D N 1
ATOM 2371 C CA . GLY D 1 30 ? 8.75135 48.05843 -15.57820 1.000 42.54537 27 GLY D CA 1
ATOM 2372 C C . GLY D 1 30 ? 7.31105 47.60023 -15.54301 1.000 43.18423 27 GLY D C 1
ATOM 2373 O O . GLY D 1 30 ? 6.90763 46.77029 -16.36530 1.000 40.30231 27 GLY D O 1
ATOM 2374 N N . LEU D 1 31 ? 6.52038 48.12456 -14.60882 1.000 41.38689 28 LEU D N 1
ATOM 2375 C CA . LEU D 1 31 ? 5.13427 47.75141 -14.39724 1.000 37.03831 28 LEU D CA 1
ATOM 2376 C C . LEU D 1 31 ? 4.22544 48.95378 -14.61357 1.000 38.62778 28 LEU D C 1
ATOM 2377 O O . LEU D 1 31 ? 4.63382 50.09406 -14.37216 1.000 39.59312 28 LEU D O 1
ATOM 2382 N N . PRO D 1 32 ? 2.99283 48.73726 -15.06706 1.000 41.41214 29 PRO D N 1
ATOM 2383 C CA . PRO D 1 32 ? 2.06022 49.85827 -15.20033 1.000 34.93785 29 PRO D CA 1
ATOM 2384 C C . PRO D 1 32 ? 1.60516 50.36442 -13.84291 1.000 36.64435 29 PRO D C 1
ATOM 2385 O O . PRO D 1 32 ? 1.59543 49.63491 -12.84785 1.000 36.77152 29 PRO D O 1
ATOM 2389 N N . LYS D 1 33 ? 1.23229 51.64537 -13.82074 1.000 36.03340 30 LYS D N 1
ATOM 2390 C CA . LYS D 1 33 ? 0.78130 52.28554 -12.59100 1.000 35.51019 30 LYS D CA 1
ATOM 2391 C C . LYS D 1 33 ? -0.44139 51.58880 -12.00585 1.000 35.46602 30 LYS D C 1
ATOM 2392 O O . LYS D 1 33 ? -0.57191 51.49127 -10.78041 1.000 33.50507 30 LYS D O 1
ATOM 2398 N N . SER D 1 34 ? -1.33781 51.09229 -12.86104 1.000 34.94131 31 SER D N 1
ATOM 2399 C CA . SER D 1 34 ? -2.55337 50.44487 -12.38082 1.000 34.42492 31 SER D CA 1
ATOM 2400 C C . SER D 1 34 ? -2.23804 49.13081 -11.67718 1.000 34.27802 31 SER D C 1
ATOM 2401 O O . SER D 1 34 ? -2.76211 48.85840 -10.59133 1.000 33.93981 31 SER D O 1
ATOM 2404 N N . LYS D 1 35 ? -1.39235 48.29737 -12.28903 1.000 34.57330 32 LYS D N 1
ATOM 2405 C CA . LYS D 1 35 ? -1.00594 47.03602 -11.66493 1.000 33.95774 32 LYS D CA 1
ATOM 2406 C C . LYS D 1 35 ? -0.40174 47.27342 -10.28913 1.000 34.53486 32 LYS D C 1
ATOM 2407 O O . LYS D 1 35 ? -0.80110 46.64288 -9.30275 1.000 32.96081 32 LYS D O 1
ATOM 2413 N N . LEU D 1 36 ? 0.55441 48.20134 -10.20691 1.000 33.11475 33 LEU D N 1
ATOM 2414 C CA . LEU D 1 36 ? 1.22214 48.48729 -8.94230 1.000 32.56328 33 LEU D CA 1
ATOM 2415 C C . LEU D 1 36 ? 0.23048 48.94870 -7.88267 1.000 33.77847 33 LEU D C 1
ATOM 2416 O O . LEU D 1 36 ? 0.30643 48.52789 -6.72298 1.000 34.35354 33 LEU D O 1
ATOM 2421 N N . SER D 1 37 ? -0.71008 49.81324 -8.26412 1.000 33.87983 34 SER D N 1
ATOM 2422 C CA . SER D 1 37 ? -1.68805 50.31196 -7.30520 1.000 33.50603 34 SER D CA 1
ATOM 2423 C C . SER D 1 37 ? -2.58752 49.19346 -6.79708 1.000 34.97243 34 SER D C 1
ATOM 2424 O O . SER D 1 37 ? -2.87182 49.11337 -5.59590 1.000 35.11384 34 SER D O 1
ATOM 2427 N N . ARG D 1 38 ? -3.04880 48.32107 -7.69830 1.000 33.73228 35 ARG D N 1
ATOM 2428 C CA . ARG D 1 38 ? -3.92918 47.23245 -7.28706 1.000 32.39379 35 ARG D CA 1
ATOM 2429 C C . ARG D 1 38 ? -3.22125 46.25985 -6.35498 1.000 32.37725 35 ARG D C 1
ATOM 2430 O O . ARG D 1 38 ? -3.85320 45.69109 -5.45607 1.000 31.06506 35 ARG D O 1
ATOM 2438 N N . ARG D 1 39 ? -1.91511 46.05857 -6.54559 1.000 31.14358 36 ARG D N 1
ATOM 2439 C CA . ARG D 1 39 ? -1.17321 45.18987 -5.64019 1.000 30.68181 36 ARG D CA 1
ATOM 2440 C C . ARG D 1 39 ? -1.13780 45.76663 -4.23087 1.000 30.27327 36 ARG D C 1
ATOM 2441 O O . ARG D 1 39 ? -1.34661 45.04237 -3.25038 1.000 29.93528 36 ARG D O 1
ATOM 2449 N N . LEU D 1 40 ? -0.88157 47.07180 -4.10775 1.000 30.43422 37 LEU D N 1
ATOM 2450 C CA . LEU D 1 40 ? -0.80890 47.67816 -2.78276 1.000 31.62174 37 LEU D CA 1
ATOM 2451 C C . LEU D 1 40 ? -2.18692 47.81785 -2.15080 1.000 30.32023 37 LEU D C 1
ATOM 2452 O O . LEU D 1 40 ? -2.30004 47.85632 -0.92064 1.000 30.29295 37 LEU D O 1
ATOM 2457 N N . ALA D 1 41 ? -3.23976 47.89057 -2.96519 1.000 31.28001 38 ALA D N 1
ATOM 2458 C CA . ALA D 1 41 ? -4.59187 47.82156 -2.42401 1.000 31.26540 38 ALA D CA 1
ATOM 2459 C C . ALA D 1 41 ? -4.85207 46.45951 -1.79163 1.000 31.69753 38 ALA D C 1
ATOM 2460 O O . ALA D 1 41 ? -5.34596 46.36979 -0.66167 1.000 31.04955 38 ALA D O 1
ATOM 2462 N N . LEU D 1 42 ? -4.51803 45.38275 -2.51023 1.000 30.25473 39 LEU D N 1
ATOM 2463 C CA . LEU D 1 42 ? -4.67146 44.04025 -1.95756 1.000 29.99842 39 LEU D CA 1
ATOM 2464 C C . LEU D 1 42 ? -3.80326 43.83819 -0.72389 1.000 31.67577 39 LEU D C 1
ATOM 2465 O O . LEU D 1 42 ? -4.17157 43.07348 0.17628 1.000 29.45199 39 LEU D O 1
ATOM 2470 N N . LEU D 1 43 ? -2.65076 44.50998 -0.66486 1.000 29.51825 40 LEU D N 1
ATOM 2471 C CA . LEU D 1 43 ? -1.75626 44.34904 0.47512 1.000 29.36092 40 LEU D CA 1
ATOM 2472 C C . LEU D 1 43 ? -2.32907 45.01458 1.71878 1.000 29.75984 40 LEU D C 1
ATOM 2473 O O . LEU D 1 43 ? -2.41337 44.39176 2.78308 1.000 30.82551 40 LEU D O 1
ATOM 2478 N N . GLU D 1 44 ? -2.72165 46.28641 1.60484 1.000 30.00959 41 GLU D N 1
ATOM 2479 C CA . GLU D 1 44 ? -3.34289 46.97240 2.73406 1.000 31.89991 41 GLU D CA 1
ATOM 2480 C C . GLU D 1 44 ? -4.59911 46.24705 3.19749 1.000 30.61562 41 GLU D C 1
ATOM 2481 O O . GLU D 1 44 ? -4.88698 46.19490 4.39897 1.000 30.97898 41 GLU D O 1
ATOM 2487 N N . GLU D 1 45 ? -5.35544 45.67414 2.26037 1.000 30.47861 42 GLU D N 1
ATOM 2488 C CA . GLU D 1 45 ? -6.58711 44.98719 2.62972 1.000 30.77718 42 GLU D CA 1
ATOM 2489 C C . GLU D 1 45 ? -6.29786 43.73061 3.44110 1.000 30.63804 42 GLU D C 1
ATOM 2490 O O . GLU D 1 45 ? -6.89130 43.52041 4.50529 1.000 31.81883 42 GLU D O 1
ATOM 2496 N N . ARG D 1 46 ? -5.38378 42.88185 2.96313 1.000 30.27560 43 ARG D N 1
ATOM 2497 C CA . ARG D 1 46 ? -5.10581 41.65502 3.70112 1.000 30.26918 43 ARG D CA 1
ATOM 2498 C C . ARG D 1 46 ? -4.35902 41.94256 4.99723 1.000 30.00844 43 ARG D C 1
ATOM 2499 O O . ARG D 1 46 ? -4.54416 41.22604 5.98682 1.000 31.30102 43 ARG D O 1
ATOM 2507 N N . LEU D 1 47 ? -3.53489 42.99313 5.02236 1.000 31.54259 44 LEU D N 1
ATOM 2508 C CA . LEU D 1 47 ? -2.85567 43.36425 6.25883 1.000 30.61330 44 LEU D CA 1
ATOM 2509 C C . LEU D 1 47 ? -3.80865 44.02574 7.24490 1.000 30.82341 44 LEU D C 1
ATOM 2510 O O . LEU D 1 47 ? -3.62424 43.90360 8.46072 1.000 31.36053 44 LEU D O 1
ATOM 2515 N N . GLY D 1 48 ? -4.82728 44.72131 6.74853 1.000 30.02250 45 GLY D N 1
ATOM 2516 C CA . GLY D 1 48 ? -5.77555 45.37430 7.62620 1.000 30.97652 45 GLY D CA 1
ATO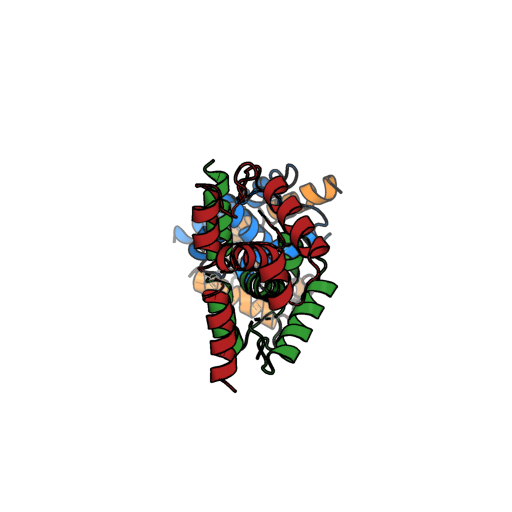M 2517 C C . GLY D 1 48 ? -5.30001 46.68264 8.20610 1.000 29.92526 45 GLY D C 1
ATOM 2518 O O . GLY D 1 48 ? -5.87685 47.15880 9.18781 1.000 30.60324 45 GLY D O 1
ATOM 2519 N N . VAL D 1 49 ? -4.25194 47.27639 7.63554 1.000 33.53990 46 VAL D N 1
ATOM 2520 C CA . VAL D 1 49 ? -3.72823 48.5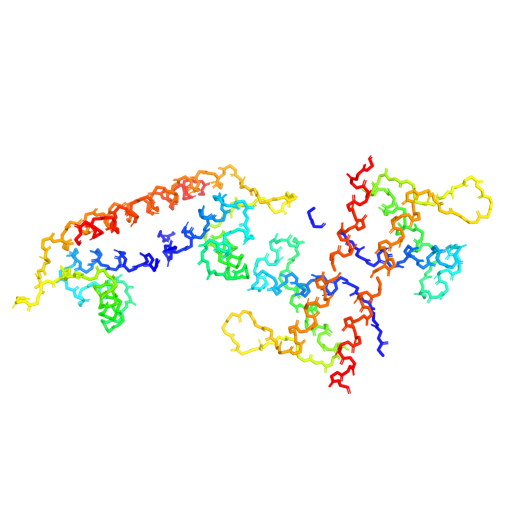6036 8.07686 1.000 29.73960 46 VAL D CA 1
ATOM 2521 C C . VAL D 1 49 ? -3.49291 49.42791 6.84971 1.000 30.08340 46 VAL D C 1
ATOM 2522 O O . VAL D 1 49 ? -3.42100 48.94208 5.71866 1.000 29.00501 46 VAL D O 1
ATOM 2526 N N . ARG D 1 50 ? -3.37453 50.73050 7.08764 1.000 30.19886 47 ARG D N 1
ATOM 2527 C CA . ARG D 1 50 ? -3.03590 51.67701 6.03450 1.000 28.07994 47 ARG D CA 1
ATOM 2528 C C . ARG D 1 50 ? -1.52558 51.87089 6.01764 1.000 27.86779 47 ARG D C 1
ATOM 2529 O O . ARG D 1 50 ? -0.93082 52.24846 7.03348 1.000 27.58861 47 ARG D O 1
ATOM 2537 N N . LEU D 1 51 ? -0.90801 51.60272 4.86890 1.000 27.08634 48 LEU D N 1
ATOM 2538 C CA . LEU D 1 51 ? 0.53386 51.75365 4.72308 1.000 26.61744 48 LEU D CA 1
ATOM 2539 C C . LEU D 1 51 ? 0.92149 53.14099 4.23252 1.000 27.83814 48 LEU D C 1
ATOM 2540 O O . LEU D 1 51 ? 1.93638 53.69153 4.66893 1.000 27.05903 48 LEU D O 1
ATOM 2545 N N . ILE D 1 52 ? 0.12602 53.71533 3.33687 1.000 25.77170 49 ILE D N 1
ATOM 2546 C CA . ILE D 1 52 ? 0.42505 54.98804 2.69668 1.000 27.34670 49 ILE D CA 1
ATOM 2547 C C . ILE D 1 52 ? -0.62697 55.99950 3.12311 1.000 27.42069 49 ILE D C 1
ATOM 2548 O O . ILE D 1 52 ? -1.82917 55.72994 3.02054 1.000 26.90449 49 ILE D O 1
ATOM 2553 N N . GLN D 1 53 ? -0.17840 57.15749 3.59773 1.000 28.90642 50 GLN D N 1
ATOM 2554 C CA . GLN D 1 53 ? -1.10657 58.22365 3.93984 1.000 29.48049 50 GLN D CA 1
ATOM 2555 C C . GLN D 1 53 ? -1.82618 58.72387 2.69228 1.000 29.61748 50 GLN D C 1
ATOM 2556 O O . GLN D 1 53 ? -1.26889 58.74844 1.59203 1.000 32.06882 50 GLN D O 1
ATOM 2562 N N . ARG D 1 54 ? -3.08586 59.12295 2.87405 1.000 33.25374 51 ARG D N 1
ATOM 2563 C CA . ARG D 1 54 ? -3.90161 59.62192 1.77793 1.000 37.42058 51 ARG D CA 1
ATOM 2564 C C . ARG D 1 54 ? -4.17318 61.11493 1.85373 1.000 42.20243 51 ARG D C 1
ATOM 2565 O O . ARG D 1 54 ? -4.44937 61.72744 0.81872 1.000 46.42581 51 ARG D O 1
ATOM 2573 N N . SER D 1 55 ? -4.08559 61.71251 3.04280 1.000 40.87477 52 SER D N 1
ATOM 2574 C CA . SER D 1 55 ? -4.48165 63.10639 3.20973 1.000 44.30155 52 SER D CA 1
ATOM 2575 C C . SER D 1 55 ? -3.46624 64.06117 2.59193 1.000 48.21413 52 SER D C 1
ATOM 2576 O O . SER D 1 55 ? -3.84466 65.01452 1.90191 1.000 52.12130 52 SER D O 1
ATOM 2579 N N . THR D 1 56 ? -2.17866 63.82981 2.83076 1.000 48.50087 53 THR D N 1
ATOM 2580 C CA . THR D 1 56 ? -1.15284 64.75084 2.36277 1.000 50.54526 53 THR D CA 1
ATOM 2581 C C . THR D 1 56 ? -1.00005 64.67692 0.84771 1.000 52.48190 53 THR D C 1
ATOM 2582 O O . THR D 1 56 ? -1.21664 63.63376 0.22396 1.000 52.38439 53 THR D O 1
ATOM 2586 N N . ARG D 1 57 ? -0.62731 65.81170 0.25574 1.000 56.72542 54 ARG D N 1
ATOM 2587 C CA . ARG D 1 57 ? -0.41069 65.87140 -1.18261 1.000 57.76511 54 ARG D CA 1
ATOM 2588 C C . ARG D 1 57 ? 0.97068 65.38303 -1.58541 1.000 57.90211 54 ARG D C 1
ATOM 2589 O O . ARG D 1 57 ? 1.14905 64.93745 -2.72405 1.000 60.84513 54 ARG D O 1
ATOM 2597 N N . ARG D 1 58 ? 1.94485 65.46232 -0.68816 1.000 50.00975 55 ARG D N 1
ATOM 2598 C CA . ARG D 1 58 ? 3.24290 64.84958 -0.90980 1.000 48.49574 55 ARG D CA 1
ATOM 2599 C C . ARG D 1 58 ? 3.21543 63.42534 -0.37240 1.000 43.41459 55 ARG D C 1
ATOM 2600 O O . ARG D 1 58 ? 2.62136 63.15851 0.67649 1.000 42.21994 55 ARG D O 1
ATOM 2608 N N . PHE D 1 59 ? 3.84203 62.50943 -1.10930 1.000 39.06536 56 PHE D N 1
ATOM 2609 C CA . PHE D 1 59 ? 3.81351 61.10401 -0.72831 1.000 36.60222 56 PHE D CA 1
ATOM 2610 C C . PHE D 1 59 ? 4.46794 60.89727 0.63080 1.000 34.98680 56 PHE D C 1
ATOM 2611 O O . PHE D 1 59 ? 5.49540 61.50320 0.94620 1.000 36.82370 56 PHE D O 1
ATOM 2619 N N . ALA D 1 60 ? 3.86584 60.02170 1.43112 1.000 34.63893 57 ALA D N 1
ATOM 2620 C CA . ALA D 1 60 ? 4.37430 59.68107 2.75043 1.000 30.90151 57 ALA D CA 1
ATOM 2621 C C . ALA D 1 60 ? 3.65141 58.43681 3.23317 1.000 29.86026 57 ALA D C 1
ATOM 2622 O O . ALA D 1 60 ? 2.46192 58.26031 2.95703 1.000 29.71473 57 ALA D O 1
ATOM 2624 N N . VAL D 1 61 ? 4.37032 57.58384 3.94785 1.000 28.06625 58 VAL D N 1
ATOM 2625 C CA . VAL D 1 61 ? 3.80076 56.36063 4.47451 1.000 28.02873 58 VAL D CA 1
ATOM 2626 C C . VAL D 1 61 ? 3.43662 56.57541 5.93624 1.000 28.79550 58 VAL D C 1
ATOM 2627 O O . VAL D 1 61 ? 3.97506 57.44760 6.62410 1.000 29.73011 58 VAL D O 1
ATOM 2631 N N . THR D 1 62 ? 2.49783 55.76749 6.41655 1.000 28.29800 59 THR D N 1
ATOM 2632 C CA . THR D 1 62 ? 2.09650 55.81963 7.81022 1.000 29.33203 59 THR D CA 1
ATOM 2633 C C . THR D 1 62 ? 3.23683 55.33949 8.70599 1.000 27.89794 59 THR D C 1
ATOM 2634 O O . THR D 1 62 ? 4.26288 54.83724 8.24007 1.000 27.46414 59 THR D O 1
ATOM 2638 N N A ASP D 1 63 ? 3.04765 55.50032 10.01744 0.675 29.62509 60 ASP D N 1
ATOM 2639 N N B ASP D 1 63 ? 3.04263 55.51114 10.01600 0.325 29.21297 60 ASP D N 1
ATOM 2640 C CA A ASP D 1 63 ? 4.05905 55.04703 10.96828 0.675 29.86344 60 ASP D CA 1
ATOM 2641 C CA B ASP D 1 63 ? 4.03277 55.05244 10.98564 0.325 29.90024 60 ASP D CA 1
ATOM 2642 C C A ASP D 1 63 ? 4.25808 53.53860 10.87909 0.675 29.936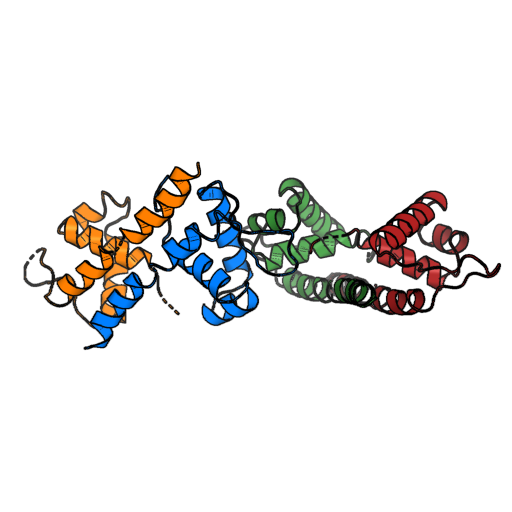20 60 ASP D C 1
ATOM 2643 C C B ASP D 1 63 ? 4.25024 53.54912 10.87160 0.325 29.56098 60 ASP D C 1
ATOM 2644 O O A ASP D 1 63 ? 5.39284 53.05087 10.82138 0.675 29.61761 60 ASP D O 1
ATOM 2645 O O B ASP D 1 63 ? 5.38970 53.07585 10.79162 0.325 30.09623 60 ASP D O 1
ATOM 2654 N N . VAL D 1 64 ? 3.15904 52.77943 10.86087 1.000 29.83787 61 VAL D N 1
ATOM 2655 C CA . VAL D 1 64 ? 3.26431 51.33874 10.68819 1.000 28.88152 61 VAL D CA 1
ATOM 2656 C C . VAL D 1 64 ? 3.72211 50.99315 9.27632 1.000 27.88646 61 VAL D C 1
ATOM 2657 O O . VAL D 1 64 ? 4.27401 49.91089 9.05251 1.000 27.33477 61 VAL D O 1
ATOM 2661 N N . GLY D 1 65 ? 3.53247 51.90229 8.31778 1.000 28.52123 62 GLY D N 1
ATOM 2662 C CA . GLY D 1 65 ? 4.00153 51.64656 6.96607 1.000 27.14452 62 GLY D CA 1
ATOM 2663 C C . GLY D 1 65 ? 5.51223 51.71947 6.84122 1.000 27.69754 62 GLY D C 1
ATOM 2664 O O . GLY D 1 65 ? 6.12012 50.93557 6.10700 1.000 26.54613 62 GLY D O 1
ATOM 2665 N N . ARG D 1 66 ? 6.14035 52.66550 7.54506 1.000 26.89468 63 ARG D N 1
ATOM 2666 C CA . ARG D 1 66 ? 7.59752 52.74109 7.52055 1.000 27.98259 63 ARG D CA 1
ATOM 2667 C C . ARG D 1 66 ? 8.21422 51.53853 8.22160 1.000 29.33312 63 ARG D C 1
ATOM 2668 O O . ARG D 1 66 ? 9.23711 51.00761 7.77235 1.000 27.75625 63 ARG D O 1
ATOM 2676 N N . THR D 1 67 ? 7.60210 51.09413 9.32244 1.000 29.05237 64 THR D N 1
ATOM 2677 C CA . THR D 1 67 ? 8.10718 49.92490 10.03419 1.000 28.22743 64 THR D CA 1
ATOM 2678 C C . THR D 1 67 ? 8.01353 48.67758 9.16343 1.000 28.45506 64 THR D C 1
ATOM 2679 O O . THR D 1 67 ? 8.97222 47.90330 9.05953 1.000 27.52159 64 THR D O 1
ATOM 2683 N N . TYR D 1 68 ? 6.86083 48.47269 8.52041 1.000 26.96504 65 TYR D N 1
ATOM 2684 C CA . TYR D 1 68 ? 6.71413 47.35519 7.59414 1.000 25.63094 65 TYR D CA 1
ATOM 2685 C C . TYR D 1 68 ? 7.68649 47.46737 6.42884 1.000 25.98132 65 TYR D C 1
ATOM 2686 O O . TYR D 1 68 ? 8.17138 46.44714 5.92661 1.000 27.90184 65 TYR D O 1
ATOM 2695 N N . TYR D 1 69 ? 7.98620 48.69289 5.98878 1.000 27.00623 66 TYR D N 1
ATOM 2696 C CA . TYR D 1 69 ? 8.96334 48.87699 4.92004 1.000 26.24829 66 TYR D CA 1
ATOM 2697 C C . TYR D 1 69 ? 10.34540 48.40672 5.34770 1.000 26.02313 66 TYR D C 1
ATOM 2698 O O . TYR D 1 69 ? 11.10044 47.85883 4.53590 1.000 26.25891 66 TYR D O 1
ATOM 2707 N N . GLU D 1 70 ? 10.70068 48.62894 6.61557 1.000 27.02840 67 GLU D N 1
ATOM 2708 C CA . GLU D 1 70 ? 12.01684 48.22437 7.09717 1.000 28.14894 67 GLU D CA 1
ATOM 2709 C C . GLU D 1 70 ? 12.22989 46.72450 6.93029 1.000 28.71940 67 GLU D C 1
ATOM 2710 O O . GLU D 1 70 ? 13.32729 46.28187 6.57074 1.000 25.63790 67 GLU D O 1
ATOM 2716 N N . HIS D 1 71 ? 11.18805 45.92661 7.17249 1.000 25.78073 68 HIS D N 1
ATOM 2717 C CA . HIS D 1 71 ? 11.30683 44.48375 6.99036 1.000 27.11729 68 HIS D CA 1
ATOM 2718 C C . HIS D 1 71 ? 11.33434 44.10808 5.51418 1.000 25.59307 68 HIS D C 1
ATOM 2719 O O . HIS D 1 71 ? 12.01357 43.15085 5.12610 1.000 25.40663 68 HIS D O 1
ATOM 2726 N N . CYS D 1 72 ? 10.58650 44.83324 4.67893 1.000 24.56596 69 CYS D N 1
ATOM 2727 C CA . CYS D 1 72 ? 10.62551 44.56972 3.24423 1.000 23.20623 69 CYS D CA 1
ATOM 2728 C C . CYS D 1 72 ? 12.00798 44.85143 2.67747 1.000 24.65136 69 CYS D C 1
ATOM 2729 O O . CYS D 1 72 ? 12.52369 44.08103 1.85975 1.000 26.60328 69 CYS D O 1
ATOM 2732 N N . LYS D 1 73 ? 12.62107 45.95659 3.10324 1.000 24.42584 70 LYS D N 1
ATOM 2733 C CA . LYS D 1 73 ? 13.96582 46.28886 2.65013 1.000 24.12988 70 LYS D CA 1
ATOM 2734 C C . LYS D 1 73 ? 14.96089 45.20142 3.03667 1.000 24.89473 70 LYS D C 1
ATOM 2735 O O . LYS D 1 73 ? 15.80561 44.80379 2.22452 1.000 26.09394 70 LYS D O 1
ATOM 2741 N N . ALA D 1 74 ? 14.86783 44.69896 4.27104 1.000 24.91811 71 ALA D N 1
ATOM 2742 C CA . ALA D 1 74 ? 15.75773 43.62528 4.70098 1.000 27.18512 71 ALA D CA 1
ATOM 2743 C C . ALA D 1 74 ? 15.54284 42.36520 3.87170 1.000 27.30244 71 ALA D C 1
ATOM 2744 O O . ALA D 1 74 ? 16.50040 41.64755 3.55982 1.000 27.22487 71 ALA D O 1
ATOM 2754 N N . ILE D 1 76 ? 14.57918 42.23986 0.73513 1.000 24.33044 73 ILE D N 1
ATOM 2755 C CA . ILE D 1 76 ? 15.18176 42.46484 -0.57624 1.000 26.44502 73 ILE D CA 1
ATOM 2756 C C . ILE D 1 76 ? 16.68624 42.23787 -0.51886 1.000 26.81740 73 ILE D C 1
ATOM 2757 O O . ILE D 1 76 ? 17.28194 41.67563 -1.44682 1.000 26.64846 73 ILE D O 1
ATOM 2762 N N . GLU D 1 77 ? 17.32423 42.66307 0.57299 1.000 26.19710 74 GLU D N 1
ATOM 2763 C CA . GLU D 1 77 ? 18.75967 42.44540 0.71270 1.000 27.74752 74 GLU D CA 1
ATOM 2764 C C . GLU D 1 77 ? 19.08972 40.95914 0.79480 1.000 26.87384 74 GLU D C 1
ATOM 2765 O O . GLU D 1 77 ? 20.11151 40.51122 0.26004 1.000 25.61820 74 GLU D O 1
ATOM 2771 N N . GLU D 1 78 ? 18.23643 40.17705 1.46021 1.000 24.68780 75 GLU D N 1
ATOM 2772 C CA . GLU D 1 78 ? 18.46830 38.73828 1.53479 1.000 25.18403 75 GLU D CA 1
ATOM 2773 C C . GLU D 1 78 ? 18.27151 38.07747 0.17748 1.000 24.69447 75 GLU D C 1
ATOM 2774 O O . GLU D 1 78 ? 18.99748 37.14053 -0.17570 1.000 26.49456 75 GLU D O 1
ATOM 2780 N N . ALA D 1 79 ? 17.28936 38.54382 -0.59382 1.000 24.04218 76 ALA D N 1
ATOM 2781 C CA . ALA D 1 79 ? 17.09056 37.99523 -1.92957 1.000 26.44212 76 ALA D CA 1
ATOM 2782 C C . ALA D 1 79 ? 18.28744 38.28746 -2.82299 1.000 24.81598 76 ALA D C 1
ATOM 2783 O O . ALA D 1 79 ? 18.66887 37.45683 -3.65618 1.000 26.56006 76 ALA D O 1
ATOM 2785 N N . ARG D 1 80 ? 18.89802 39.46284 -2.65899 1.000 25.44938 77 ARG D N 1
ATOM 2786 C CA . ARG D 1 80 ? 20.09150 39.78542 -3.43302 1.000 26.25685 77 ARG D CA 1
ATOM 2787 C C . ARG D 1 80 ? 21.28441 38.94117 -3.00298 1.000 25.71334 77 ARG D C 1
ATOM 2788 O O . ARG D 1 80 ? 22.11508 38.57224 -3.84142 1.000 24.87020 77 ARG D O 1
ATOM 2796 N N . ALA D 1 81 ? 21.38422 38.62239 -1.71037 1.000 25.33449 78 ALA D N 1
ATOM 2797 C CA . ALA D 1 81 ? 22.44801 37.73735 -1.24920 1.000 25.34021 78 ALA D CA 1
ATOM 2798 C C . ALA D 1 81 ? 22.29899 36.34320 -1.84349 1.000 23.97229 78 ALA D C 1
ATOM 2799 O O . ALA D 1 81 ? 23.29418 35.70434 -2.20499 1.000 25.32803 78 ALA D O 1
ATOM 2801 N N . ALA D 1 82 ? 21.06049 35.85660 -1.95573 1.000 25.87252 79 ALA D N 1
ATOM 2802 C CA . ALA D 1 82 ? 20.83030 34.53717 -2.53446 1.000 24.84877 79 ALA D CA 1
ATOM 2803 C C . ALA D 1 82 ? 21.29743 34.47913 -3.98248 1.000 25.10937 79 ALA D C 1
ATOM 2804 O O . ALA D 1 82 ? 21.92934 33.50192 -4.39982 1.000 26.71430 79 ALA D O 1
ATOM 2806 N N . GLN D 1 83 ? 20.99332 35.51596 -4.76562 1.000 25.79413 80 GLN D N 1
ATOM 2807 C CA . GLN D 1 83 ? 21.43302 35.54267 -6.15615 1.000 27.06272 80 GLN D CA 1
ATOM 2808 C C . GLN D 1 83 ? 22.94309 35.71501 -6.25420 1.000 27.27307 80 GLN D C 1
ATOM 2809 O O . GLN D 1 83 ? 23.58729 35.11593 -7.12424 1.000 27.00312 80 GLN D O 1
ATOM 2815 N N . GLU D 1 84 ? 23.52562 36.53153 -5.37325 1.000 25.08409 81 GLU D N 1
ATOM 2816 C CA . GLU D 1 84 ? 24.97307 36.70799 -5.38643 1.000 25.90449 81 GLU D CA 1
ATOM 2817 C C . GLU D 1 84 ? 25.68598 35.39889 -5.08460 1.000 26.82779 81 GLU D C 1
ATOM 2818 O O . GLU D 1 84 ? 26.74124 35.11233 -5.66248 1.000 28.30624 81 GLU D O 1
ATOM 2824 N N . SER D 1 85 ? 25.11934 34.58392 -4.19055 1.000 27.13734 82 SER D N 1
ATOM 2825 C CA . SER D 1 85 ? 25.70419 33.27398 -3.92655 1.000 25.93509 82 SER D CA 1
ATOM 2826 C C . SER D 1 85 ? 25.76795 32.44291 -5.20107 1.000 26.92857 82 SER D C 1
ATOM 2827 O O . SER D 1 85 ? 26.73183 31.70196 -5.41859 1.000 28.08300 82 SER D O 1
ATOM 2830 N N . ILE D 1 86 ? 24.76318 32.57572 -6.06888 1.000 26.43963 83 ILE D N 1
ATOM 2831 C CA . ILE D 1 86 ? 24.77873 31.86501 -7.34415 1.000 27.50212 83 ILE D CA 1
ATOM 2832 C C . ILE D 1 86 ? 25.82591 32.46211 -8.27659 1.000 29.16278 83 ILE D C 1
ATOM 2833 O O . ILE D 1 86 ? 26.62947 31.73951 -8.87841 1.000 28.77891 83 ILE D O 1
ATOM 2838 N N . ASP D 1 87 ? 25.83044 33.79127 -8.41314 1.000 29.00689 84 ASP D N 1
ATOM 2839 C CA . ASP D 1 87 ? 26.77667 34.43773 -9.31675 1.000 29.28317 84 ASP D CA 1
ATOM 2840 C C . ASP D 1 87 ? 28.21814 34.12981 -8.93637 1.000 29.28772 84 ASP D C 1
ATOM 2841 O O . ASP D 1 87 ? 29.08739 34.04661 -9.81212 1.000 28.11058 84 ASP D O 1
ATOM 2846 N N . LEU D 1 88 ? 28.48709 33.94076 -7.64284 1.000 29.11468 85 LEU D N 1
ATOM 2847 C CA . LEU D 1 88 ? 29.84634 33.65007 -7.20255 1.000 27.66365 85 LEU D CA 1
ATOM 2848 C C . LEU D 1 88 ? 30.28852 32.25114 -7.61458 1.000 30.08097 85 LEU D C 1
ATOM 2849 O O . LEU D 1 88 ? 31.48392 32.02101 -7.83021 1.000 31.22733 85 LEU D O 1
ATOM 2854 N N . THR D 1 89 ? 29.35275 31.30754 -7.73301 1.000 28.85739 86 THR D N 1
ATOM 2855 C CA . THR D 1 89 ? 29.71421 29.95639 -8.14609 1.000 31.74653 86 THR D CA 1
ATOM 2856 C C . THR D 1 89 ? 29.97121 29.85127 -9.64329 1.000 34.19374 86 THR D C 1
ATOM 2857 O O . THR D 1 89 ? 30.69564 28.94840 -10.07471 1.000 33.59558 86 THR D O 1
ATOM 2861 N N . ARG D 1 90 ? 29.39958 30.74459 -10.44143 1.000 34.73365 87 ARG D N 1
ATOM 2862 C CA . ARG D 1 90 ? 29.55590 30.67354 -11.88763 1.000 35.62510 87 ARG D CA 1
ATOM 2863 C C . ARG D 1 90 ? 29.90275 32.03320 -12.48031 1.000 36.43681 87 ARG D C 1
ATOM 2864 O O . ARG D 1 90 ? 30.93387 32.18245 -13.13614 1.000 38.80721 87 ARG D O 1
#

Secondary structure (DSSP, 8-state):
-----HHHHHHHHHHHHTTSHHHHHHHHT--HHHHHHHHHHHHHHHTS--B-TTSSS--B-HHHHHHHHHHH--HHHHHHHHHHHT-/---THHHHHHHHHHHHTSHHHHHHHHT--HHHHHHHHHHHHHHHTS--B-S----B-HHHHHHHHHHH--HHHHHHHHHHHHH-/-----HHHHHHHHHHHHTTSHHHHHHHHT--HHHHHHHHHHHHHHHTS--B-SSSSS--B-HHHHHHHHHHH--HHHHHHHHHHTT-/----THHHHHHHHHHHHTSHHHHHHHHT--HHHHHHHHHHHHHHHTS--B-SSSSS--B-HHHHHHHHHHH--HHHHHHHHHHHHH-

Sequence (345 aa):
SNAHDLNDLYYYAEVVEHGGFSAAARVLGLPKSKLSRRLALLEERLGVRLIQQRSTRRFAVTDVGRRTYYEHCKAIEEARAAQESIDLTAHDLNDLYYYAEVVEHGGFSAAARRVLGLPKSKLSRRLALLEERLGVRLIQRSTFAVTDDVGRTYYEHCKAIEEARAAQESIDLTRSNAHDLNDLYYYAEVVEHGGFSAAARVLGLPKSKLSRRLALLEERLGVRLIQRSTRRFAVTDVGRTYYEHCKAIEEARAAQESIDLTNAHDLNDLYYYAEVVEHGGFSAAARVLGLPKSKLSRRLALLEERLGVRLIQRSTRRFAVTDDVGRTYYEHCKAIEEARAAQESIDLTR

Foldseek 3Di:
DPVPDLVLLVLLLQCVVQFHLPVSCVVVVHHSVVSVVSPVVVCVVVVHFFWDPPDPTTDGDPVNVVSSVVSVCVVVVVVVVVVVVVD/DDDLVLLVLLLLCVVQLHLVRSCVVVVHDSVVSVVSVVVVCVVVVHAAADDPPRGGDPVNVVSNVVSVCVVVVVVVVVVVVVVD/DPPPDLVLLVLLLLCVVVFHLPVSCVVVVHDSVVSVVSPVVVCVVVVHFQWDPPDPTTDGDPVVVVSSVVSVCVVVVVVVVVVVVVD/DADDLVLLVLLLLCVVLFHLVRSCVVVVHDSVVNVVSVVVVCVVVVHFFWDDPDPGTDGDPVNVVSNVVSVCVVVVVVVVVVVVVVD